Protein AF-A0A351WGB8-F1 (afdb_monomer)

Nearest PDB structures (foldseek):
  8eea-assembly1_F  TM=3.608E-01  e=1.457E-10  Escherichia coli
  8eea-assembly1_E  TM=4.016E-01  e=6.919E-09  Escherichia coli
  8ee4-assembly1_E  TM=3.445E-01  e=1.937E-08  Escherichia coli
  8ee4-assembly1_D  TM=3.544E-01  e=1.301E-07  Escherichia coli
  8ee4-assembly1_F  TM=3.534E-01  e=3.120E-07  Escherichia coli

pLDDT: mean 87.14, std 11.99, range [30.02, 98.31]

Secondary structure (DSSP, 8-state):
-----SS-S-------GGGHHHHHHHHHHS--HHHHHHHHHHH-EEEEEEEEEEEEES-EEEPPHHHHHHH---TTTTT-HHHHEEETTGGGS-EE-TTS-EE--HHHHHHHH-SEEEEESTT-TTSS-EEEEEEEE-SHHHHHHHHHHH----SS-HHHHHHHHHHHHHHHHHHHHHGGGGG--HHHHHHHHH---S-HHHHS----GGG-SEEEEEEEEEETT--S-EEGGGS-HHHHHHHHHHHHHHHSTTS-EEEEESSTTTTS-HHHHHTHHHHHHHHHTSSGGGGGS-EEEEE----HHHHHTS-GGG--EEEE-TTS-EEEE--SS--TT--HHHHHHHTS----SS-HHHHHHHHHHHHHHHTT--HHHHHHHHHHH--S-HHHHHHHHHHHHHHTT-

Foldseek 3Di:
DDPPPPDPPDPDDDDDLQCLLLLQVLCQLLPFPLSCVLCCVPPQFDHWQKKKKKFKWQDKDFDDVVVCVVVVDDPVLVVDPVSGIDILCPVQAWDQDPVRDTDGGLVNLQQQLAPDKDWAQPLDPVSRMIIIMGMDRDDPSSSVSLCVSQFDCPPPDSNVRSLNSSLSSSVSVVSQQVSQQVPCDPVLVVCLVPPPDPCNVVSRDRDDPSSGRMHMDPTWTDGPPDPDTDHPVNDFPQSSLLSRQLSVLLSCLLPQEEAEEEASCPRHDPVCLLCVVVSSCSSNPVDPNSVPHHYHYDYDHPQLSVQQCDFQVNDWAWDQDPVRDIDIDTFPDTSHNDDSQVCCCRRVVDPDPDDPVVVVVLVVLVVCVVVPPQLVVSLVVCVVPDDDDPSNVVSNVVSVCVVVVD

Sequence (406 aa):
MDNFYGRPEGRMIYVDDQFSQAILICHFLFPSEAVTKVFEEKIRLKGIRRFRIIIRRHHRIPIVPEKLQAIAPTKKELEDRSETTVELTSKLSGYYNKDNKLQPELIDKLIKCSTTHYEDFSACADGEGCDLYLDYWVNEATKLAFQYYFGEAAGESEELNKAKSALNLFQAFQILLTLNNYQVNEATKIELYQSNSLYLNETIPTPASHERITLIKECELSKYDVNEGLYVKSLSDGEHQLLHTIGLCLLYRHESAIFLLDEPETHLNPNWRASYISTLRAALEADESTSKVMREVLLTSHSPFIISDCRKENVLVFKKDDSNKVTCERPEFETFGASVNAITMKVFGQTETIGDYAMNTITDLRQRLEAGEDPDLLIKEAGKKLGDSVEKVIFVNQALNKKEGR

Solvent-accessible surface area (backbone atoms only — not comparable to full-atom values): 23263 Å² total; per-residue (Å²): 137,79,81,75,65,97,59,70,94,61,89,77,80,89,80,61,80,84,44,42,64,48,49,51,52,22,45,57,56,30,71,31,71,53,60,49,50,57,39,32,74,74,70,30,43,73,42,58,49,29,35,30,41,38,36,46,36,62,47,63,42,74,57,57,68,71,60,49,62,73,65,62,69,51,79,70,43,70,70,34,67,76,75,43,33,44,47,77,46,56,87,35,42,51,48,66,47,98,84,72,46,76,45,72,29,63,53,43,45,51,57,71,36,33,71,46,73,48,75,38,60,83,80,32,95,81,74,64,29,30,41,35,38,34,35,34,63,56,46,71,69,37,32,50,38,43,46,71,73,41,49,40,87,74,88,80,48,73,58,57,19,26,37,48,16,19,34,50,44,37,54,52,51,47,55,45,52,54,50,39,59,69,80,66,47,68,69,53,49,53,46,63,77,70,54,88,65,91,61,55,77,76,64,58,77,77,64,54,83,92,67,39,33,40,46,80,44,75,42,25,32,36,38,65,101,44,93,64,77,41,45,64,90,72,54,52,66,28,56,48,42,48,51,38,57,48,39,51,42,44,47,46,28,78,45,74,44,76,45,80,37,79,42,72,48,74,62,38,56,73,74,50,36,64,40,40,67,63,50,50,48,50,39,38,61,49,47,80,80,24,76,79,39,62,65,48,79,50,70,49,75,92,48,43,48,56,49,22,76,32,49,27,93,79,41,77,46,78,45,70,47,100,84,71,50,78,46,78,45,60,62,97,52,74,28,51,77,40,52,53,67,58,41,35,33,74,73,70,65,43,84,65,94,63,58,68,73,62,47,50,54,53,50,51,53,48,54,42,46,72,76,65,49,60,41,71,61,52,46,54,49,45,65,72,76,47,74,99,45,74,67,53,51,53,48,44,52,52,33,52,34,58,70,72,74,98

Radius of gyration: 28.64 Å; Cα contacts (8 Å, |Δi|>4): 545; chains: 1; bounding box: 65×55×94 Å

Mean predicted aligned error: 8.57 Å

Structure (mmCIF, N/CA/C/O backbone):
data_AF-A0A351WGB8-F1
#
_entry.id   AF-A0A351WGB8-F1
#
loop_
_atom_site.group_PDB
_atom_site.id
_atom_site.type_symbol
_atom_site.label_atom_id
_atom_site.label_alt_id
_atom_site.label_comp_id
_atom_site.label_asym_id
_atom_site.label_entity_id
_atom_site.label_seq_id
_atom_site.pdbx_PDB_ins_code
_atom_site.Cartn_x
_atom_site.Cartn_y
_atom_site.Cartn_z
_atom_site.occupancy
_atom_site.B_iso_or_equiv
_atom_site.auth_seq_id
_atom_site.auth_comp_id
_atom_site.auth_asym_id
_atom_site.auth_atom_id
_atom_site.pdbx_PDB_model_num
ATOM 1 N N . MET A 1 1 ? 13.614 -23.012 -29.335 1.00 30.02 1 MET A N 1
ATOM 2 C CA . MET A 1 1 ? 12.951 -21.700 -29.483 1.00 30.02 1 MET A CA 1
ATOM 3 C C . MET A 1 1 ? 11.590 -21.824 -28.826 1.00 30.02 1 MET A C 1
ATOM 5 O O . MET A 1 1 ? 10.620 -22.107 -29.513 1.00 30.02 1 MET A O 1
ATOM 9 N N . ASP A 1 2 ? 11.536 -21.694 -27.503 1.00 31.98 2 ASP A N 1
ATOM 10 C CA . ASP A 1 2 ? 10.257 -21.617 -26.800 1.00 31.98 2 ASP A CA 1
ATOM 11 C C . ASP A 1 2 ? 9.843 -20.154 -26.745 1.00 31.98 2 ASP A C 1
ATOM 13 O O . ASP A 1 2 ? 10.587 -19.299 -26.255 1.00 31.98 2 ASP A O 1
ATOM 17 N N . ASN A 1 3 ? 8.676 -19.873 -27.322 1.00 30.97 3 ASN A N 1
ATOM 18 C CA . ASN A 1 3 ? 8.026 -18.577 -27.257 1.00 30.97 3 ASN A CA 1
ATOM 19 C C . ASN A 1 3 ? 7.803 -18.230 -25.786 1.00 30.97 3 ASN A C 1
ATOM 21 O O . ASN A 1 3 ? 6.913 -18.772 -25.136 1.00 30.97 3 ASN A O 1
ATOM 25 N N . PHE A 1 4 ? 8.622 -17.317 -25.268 1.00 36.97 4 PHE A N 1
ATOM 26 C CA . PHE A 1 4 ? 8.350 -16.628 -24.020 1.00 36.97 4 PHE A CA 1
ATOM 27 C C . PHE A 1 4 ? 7.062 -15.835 -24.255 1.00 36.97 4 PHE A C 1
ATOM 29 O O . PHE A 1 4 ? 7.078 -14.787 -24.902 1.00 36.97 4 PHE A O 1
ATOM 36 N N . TYR A 1 5 ? 5.924 -16.382 -23.830 1.00 32.44 5 TYR A N 1
ATOM 37 C CA . TYR A 1 5 ? 4.677 -15.638 -23.819 1.00 32.44 5 TYR A CA 1
ATOM 38 C C . TYR A 1 5 ? 4.935 -14.394 -22.967 1.00 32.44 5 TYR A C 1
ATOM 40 O O . TYR A 1 5 ? 5.243 -14.499 -21.785 1.00 32.44 5 TYR A O 1
ATOM 48 N N . GLY A 1 6 ? 4.873 -13.208 -23.578 1.00 41.75 6 GLY A N 1
ATOM 49 C CA . GLY A 1 6 ? 5.129 -11.913 -22.933 1.00 41.75 6 GLY A CA 1
ATOM 50 C C . GLY A 1 6 ? 4.103 -11.525 -21.861 1.00 41.75 6 GLY A C 1
ATOM 51 O O . GLY A 1 6 ? 3.888 -10.344 -21.614 1.00 41.75 6 GLY A O 1
ATOM 52 N N . ARG A 1 7 ? 3.421 -12.505 -21.262 1.00 37.22 7 ARG A N 1
ATOM 53 C CA . ARG A 1 7 ? 2.533 -12.372 -20.114 1.00 37.22 7 ARG A CA 1
ATOM 54 C C . ARG A 1 7 ? 2.782 -13.573 -19.196 1.00 37.22 7 ARG A C 1
ATOM 56 O O . ARG A 1 7 ? 2.736 -14.696 -19.696 1.00 37.22 7 ARG A O 1
ATOM 63 N N . PRO A 1 8 ? 3.047 -13.366 -17.895 1.00 45.34 8 PRO A N 1
ATOM 64 C CA . PRO A 1 8 ? 3.199 -14.472 -16.957 1.00 45.34 8 PRO A CA 1
ATOM 65 C C . PRO A 1 8 ? 1.935 -15.347 -16.950 1.00 45.34 8 PRO A C 1
ATOM 67 O O . PRO A 1 8 ? 0.818 -14.830 -17.027 1.00 45.34 8 PRO A O 1
ATOM 70 N N . GLU A 1 9 ? 2.106 -16.673 -16.872 1.00 45.25 9 GLU A N 1
ATOM 71 C CA . GLU A 1 9 ? 0.986 -17.632 -16.803 1.00 45.25 9 GLU A CA 1
ATOM 72 C C . GLU A 1 9 ? 0.114 -17.399 -15.555 1.00 45.25 9 GLU A C 1
ATOM 74 O O . GLU A 1 9 ? -1.094 -17.632 -15.582 1.00 45.25 9 GLU A O 1
ATOM 79 N N . GLY A 1 10 ? 0.707 -16.856 -14.485 1.00 54.88 10 GLY A N 1
ATOM 80 C CA . GLY A 1 10 ? 0.000 -16.338 -13.318 1.00 54.88 10 GLY A CA 1
ATOM 81 C C . GLY A 1 10 ? -0.234 -14.829 -13.411 1.00 54.88 10 GLY A C 1
ATOM 82 O O . GLY A 1 10 ? 0.696 -14.061 -13.633 1.00 54.88 10 GLY A O 1
ATOM 83 N N . ARG A 1 11 ? -1.473 -14.387 -13.166 1.00 69.69 11 ARG A N 1
ATOM 84 C CA . ARG A 1 11 ? -1.814 -12.967 -12.930 1.00 69.69 11 ARG A CA 1
ATOM 85 C C . ARG A 1 11 ? -1.743 -12.576 -11.447 1.00 69.69 11 ARG A C 1
ATOM 87 O O . ARG A 1 11 ? -2.219 -11.509 -11.075 1.00 69.69 11 ARG A O 1
ATOM 94 N N . MET A 1 12 ? -1.207 -13.455 -10.599 1.00 81.56 12 MET A N 1
ATOM 95 C CA . MET A 1 12 ? -1.018 -13.180 -9.177 1.00 81.56 12 MET A CA 1
ATOM 96 C C . MET A 1 12 ? 0.181 -12.254 -8.998 1.00 81.56 12 MET A C 1
ATOM 98 O O . MET A 1 12 ? 1.254 -12.503 -9.545 1.00 81.56 12 MET A O 1
ATOM 102 N N . ILE A 1 13 ? -0.015 -11.194 -8.224 1.00 82.38 13 ILE A N 1
ATOM 103 C CA . ILE A 1 13 ? 0.999 -10.181 -7.971 1.00 82.38 13 ILE A CA 1
ATOM 104 C C . ILE A 1 13 ? 1.137 -10.050 -6.462 1.00 82.38 13 ILE A C 1
ATOM 106 O O . ILE A 1 13 ? 0.210 -9.621 -5.782 1.00 82.38 13 ILE A O 1
ATOM 110 N N . TYR A 1 14 ? 2.294 -10.470 -5.956 1.00 85.00 14 TYR A N 1
ATOM 111 C CA . TYR A 1 14 ? 2.699 -10.241 -4.578 1.00 85.00 14 TYR A CA 1
ATOM 112 C C . TYR A 1 14 ? 3.554 -8.978 -4.526 1.00 85.00 14 TYR A C 1
ATOM 114 O O . TYR A 1 14 ? 4.482 -8.822 -5.324 1.00 85.00 14 TYR A O 1
ATOM 122 N N . VAL A 1 15 ? 3.215 -8.074 -3.614 1.00 85.62 15 VAL A N 1
ATOM 123 C CA . VAL A 1 15 ? 3.857 -6.770 -3.473 1.00 85.62 15 VAL A CA 1
ATOM 124 C C . VAL A 1 15 ? 4.184 -6.585 -2.000 1.00 85.62 15 VAL A C 1
ATOM 126 O O . VAL A 1 15 ? 3.281 -6.499 -1.177 1.00 85.62 15 VAL A O 1
ATOM 129 N N . ASP A 1 16 ? 5.474 -6.567 -1.683 1.00 86.25 16 ASP A N 1
ATOM 130 C CA . ASP A 1 16 ? 5.989 -6.263 -0.350 1.00 86.25 16 ASP A CA 1
ATOM 131 C C . ASP A 1 16 ? 6.477 -4.806 -0.252 1.00 86.25 16 ASP A C 1
ATOM 133 O O . ASP A 1 16 ? 6.467 -4.035 -1.219 1.00 86.25 16 ASP A O 1
ATOM 137 N N . ASP A 1 17 ? 6.992 -4.429 0.914 1.00 84.44 17 ASP A N 1
ATOM 138 C CA . ASP A 1 17 ? 7.497 -3.083 1.184 1.00 84.44 17 ASP A CA 1
ATOM 139 C C . ASP A 1 17 ? 8.574 -2.589 0.203 1.00 84.44 17 ASP A C 1
ATOM 141 O O . ASP A 1 17 ? 8.743 -1.370 0.052 1.00 84.44 17 ASP A O 1
ATOM 145 N N . GLN A 1 18 ? 9.294 -3.482 -0.490 1.00 86.06 18 GLN A N 1
ATOM 146 C CA . GLN A 1 18 ? 10.353 -3.107 -1.433 1.00 86.06 18 GLN A CA 1
ATOM 147 C C . GLN A 1 18 ? 9.796 -2.380 -2.662 1.00 86.06 18 GLN A C 1
ATOM 149 O O . GLN A 1 18 ? 10.494 -1.564 -3.268 1.00 86.06 18 GLN A O 1
ATOM 154 N N . PHE A 1 19 ? 8.525 -2.606 -2.995 1.00 92.38 19 PHE A N 1
ATOM 155 C CA . PHE A 1 19 ? 7.860 -1.952 -4.119 1.00 92.38 19 PHE A CA 1
ATOM 156 C C . PHE A 1 19 ? 7.318 -0.560 -3.778 1.00 92.38 19 PHE A C 1
ATOM 158 O O . PHE A 1 19 ? 6.980 0.190 -4.690 1.00 92.38 19 PHE A O 1
ATOM 165 N N . SER A 1 20 ? 7.276 -0.158 -2.503 1.00 92.88 20 SER A N 1
ATOM 166 C CA . SER A 1 20 ? 6.674 1.118 -2.074 1.00 92.88 20 SER A CA 1
ATOM 167 C C . SER A 1 20 ? 7.228 2.336 -2.823 1.00 92.88 20 SER A C 1
ATOM 169 O O . SER A 1 20 ? 6.478 3.206 -3.262 1.00 92.88 20 SER A O 1
ATOM 171 N N . GLN A 1 21 ? 8.549 2.393 -3.019 1.00 95.12 21 GLN A N 1
ATOM 172 C CA . GLN A 1 21 ? 9.181 3.477 -3.779 1.00 95.12 21 GLN A CA 1
ATOM 173 C C . GLN A 1 21 ? 8.834 3.410 -5.271 1.00 95.12 21 GLN A C 1
ATOM 175 O O . GLN A 1 21 ? 8.592 4.448 -5.881 1.00 95.12 21 GLN A O 1
ATOM 180 N N . ALA A 1 22 ? 8.768 2.208 -5.849 1.00 96.06 22 ALA A N 1
ATOM 181 C CA . ALA A 1 22 ? 8.380 2.012 -7.243 1.00 96.06 22 ALA A CA 1
ATOM 182 C C . ALA A 1 22 ? 6.939 2.484 -7.494 1.00 96.06 22 ALA A C 1
ATOM 184 O O . ALA A 1 22 ? 6.705 3.223 -8.449 1.00 96.06 22 ALA A O 1
ATOM 185 N N . ILE A 1 23 ? 6.001 2.133 -6.604 1.00 95.19 23 ILE A N 1
ATOM 186 C CA . ILE A 1 23 ? 4.596 2.572 -6.656 1.00 95.19 23 ILE A CA 1
ATOM 187 C C . ILE A 1 23 ? 4.520 4.102 -6.709 1.00 95.19 23 ILE A C 1
ATOM 189 O O . ILE A 1 23 ? 3.856 4.667 -7.579 1.00 95.19 23 ILE A O 1
ATOM 193 N N . LEU A 1 24 ? 5.248 4.784 -5.820 1.00 94.38 24 LEU A N 1
ATOM 194 C CA . LEU A 1 24 ? 5.286 6.245 -5.794 1.00 94.38 24 LEU A CA 1
ATOM 195 C C . LEU A 1 24 ? 5.848 6.856 -7.067 1.00 94.38 24 LEU A C 1
ATOM 197 O O . LEU A 1 24 ? 5.276 7.805 -7.600 1.00 94.38 24 LEU A O 1
ATOM 201 N N . ILE A 1 25 ? 6.987 6.338 -7.527 1.00 96.38 25 ILE A N 1
ATOM 202 C CA . ILE A 1 25 ? 7.658 6.843 -8.723 1.00 96.38 25 ILE A CA 1
ATOM 203 C C . ILE A 1 25 ? 6.708 6.776 -9.918 1.00 96.38 25 ILE A C 1
ATOM 205 O O . ILE A 1 25 ? 6.577 7.763 -10.637 1.00 96.38 25 ILE A O 1
ATOM 209 N N . CYS A 1 26 ? 5.978 5.672 -10.076 1.00 96.69 26 CYS A N 1
ATOM 210 C CA . CYS A 1 26 ? 5.005 5.516 -11.156 1.00 96.69 26 CYS A CA 1
ATOM 211 C C . CYS A 1 26 ? 3.894 6.569 -11.084 1.00 96.69 26 CYS A C 1
ATOM 213 O O . CYS A 1 26 ? 3.621 7.248 -12.073 1.00 96.69 26 CYS A O 1
ATOM 215 N N . HIS A 1 27 ? 3.312 6.764 -9.901 1.00 94.19 27 HIS A N 1
ATOM 216 C CA . HIS A 1 27 ? 2.248 7.746 -9.679 1.00 94.19 27 HIS A CA 1
ATOM 217 C C . HIS A 1 27 ? 2.675 9.188 -9.946 1.00 94.19 27 HIS A C 1
ATOM 219 O O . HIS A 1 27 ? 1.911 9.957 -10.518 1.00 94.19 27 HIS A O 1
ATOM 225 N N . PHE A 1 28 ? 3.892 9.574 -9.560 1.00 94.19 28 PHE A N 1
ATOM 226 C CA . PHE A 1 28 ? 4.351 10.959 -9.715 1.00 94.19 28 PHE A CA 1
ATOM 227 C C . PHE A 1 28 ? 5.021 11.264 -11.057 1.00 94.19 28 PHE A C 1
ATOM 229 O O . PHE A 1 28 ? 5.111 12.437 -11.432 1.00 94.19 28 PHE A O 1
ATOM 236 N N . LEU A 1 29 ? 5.459 10.243 -11.797 1.00 96.12 29 LEU A N 1
ATOM 237 C CA . LEU A 1 29 ? 5.859 10.397 -13.197 1.00 96.12 29 LEU A CA 1
ATOM 238 C C . LEU A 1 29 ? 4.648 10.475 -14.134 1.00 96.12 29 LEU A C 1
ATOM 240 O O . LEU A 1 29 ? 4.716 11.184 -15.136 1.00 96.12 29 LEU A O 1
ATOM 244 N N . PHE A 1 30 ? 3.533 9.838 -13.765 1.00 94.69 30 PHE A N 1
ATOM 245 C CA . PHE A 1 30 ? 2.263 9.865 -14.496 1.00 94.69 30 PHE A CA 1
ATOM 246 C C . PHE A 1 30 ? 1.111 10.377 -13.608 1.00 94.69 30 PHE A C 1
ATOM 248 O O . PHE A 1 30 ? 0.195 9.619 -13.279 1.00 94.69 30 PHE A O 1
ATOM 255 N N . PRO A 1 31 ? 1.140 11.658 -13.193 1.00 89.00 31 PRO A N 1
ATOM 256 C CA . PRO A 1 31 ? 0.212 12.185 -12.198 1.00 89.00 31 PRO A CA 1
ATOM 257 C C . PRO A 1 31 ? -1.217 12.274 -12.744 1.00 89.00 31 PRO A C 1
ATOM 259 O O . PRO A 1 31 ? -1.536 13.155 -13.544 1.00 89.00 31 PRO A O 1
ATOM 262 N N . SER A 1 32 ? -2.077 11.363 -12.289 1.00 85.00 32 SER A N 1
ATOM 263 C CA . SER A 1 32 ? -3.533 11.427 -12.472 1.00 85.00 32 SER A CA 1
ATOM 264 C C . SER A 1 32 ? -4.192 12.210 -11.334 1.00 85.00 32 SER A C 1
ATOM 266 O O . SER A 1 32 ? -3.747 12.106 -10.188 1.00 85.00 32 SER A O 1
ATOM 268 N N . GLU A 1 33 ? -5.271 12.937 -11.614 1.00 83.06 33 GLU A N 1
ATOM 269 C CA . GLU A 1 33 ? -5.923 13.840 -10.652 1.00 83.06 33 G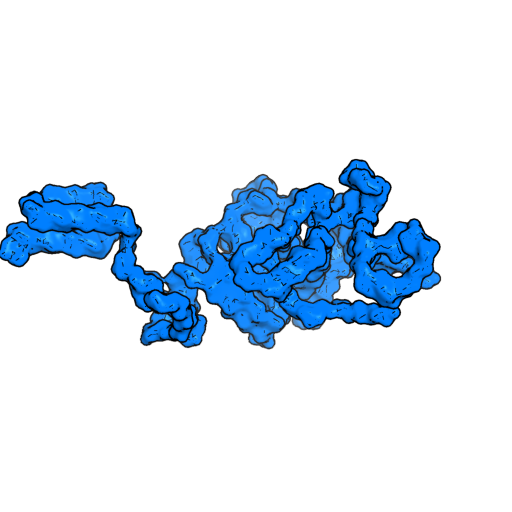LU A CA 1
ATOM 270 C C . GLU A 1 33 ? -6.365 13.101 -9.378 1.00 83.06 33 GLU A C 1
ATOM 272 O O . GLU A 1 33 ? -6.122 13.558 -8.259 1.00 83.06 33 GLU A O 1
ATOM 277 N N . ALA A 1 34 ? -6.924 11.901 -9.539 1.00 74.75 34 ALA A N 1
ATOM 278 C CA . ALA A 1 34 ? -7.363 11.067 -8.425 1.00 74.75 34 ALA A CA 1
ATOM 279 C C . ALA A 1 34 ? -6.223 10.653 -7.479 1.00 74.75 34 ALA A C 1
ATOM 281 O O . ALA A 1 34 ? -6.384 10.661 -6.258 1.00 74.75 34 ALA A O 1
ATOM 282 N N . VAL A 1 35 ? -5.056 10.327 -8.041 1.00 75.81 35 VAL A N 1
ATOM 283 C CA . VAL A 1 35 ? -3.849 9.975 -7.278 1.00 75.81 35 VAL A CA 1
ATOM 284 C C . VAL A 1 35 ? -3.370 11.178 -6.474 1.00 75.81 35 VAL A C 1
ATOM 286 O O . VAL A 1 35 ? -3.111 11.063 -5.274 1.00 75.81 35 VAL A O 1
ATOM 289 N N . THR A 1 36 ? -3.278 12.339 -7.127 1.00 78.06 36 THR A N 1
ATOM 290 C CA . THR A 1 36 ? -2.835 13.574 -6.480 1.00 78.06 36 THR A CA 1
ATOM 291 C C . THR A 1 36 ? -3.770 13.948 -5.341 1.00 78.06 36 THR A C 1
ATOM 293 O O . THR A 1 36 ? -3.289 14.218 -4.247 1.00 78.06 36 THR A O 1
ATOM 296 N N . LYS A 1 37 ? -5.089 13.861 -5.542 1.00 85.81 37 LYS A N 1
ATOM 297 C CA . LYS A 1 37 ? -6.080 14.197 -4.517 1.00 85.81 37 LYS A CA 1
ATOM 298 C C . LYS A 1 37 ? -5.948 13.335 -3.260 1.00 85.81 37 LYS A C 1
ATOM 300 O O . LYS A 1 37 ? -5.860 13.873 -2.160 1.00 85.81 37 LYS A O 1
ATOM 305 N N . VAL A 1 38 ? -5.882 12.010 -3.405 1.00 85.06 38 VAL A N 1
ATOM 306 C CA . VAL A 1 38 ? -5.826 11.099 -2.249 1.00 85.06 38 VAL A CA 1
ATOM 307 C C . VAL A 1 38 ? -4.538 11.291 -1.440 1.00 85.06 38 VAL A C 1
ATOM 309 O O . VAL A 1 38 ? -4.584 11.377 -0.209 1.00 85.06 38 VAL A O 1
ATOM 312 N N . PHE A 1 39 ? -3.386 11.400 -2.107 1.00 88.31 39 PHE A N 1
ATOM 313 C CA . PHE A 1 39 ? -2.112 11.599 -1.415 1.00 88.31 39 PHE A CA 1
ATOM 314 C C . PHE A 1 39 ? -1.944 13.020 -0.862 1.00 88.31 39 PHE A C 1
ATOM 316 O O . PHE A 1 39 ? -1.375 13.198 0.217 1.00 88.31 39 PHE A O 1
ATOM 323 N N . GLU A 1 40 ? -2.474 14.036 -1.535 1.00 89.31 40 GLU A N 1
ATOM 324 C CA . GLU A 1 40 ? -2.484 15.405 -1.024 1.00 89.31 40 GLU A CA 1
ATOM 325 C C . GLU A 1 40 ? -3.351 15.528 0.234 1.00 89.31 40 GLU A C 1
ATOM 327 O O . GLU A 1 40 ? -2.880 16.025 1.257 1.00 89.31 40 GLU A O 1
ATOM 332 N N . GLU A 1 41 ? -4.584 15.017 0.205 1.00 87.88 41 GLU A N 1
ATOM 333 C CA . GLU A 1 41 ? -5.526 15.138 1.322 1.00 87.88 41 GLU A CA 1
ATOM 334 C C . GLU A 1 41 ? -5.050 14.391 2.573 1.00 87.88 41 GLU A C 1
ATOM 336 O O . GLU A 1 41 ? -5.179 14.901 3.689 1.00 87.88 41 GLU A O 1
ATOM 341 N N . LYS A 1 42 ? -4.499 13.181 2.406 1.00 87.31 42 LYS A N 1
ATOM 342 C CA . LYS A 1 42 ? -4.130 12.328 3.544 1.00 87.31 42 LYS A CA 1
ATOM 343 C C . LYS A 1 42 ? -2.736 12.614 4.073 1.00 87.31 42 LYS A C 1
ATOM 345 O O . LYS A 1 42 ? -2.572 12.778 5.278 1.00 87.31 42 LYS A O 1
ATOM 350 N N . ILE A 1 43 ? -1.742 12.672 3.189 1.00 88.50 43 ILE A N 1
ATOM 351 C CA . ILE A 1 43 ? -0.324 12.731 3.574 1.00 88.50 43 ILE A CA 1
ATOM 352 C C . ILE A 1 43 ? 0.358 14.026 3.137 1.00 88.50 43 ILE A C 1
ATOM 354 O O . ILE A 1 43 ? 1.558 14.170 3.355 1.00 88.50 43 ILE A O 1
ATOM 358 N N . ARG A 1 44 ? -0.378 14.986 2.555 1.00 91.12 44 ARG A N 1
ATOM 359 C CA . ARG A 1 44 ? 0.161 16.277 2.090 1.00 91.12 44 ARG A CA 1
ATOM 360 C C . ARG A 1 44 ? 1.315 16.104 1.102 1.00 91.12 44 ARG A C 1
ATOM 362 O O . ARG A 1 44 ? 2.232 16.921 1.077 1.00 91.12 44 ARG A O 1
ATOM 369 N N . LEU A 1 45 ? 1.309 15.037 0.307 1.00 91.25 45 LEU A N 1
ATOM 370 C CA . LEU A 1 45 ? 2.392 14.745 -0.628 1.00 91.25 45 LEU A CA 1
ATOM 371 C C . LEU A 1 45 ? 2.164 15.481 -1.952 1.00 91.25 45 LEU A C 1
ATOM 373 O O . LEU A 1 45 ? 1.119 15.335 -2.573 1.00 91.25 45 LEU A O 1
ATOM 377 N N . LYS A 1 46 ? 3.157 16.263 -2.381 1.00 90.38 46 LYS A N 1
ATOM 378 C CA . LYS A 1 46 ? 3.108 17.075 -3.605 1.00 90.38 46 LYS A CA 1
ATOM 379 C C . LYS A 1 46 ? 3.754 16.372 -4.799 1.00 90.38 46 LYS A C 1
ATOM 381 O O . LYS A 1 46 ? 3.319 16.545 -5.933 1.00 90.38 46 LYS A O 1
ATOM 386 N N . GLY A 1 47 ? 4.820 15.610 -4.563 1.00 91.69 47 GLY A N 1
ATOM 387 C CA . GLY A 1 47 ? 5.545 14.933 -5.635 1.00 91.69 47 GLY A CA 1
ATOM 388 C C . GLY A 1 47 ? 6.904 14.396 -5.228 1.00 91.69 47 GLY A C 1
ATOM 389 O O . GLY A 1 47 ? 7.302 14.500 -4.069 1.00 91.69 47 GLY A O 1
ATOM 390 N N . ILE A 1 48 ? 7.635 13.873 -6.209 1.00 94.31 48 ILE A N 1
ATOM 391 C CA . ILE A 1 48 ? 9.013 13.389 -6.066 1.00 94.31 48 ILE A CA 1
ATOM 392 C C . ILE A 1 48 ? 9.957 14.415 -6.691 1.00 94.31 48 ILE A C 1
ATOM 394 O O . ILE A 1 48 ? 9.686 14.918 -7.777 1.00 94.31 48 ILE A O 1
ATOM 398 N N . ARG A 1 49 ? 11.059 14.727 -6.002 1.00 95.31 49 ARG A N 1
ATOM 399 C CA . ARG A 1 49 ? 12.118 15.636 -6.470 1.00 95.31 49 ARG A CA 1
ATOM 400 C C . ARG A 1 49 ? 13.215 14.890 -7.216 1.00 95.31 49 ARG A C 1
ATOM 402 O O . ARG A 1 49 ? 13.648 15.324 -8.279 1.00 95.31 49 ARG A O 1
ATOM 409 N N . ARG A 1 50 ? 13.660 13.764 -6.661 1.00 96.62 50 ARG A N 1
ATOM 410 C CA . ARG A 1 50 ? 14.671 12.901 -7.271 1.00 96.62 50 ARG A CA 1
ATOM 411 C C . ARG A 1 50 ? 14.558 11.471 -6.784 1.00 96.62 50 ARG A C 1
ATOM 413 O O . ARG A 1 50 ? 13.962 11.212 -5.741 1.00 96.62 50 ARG A O 1
ATOM 420 N N . PHE A 1 51 ? 15.143 10.564 -7.544 1.00 97.81 51 PHE A N 1
ATOM 421 C CA . PHE A 1 51 ? 15.369 9.184 -7.146 1.00 97.81 51 PHE A CA 1
ATOM 422 C C . PHE A 1 51 ? 16.539 8.612 -7.944 1.00 97.81 51 PHE A C 1
ATOM 424 O O . PHE A 1 51 ? 16.899 9.127 -9.004 1.00 97.81 51 PHE A O 1
ATOM 431 N N . ARG A 1 52 ? 17.116 7.533 -7.425 1.00 97.81 52 ARG A N 1
ATOM 432 C CA . ARG A 1 52 ? 18.207 6.790 -8.043 1.00 97.81 52 ARG A CA 1
ATOM 433 C C . ARG A 1 52 ? 17.792 5.341 -8.220 1.00 97.81 52 ARG A C 1
ATOM 435 O O . ARG A 1 52 ? 17.305 4.724 -7.273 1.00 97.81 52 ARG A O 1
ATOM 442 N N . ILE A 1 53 ? 18.022 4.795 -9.406 1.00 97.69 53 ILE A N 1
ATOM 443 C CA . ILE A 1 53 ? 17.929 3.356 -9.657 1.00 97.69 53 ILE A CA 1
ATOM 444 C C . ILE A 1 53 ? 19.351 2.837 -9.839 1.00 97.69 53 ILE A C 1
ATOM 446 O O . ILE A 1 53 ? 20.126 3.418 -10.591 1.00 97.69 53 ILE A O 1
ATOM 450 N N . ILE A 1 54 ? 19.699 1.765 -9.138 1.00 96.06 54 ILE A N 1
ATOM 451 C CA . ILE A 1 54 ? 20.970 1.060 -9.316 1.00 96.06 54 ILE A CA 1
ATOM 452 C C . ILE A 1 54 ? 20.634 -0.321 -9.860 1.00 96.06 54 ILE A C 1
ATOM 454 O O . ILE A 1 54 ? 19.850 -1.038 -9.236 1.00 96.06 54 ILE A O 1
ATOM 458 N N . ILE A 1 55 ? 21.198 -0.670 -11.015 1.00 94.94 55 ILE A N 1
ATOM 459 C CA . ILE A 1 55 ? 20.992 -1.960 -11.675 1.00 94.94 55 ILE A CA 1
ATOM 460 C C . ILE A 1 55 ? 22.345 -2.640 -11.832 1.00 94.94 55 ILE A C 1
ATOM 462 O O . ILE A 1 55 ? 23.214 -2.129 -12.534 1.00 94.94 55 ILE A O 1
ATOM 466 N N . ARG A 1 56 ? 22.513 -3.815 -11.233 1.00 91.19 56 ARG A N 1
ATOM 467 C CA . ARG A 1 56 ? 23.681 -4.650 -11.489 1.00 91.19 56 ARG A CA 1
ATOM 468 C C . ARG A 1 56 ? 23.536 -5.345 -12.834 1.00 91.19 56 ARG A C 1
ATOM 470 O O . ARG A 1 56 ? 22.637 -6.165 -13.020 1.00 91.19 56 ARG A O 1
ATOM 477 N N . ARG A 1 57 ? 24.438 -5.036 -13.758 1.00 87.62 57 ARG A N 1
ATOM 478 C CA . ARG A 1 57 ? 24.513 -5.641 -15.089 1.00 87.62 57 ARG A CA 1
ATOM 479 C C . ARG A 1 57 ? 25.575 -6.724 -15.121 1.00 87.62 57 ARG A C 1
ATOM 481 O O . ARG A 1 57 ? 26.441 -6.781 -14.249 1.00 87.62 57 ARG A O 1
ATOM 488 N N . HIS A 1 58 ? 25.488 -7.595 -16.124 1.00 84.19 58 HIS A N 1
ATOM 489 C CA . HIS A 1 58 ? 26.478 -8.643 -16.388 1.00 84.19 58 HIS A CA 1
ATOM 490 C C . HIS A 1 58 ? 26.629 -9.688 -15.274 1.00 84.19 58 HIS A C 1
ATOM 492 O O . HIS A 1 58 ? 27.471 -10.575 -15.374 1.00 84.19 58 HIS A O 1
ATOM 498 N N . HIS A 1 59 ? 25.759 -9.667 -14.260 1.00 83.00 59 HIS A N 1
ATOM 499 C CA . HIS A 1 59 ? 25.712 -10.709 -13.246 1.00 83.00 59 HIS A CA 1
ATOM 500 C C . HIS A 1 59 ? 25.173 -12.009 -13.851 1.00 83.00 59 HIS A C 1
ATOM 502 O O . HIS A 1 59 ? 24.028 -12.067 -14.322 1.00 83.00 59 HIS A O 1
ATOM 508 N N . ARG A 1 60 ? 26.013 -13.048 -13.850 1.00 82.38 60 ARG A N 1
ATOM 509 C CA . ARG A 1 60 ? 25.705 -14.355 -14.437 1.00 82.38 60 ARG A CA 1
ATOM 510 C C . ARG A 1 60 ? 25.452 -15.390 -13.352 1.00 82.38 60 ARG A C 1
ATOM 512 O O . ARG A 1 60 ? 26.254 -15.542 -12.435 1.00 82.38 60 ARG A O 1
ATOM 519 N N . ILE A 1 61 ? 24.374 -16.151 -13.510 1.00 80.69 61 ILE A N 1
ATOM 520 C CA . ILE A 1 61 ? 24.046 -17.289 -12.647 1.00 80.69 61 ILE A CA 1
ATOM 521 C C . ILE A 1 61 ? 24.215 -18.610 -13.408 1.00 80.69 61 ILE A C 1
ATOM 523 O O . ILE A 1 61 ? 23.968 -18.643 -14.618 1.00 80.69 61 ILE A O 1
ATOM 527 N N . PRO A 1 62 ? 24.616 -19.709 -12.743 1.00 77.69 62 PRO A N 1
ATOM 528 C CA . PRO A 1 62 ? 24.654 -21.028 -13.367 1.00 77.69 62 PRO A CA 1
ATOM 529 C C . PRO A 1 62 ? 23.276 -21.440 -13.898 1.00 77.69 62 PRO A C 1
ATOM 531 O O . PRO A 1 62 ? 22.253 -21.202 -13.253 1.00 77.69 62 PRO A O 1
ATOM 534 N N . ILE A 1 63 ? 23.239 -22.076 -15.069 1.00 74.00 63 ILE A N 1
ATOM 535 C CA . ILE A 1 63 ? 22.000 -22.639 -15.609 1.00 74.00 63 ILE A CA 1
ATOM 536 C C . ILE A 1 63 ? 21.572 -23.824 -14.737 1.00 74.00 63 ILE A C 1
ATOM 538 O O . ILE A 1 63 ? 22.380 -24.682 -14.384 1.00 74.00 63 ILE A O 1
ATOM 542 N N . VAL A 1 64 ? 20.279 -23.884 -14.409 1.00 70.56 64 VAL A N 1
ATOM 543 C CA . VAL A 1 64 ? 19.694 -24.990 -13.637 1.00 70.56 64 VAL A CA 1
ATOM 544 C C . VAL A 1 64 ? 19.949 -26.324 -14.366 1.00 70.56 64 VAL A C 1
ATOM 546 O O . VAL A 1 64 ? 19.720 -26.389 -15.581 1.00 70.56 64 VAL A O 1
ATOM 549 N N . PRO A 1 65 ? 20.381 -27.396 -13.669 1.00 67.62 65 PRO A N 1
ATOM 550 C CA . PRO A 1 65 ? 20.768 -28.667 -14.290 1.00 67.62 65 PRO A CA 1
ATOM 551 C C . PRO A 1 65 ? 19.736 -29.252 -15.261 1.00 67.62 65 PRO A C 1
ATOM 553 O O . PRO A 1 65 ? 20.109 -29.810 -16.286 1.00 67.62 65 PRO A O 1
ATOM 556 N N . GLU A 1 66 ? 18.445 -29.079 -14.987 1.00 66.44 66 GLU A N 1
ATOM 557 C CA . GLU A 1 66 ? 17.334 -29.546 -15.830 1.00 66.44 66 GLU A CA 1
ATOM 558 C C . GLU A 1 66 ? 17.348 -28.908 -17.228 1.00 66.44 66 GLU A C 1
ATOM 560 O O . GLU A 1 66 ? 17.146 -29.587 -18.236 1.00 66.44 66 GLU A O 1
ATOM 565 N N . LYS A 1 67 ? 17.658 -27.607 -17.313 1.00 63.84 67 LYS A N 1
ATOM 566 C CA . LYS A 1 67 ? 17.805 -26.907 -18.597 1.00 63.84 67 LYS A CA 1
ATOM 567 C C . LYS A 1 67 ? 19.073 -27.335 -19.326 1.00 63.84 67 LYS A C 1
ATOM 569 O O . LYS A 1 67 ? 19.033 -27.503 -20.539 1.00 63.84 67 LYS A O 1
ATOM 574 N N . LEU A 1 68 ? 20.172 -27.560 -18.604 1.00 65.12 68 LEU A N 1
ATOM 575 C CA . LEU A 1 68 ? 21.404 -28.091 -19.199 1.00 65.12 68 LEU A CA 1
ATOM 576 C C . LEU A 1 68 ? 21.192 -29.502 -19.766 1.00 65.12 68 LEU A C 1
ATOM 578 O O . LEU A 1 68 ? 21.657 -29.794 -20.863 1.00 65.12 68 LEU A O 1
ATOM 582 N N . GLN A 1 69 ? 20.436 -30.358 -19.075 1.00 64.44 69 GLN A N 1
ATOM 583 C CA . GLN A 1 69 ? 20.088 -31.697 -19.561 1.00 64.44 69 GLN A CA 1
ATOM 584 C C . GLN A 1 69 ? 19.245 -31.651 -20.841 1.00 64.44 69 GLN A C 1
ATOM 586 O O . GLN A 1 69 ? 19.479 -32.449 -21.746 1.00 64.44 69 GLN A O 1
ATOM 591 N N . ALA A 1 70 ? 18.314 -30.698 -20.951 1.00 64.19 70 ALA A N 1
ATOM 592 C CA . ALA A 1 70 ? 17.512 -30.503 -22.158 1.00 64.19 70 ALA A CA 1
ATOM 593 C C . ALA A 1 70 ? 18.334 -30.003 -23.363 1.00 64.19 70 ALA A C 1
ATOM 595 O O . ALA A 1 70 ? 18.004 -30.320 -24.504 1.00 64.19 70 ALA A O 1
ATOM 596 N N . ILE A 1 71 ? 19.395 -29.228 -23.117 1.00 66.12 71 ILE A N 1
ATOM 597 C CA . ILE A 1 71 ? 20.282 -28.681 -24.159 1.00 66.12 71 ILE A CA 1
ATOM 598 C C . ILE A 1 71 ? 21.330 -29.720 -24.608 1.00 66.12 71 ILE A C 1
ATOM 600 O O . ILE A 1 71 ? 21.828 -29.631 -25.727 1.00 66.12 71 ILE A O 1
ATOM 604 N N . ALA A 1 72 ? 21.619 -30.732 -23.776 1.00 67.88 72 ALA A N 1
ATOM 605 C CA . ALA A 1 72 ? 22.604 -31.794 -24.020 1.00 67.88 72 ALA A CA 1
ATOM 606 C C . ALA A 1 72 ? 23.972 -31.277 -24.535 1.00 67.88 72 ALA A C 1
ATOM 608 O O . ALA A 1 72 ? 24.446 -31.736 -25.579 1.00 67.88 72 ALA A O 1
ATOM 609 N N . PRO A 1 73 ? 24.620 -30.333 -23.819 1.00 67.12 73 PRO A N 1
ATOM 610 C CA . PRO A 1 73 ? 25.853 -29.702 -24.276 1.00 67.12 73 PRO A CA 1
ATOM 611 C C . PRO A 1 73 ? 27.015 -30.701 -24.360 1.00 67.12 73 PRO A C 1
ATOM 613 O O . PRO A 1 73 ? 27.156 -31.630 -23.558 1.00 67.12 73 PRO A O 1
ATOM 616 N N . THR A 1 74 ? 27.887 -30.497 -25.340 1.00 72.00 74 THR A N 1
ATOM 617 C CA . THR A 1 74 ? 29.149 -31.222 -25.495 1.00 72.00 74 THR A CA 1
ATOM 618 C C . THR A 1 74 ? 30.128 -30.891 -24.364 1.00 72.00 74 THR A C 1
ATOM 620 O O . THR A 1 74 ? 30.050 -29.851 -23.715 1.00 72.00 74 THR A O 1
ATOM 623 N N . LYS A 1 75 ? 31.128 -31.759 -24.140 1.00 66.56 75 LYS A N 1
ATOM 624 C CA . LYS A 1 75 ? 32.172 -31.536 -23.116 1.00 66.56 75 LYS A CA 1
ATOM 625 C C . LYS A 1 75 ? 32.896 -30.191 -23.254 1.00 66.56 75 LYS A C 1
ATOM 627 O O . LYS A 1 75 ? 33.303 -29.634 -22.249 1.00 66.56 75 LYS A O 1
ATOM 632 N N . LYS A 1 76 ? 33.029 -29.682 -24.481 1.00 62.47 76 LYS A N 1
ATOM 633 C CA . LYS A 1 76 ? 33.667 -28.394 -24.769 1.00 62.47 76 LYS A CA 1
ATOM 634 C C . LYS A 1 76 ? 32.762 -27.202 -24.427 1.00 62.47 76 LYS A C 1
ATOM 636 O O . LYS A 1 76 ? 33.262 -26.171 -24.007 1.00 62.47 76 LYS A O 1
ATOM 641 N N . GLU A 1 77 ? 31.446 -27.354 -24.569 1.00 60.91 77 GLU A N 1
ATOM 642 C CA . GLU A 1 77 ? 30.452 -26.339 -24.180 1.00 60.91 77 GLU A CA 1
ATOM 643 C C . GLU A 1 77 ? 30.279 -26.282 -22.656 1.00 60.91 77 GLU A C 1
ATOM 645 O O . GLU A 1 77 ? 30.079 -25.215 -22.095 1.00 60.91 77 GLU A O 1
ATOM 650 N N . LEU A 1 78 ? 30.454 -27.408 -21.957 1.00 61.94 78 LEU A N 1
ATOM 651 C CA . LEU A 1 78 ? 30.489 -27.445 -20.488 1.00 61.94 78 LEU A CA 1
ATOM 652 C C . LEU A 1 78 ? 31.705 -26.714 -19.885 1.00 61.94 78 LEU A C 1
ATOM 654 O O . LEU A 1 78 ? 31.655 -26.315 -18.723 1.00 61.94 78 LEU A O 1
ATOM 658 N N . GLU A 1 79 ? 32.787 -26.547 -20.651 1.00 61.69 79 GLU A N 1
ATOM 659 C CA . GLU A 1 79 ? 33.973 -25.771 -20.256 1.00 61.69 79 GLU A CA 1
ATOM 660 C C . GLU A 1 79 ? 33.811 -24.265 -20.540 1.00 61.69 79 GLU A C 1
ATOM 662 O O . GLU A 1 79 ? 34.541 -23.453 -19.969 1.00 61.69 79 GLU A O 1
ATOM 667 N N . ASP A 1 80 ? 32.846 -23.872 -21.382 1.00 67.06 80 ASP A N 1
ATOM 668 C CA . ASP A 1 80 ? 32.557 -22.473 -21.689 1.00 67.06 80 ASP A CA 1
ATOM 669 C C . ASP A 1 80 ? 31.566 -21.886 -20.670 1.00 67.06 80 ASP A C 1
ATOM 671 O O . ASP A 1 80 ? 30.403 -22.287 -20.546 1.00 67.06 80 ASP A O 1
ATOM 675 N N . ARG A 1 81 ? 32.026 -20.882 -19.916 1.00 62.47 81 ARG A N 1
ATOM 676 C CA . ARG A 1 81 ? 31.207 -20.191 -18.912 1.00 62.47 81 ARG A CA 1
ATOM 677 C C . ARG A 1 81 ? 30.007 -19.484 -19.550 1.00 62.47 81 ARG A C 1
ATOM 679 O O . ARG A 1 81 ? 28.973 -19.350 -18.902 1.00 62.47 81 ARG A O 1
ATOM 686 N N . SER A 1 82 ? 30.110 -19.042 -20.804 1.00 63.94 82 SER A N 1
ATOM 687 C CA . SER A 1 82 ? 29.020 -18.361 -21.511 1.00 63.94 82 SER A CA 1
ATOM 688 C C . SER A 1 82 ? 27.869 -19.301 -21.891 1.00 63.94 82 SER A C 1
ATOM 690 O O . SER A 1 82 ? 26.720 -18.861 -21.884 1.00 63.94 82 SER A O 1
ATOM 692 N N . GLU A 1 83 ? 28.166 -20.586 -22.103 1.00 67.94 83 GLU A N 1
ATOM 693 C CA . GLU A 1 83 ? 27.205 -21.650 -22.439 1.00 67.94 83 GLU A CA 1
ATOM 694 C C . GLU A 1 83 ? 26.583 -22.307 -21.192 1.00 67.94 83 GLU A C 1
ATOM 696 O O . GLU A 1 83 ? 25.524 -22.931 -21.256 1.00 67.94 83 GLU A O 1
ATOM 701 N N . THR A 1 84 ? 27.212 -22.146 -20.023 1.00 71.00 84 THR A N 1
ATOM 702 C CA . THR A 1 84 ? 26.770 -22.743 -18.747 1.00 71.00 84 THR A CA 1
ATOM 703 C C . THR A 1 84 ? 26.137 -21.745 -17.777 1.00 71.00 84 THR A C 1
ATOM 705 O O . THR A 1 84 ? 25.641 -22.137 -16.715 1.00 71.00 84 THR A O 1
ATOM 708 N N . THR A 1 85 ? 26.108 -20.456 -18.128 1.00 78.00 85 THR A N 1
ATOM 709 C CA . THR A 1 85 ? 25.567 -19.383 -17.282 1.00 78.00 85 THR A CA 1
ATOM 710 C C . THR A 1 85 ? 24.636 -18.445 -18.047 1.00 78.00 85 THR A C 1
ATOM 712 O O . THR A 1 85 ? 24.800 -18.201 -19.240 1.00 78.00 85 THR A O 1
ATOM 715 N N . VAL A 1 86 ? 23.670 -17.858 -17.340 1.00 81.44 86 VAL A N 1
ATOM 716 C CA . VAL A 1 86 ? 22.740 -16.856 -17.879 1.00 81.44 86 VAL A CA 1
ATOM 717 C C . VAL A 1 86 ? 22.967 -15.524 -17.182 1.00 81.44 86 VAL A C 1
ATOM 719 O O . VAL A 1 86 ? 22.950 -15.451 -15.956 1.00 81.44 86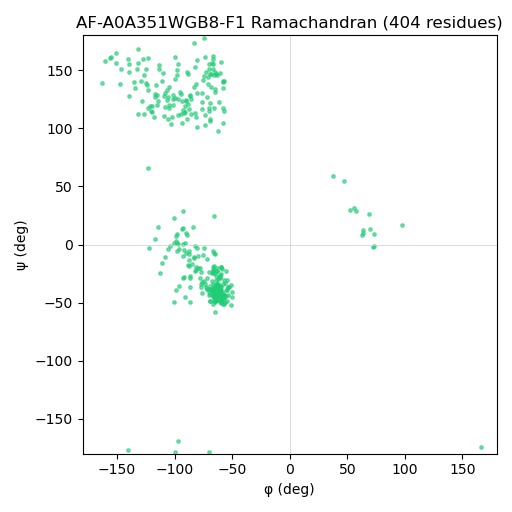 VAL A O 1
ATOM 722 N N . GLU A 1 87 ? 23.135 -14.458 -17.965 1.00 84.00 87 GLU A N 1
ATOM 723 C CA . GLU A 1 87 ? 23.117 -13.088 -17.449 1.00 84.00 87 GLU A CA 1
ATOM 724 C C . GLU A 1 87 ? 21.673 -12.650 -17.165 1.00 84.00 87 GLU A C 1
ATOM 726 O O . GLU A 1 87 ? 20.842 -12.609 -18.080 1.00 84.00 87 GLU A O 1
ATOM 731 N N . LEU A 1 88 ? 21.393 -12.261 -15.919 1.00 84.19 88 LEU A N 1
ATOM 732 C CA . LEU A 1 88 ? 20.041 -11.929 -15.448 1.00 84.19 88 LEU A CA 1
ATOM 733 C C . LEU A 1 88 ? 19.405 -10.735 -16.176 1.00 84.19 88 LEU A C 1
ATOM 735 O O . LEU A 1 88 ? 18.201 -10.728 -16.420 1.00 84.19 88 LEU A O 1
ATOM 739 N N . THR A 1 89 ? 20.207 -9.739 -16.553 1.00 86.44 89 THR A N 1
ATOM 740 C CA . THR A 1 89 ? 19.751 -8.487 -17.182 1.00 86.44 89 THR A CA 1
ATOM 741 C C . THR A 1 89 ? 19.826 -8.484 -18.706 1.00 86.44 89 THR A C 1
ATOM 743 O O . THR A 1 89 ? 19.386 -7.521 -19.336 1.00 86.44 89 THR A O 1
ATOM 746 N N . SER A 1 90 ? 20.362 -9.545 -19.318 1.00 84.62 90 SER A N 1
ATOM 747 C CA . SER A 1 90 ? 20.618 -9.601 -20.767 1.00 84.62 90 SER A CA 1
ATOM 748 C C . SER A 1 90 ? 19.357 -9.366 -21.598 1.00 84.62 90 SER A C 1
ATOM 750 O O . SER A 1 90 ? 19.357 -8.547 -22.509 1.00 84.62 90 SER A O 1
ATOM 752 N N . LYS A 1 91 ? 18.247 -10.019 -21.232 1.00 84.44 91 LYS A N 1
ATOM 753 C CA . LYS A 1 91 ? 16.948 -9.891 -21.917 1.00 84.44 91 LYS A CA 1
ATOM 754 C C . LYS A 1 91 ? 16.245 -8.552 -21.693 1.00 84.44 91 LYS A C 1
ATOM 756 O O . LYS A 1 91 ? 15.248 -8.282 -22.348 1.00 84.44 91 LYS A O 1
ATOM 761 N N . LEU A 1 92 ? 16.722 -7.757 -20.739 1.00 87.94 92 LEU A N 1
ATOM 762 C CA . LEU A 1 92 ? 16.197 -6.424 -20.444 1.00 87.94 92 LEU A CA 1
ATOM 763 C C . LEU A 1 92 ? 17.038 -5.324 -21.102 1.00 87.94 92 LEU A C 1
ATOM 765 O O . LEU A 1 92 ? 16.674 -4.153 -21.010 1.00 87.94 92 LEU A O 1
ATOM 769 N N . SER A 1 93 ? 18.154 -5.701 -21.733 1.00 86.19 93 SER A N 1
ATOM 770 C CA . SER A 1 93 ? 19.021 -4.818 -22.507 1.00 86.19 93 SER A CA 1
ATOM 771 C C . SER A 1 93 ? 18.698 -4.932 -23.996 1.00 86.19 93 SER A C 1
ATOM 773 O O . SER A 1 93 ? 18.330 -5.993 -24.498 1.00 86.19 93 SER A O 1
ATOM 775 N N . GLY A 1 94 ? 18.836 -3.817 -24.695 1.00 80.94 94 GLY A N 1
ATOM 776 C CA . GLY A 1 94 ? 18.472 -3.651 -26.085 1.00 80.94 94 GLY A CA 1
ATOM 777 C C . GLY A 1 94 ? 19.362 -4.460 -27.004 1.00 80.94 94 GLY A C 1
ATOM 778 O O . GLY A 1 94 ? 20.507 -4.788 -26.690 1.00 80.94 94 GLY A O 1
ATOM 779 N N . TYR A 1 95 ? 18.831 -4.761 -28.181 1.00 82.06 95 TYR A N 1
ATOM 780 C CA . TYR A 1 95 ? 19.539 -5.521 -29.200 1.00 82.06 95 TYR A CA 1
ATOM 781 C C . TYR A 1 95 ? 19.568 -4.753 -30.515 1.00 82.06 95 TYR A C 1
ATOM 783 O O . TYR A 1 95 ? 18.679 -3.964 -30.830 1.00 82.06 95 TYR A O 1
ATOM 791 N N . TYR A 1 96 ? 20.604 -4.988 -31.313 1.00 82.00 96 TYR A N 1
ATOM 792 C CA . TYR A 1 96 ? 20.683 -4.438 -32.659 1.00 82.00 96 TYR A CA 1
ATOM 793 C C . TYR A 1 96 ? 19.967 -5.374 -33.627 1.00 82.00 96 TYR A C 1
ATOM 795 O O . TYR A 1 96 ? 20.220 -6.579 -33.656 1.00 82.00 96 TYR A O 1
ATOM 803 N N . ASN A 1 97 ? 19.046 -4.823 -34.417 1.00 84.25 97 ASN A N 1
ATOM 804 C CA . ASN A 1 97 ? 18.393 -5.584 -35.475 1.00 84.25 97 ASN A CA 1
ATOM 805 C C . ASN A 1 97 ? 19.342 -5.793 -36.678 1.00 84.25 97 ASN A C 1
ATOM 807 O O . ASN A 1 97 ? 20.463 -5.284 -36.708 1.00 84.25 97 ASN A O 1
ATOM 811 N N . LYS A 1 98 ? 18.879 -6.519 -37.704 1.00 84.25 98 LYS A N 1
ATOM 812 C CA . LYS A 1 98 ? 19.667 -6.811 -38.920 1.00 84.25 98 LYS A CA 1
ATOM 813 C C . LYS A 1 98 ? 20.138 -5.559 -39.677 1.00 84.25 98 LYS A C 1
ATOM 815 O O . LYS A 1 98 ? 21.120 -5.638 -40.405 1.00 84.25 98 LYS A O 1
ATOM 820 N N . ASP A 1 99 ? 19.477 -4.422 -39.468 1.00 86.19 99 ASP A N 1
ATOM 821 C CA . ASP A 1 99 ? 19.815 -3.129 -40.072 1.00 86.19 99 ASP A CA 1
ATOM 822 C C . ASP A 1 99 ? 20.736 -2.277 -39.177 1.00 86.19 99 ASP A C 1
ATOM 824 O O . ASP A 1 99 ? 20.880 -1.074 -39.395 1.00 86.19 99 ASP A O 1
ATOM 828 N N . ASN A 1 100 ? 21.327 -2.877 -38.136 1.00 82.12 100 ASN A N 1
ATOM 829 C CA . ASN A 1 100 ? 22.170 -2.217 -37.141 1.00 82.12 100 ASN A CA 1
ATOM 830 C C . ASN A 1 100 ? 21.470 -1.059 -36.398 1.00 82.12 100 ASN A C 1
ATOM 832 O O . ASN A 1 100 ? 22.114 -0.110 -35.948 1.00 82.12 100 ASN A O 1
ATOM 836 N N . LYS A 1 101 ? 20.140 -1.128 -36.253 1.00 83.81 101 LYS A N 1
ATOM 837 C CA . LYS A 1 101 ? 19.354 -0.190 -35.440 1.00 83.81 101 LYS A CA 1
ATOM 838 C C . LYS A 1 101 ? 19.091 -0.789 -34.064 1.00 83.81 101 LYS A C 1
ATOM 840 O O . LYS A 1 101 ? 18.522 -1.879 -33.967 1.00 83.81 101 LYS A O 1
ATOM 845 N N . LEU A 1 102 ? 19.457 -0.048 -33.019 1.00 82.94 102 LEU A N 1
ATOM 846 C CA . LEU A 1 102 ? 19.170 -0.407 -31.632 1.00 82.94 102 LEU A CA 1
ATOM 847 C C . LEU A 1 102 ? 17.653 -0.471 -31.410 1.00 82.94 102 LEU A C 1
ATOM 849 O O . LEU A 1 102 ? 16.949 0.513 -31.636 1.00 82.94 102 LEU A O 1
ATOM 853 N N . GLN A 1 103 ? 17.170 -1.625 -30.963 1.00 85.81 103 GLN A N 1
ATOM 854 C CA . GLN A 1 103 ? 15.842 -1.813 -30.395 1.00 85.81 103 GLN A CA 1
ATOM 855 C C . GLN A 1 103 ? 15.980 -1.673 -28.873 1.00 85.81 103 GLN A C 1
ATOM 857 O O . GLN A 1 103 ? 16.555 -2.566 -28.249 1.00 85.81 103 GLN A O 1
ATOM 862 N N . PRO A 1 104 ? 15.560 -0.538 -28.279 1.00 86.75 104 PRO A N 1
ATOM 863 C CA . PRO A 1 104 ? 15.730 -0.311 -26.851 1.00 86.75 104 PRO A CA 1
ATOM 864 C C . PRO A 1 104 ? 14.768 -1.192 -26.051 1.00 86.75 104 PRO A C 1
ATOM 866 O O . PRO A 1 104 ? 13.551 -1.133 -26.251 1.00 86.75 104 PRO A O 1
ATOM 869 N N . GLU A 1 105 ? 15.317 -1.951 -25.109 1.00 92.00 105 GLU A N 1
ATOM 870 C CA . GLU A 1 105 ? 14.541 -2.712 -24.131 1.00 92.00 105 GLU A CA 1
ATOM 871 C C . GLU A 1 105 ? 14.435 -1.922 -22.817 1.00 92.00 105 GLU A C 1
ATOM 873 O O . GLU A 1 105 ? 14.724 -0.723 -22.766 1.00 92.00 105 GLU A O 1
ATOM 878 N N . LEU A 1 106 ? 13.953 -2.558 -21.750 1.00 93.50 106 LEU A N 1
ATOM 879 C CA . LEU A 1 106 ? 13.664 -1.904 -20.474 1.00 93.50 106 LEU A CA 1
ATOM 880 C C . LEU A 1 106 ? 14.827 -1.051 -19.933 1.00 93.50 106 LEU A C 1
ATOM 882 O O . LEU A 1 106 ? 14.628 0.122 -19.609 1.00 93.50 106 LEU A O 1
ATOM 886 N N . ILE A 1 107 ? 16.034 -1.610 -19.838 1.00 94.38 107 ILE A N 1
ATOM 887 C CA . ILE A 1 107 ? 17.182 -0.903 -19.253 1.00 94.38 107 ILE A CA 1
ATOM 888 C C . ILE A 1 107 ? 17.570 0.296 -20.125 1.00 94.38 107 ILE A C 1
ATOM 890 O O . ILE A 1 107 ? 17.804 1.380 -19.591 1.00 94.38 107 ILE A O 1
ATOM 894 N N . ASP A 1 108 ? 17.560 0.165 -21.455 1.00 94.38 108 ASP A N 1
ATOM 895 C CA . ASP A 1 108 ? 17.859 1.286 -22.355 1.00 94.38 108 ASP A CA 1
ATOM 896 C C . ASP A 1 108 ? 16.819 2.390 -22.236 1.00 94.38 108 ASP A C 1
ATOM 898 O O . ASP A 1 108 ? 17.179 3.564 -22.189 1.00 94.38 108 ASP A O 1
ATOM 902 N N . LYS A 1 109 ? 15.533 2.034 -22.148 1.00 95.94 109 LYS A N 1
ATOM 903 C CA . LYS A 1 109 ? 14.453 3.003 -21.927 1.00 95.94 109 LYS A CA 1
ATOM 904 C C . LYS A 1 109 ? 14.681 3.781 -20.630 1.00 95.94 109 LYS A C 1
ATOM 906 O O . LYS A 1 109 ? 14.576 5.006 -20.635 1.00 95.94 109 LYS A O 1
ATOM 911 N N . LEU A 1 110 ? 15.064 3.102 -19.545 1.00 97.38 110 LEU A N 1
ATOM 912 C CA . LEU A 1 110 ? 15.392 3.748 -18.269 1.00 97.38 110 LEU A CA 1
ATOM 913 C C . LEU A 1 110 ? 16.627 4.653 -18.371 1.00 97.38 110 LEU A C 1
ATOM 915 O O . LEU A 1 110 ? 16.570 5.785 -17.885 1.00 97.38 110 LEU A O 1
ATOM 919 N N . ILE A 1 111 ? 17.697 4.213 -19.045 1.00 96.62 111 ILE A N 1
ATOM 920 C CA . ILE A 1 111 ? 18.887 5.038 -19.320 1.00 96.62 111 ILE A CA 1
ATOM 921 C C . ILE A 1 111 ? 18.490 6.296 -20.097 1.00 96.62 111 ILE A C 1
ATOM 923 O O . ILE A 1 111 ? 18.894 7.400 -19.737 1.00 96.62 111 ILE A O 1
ATOM 927 N N . LYS A 1 112 ? 17.662 6.163 -21.139 1.00 96.12 112 LYS A N 1
ATOM 928 C CA . LYS A 1 112 ? 17.206 7.292 -21.964 1.00 96.12 112 LYS A CA 1
ATOM 929 C C . LYS A 1 112 ? 16.302 8.272 -21.213 1.00 96.12 112 LYS A C 1
ATOM 931 O O . LYS A 1 112 ? 16.205 9.420 -21.635 1.00 96.12 112 LYS A O 1
ATOM 936 N N . CYS A 1 113 ? 15.669 7.840 -20.123 1.00 97.25 113 CYS A N 1
ATOM 937 C CA . CYS A 1 113 ? 14.906 8.711 -19.228 1.00 97.25 113 CYS A CA 1
ATOM 938 C C . CYS A 1 113 ? 15.762 9.349 -18.119 1.00 97.25 113 CYS A C 1
ATOM 940 O O . CYS A 1 113 ? 15.279 10.250 -17.434 1.00 97.25 113 CYS A O 1
ATOM 942 N N . SER A 1 114 ? 16.990 8.866 -17.891 1.00 97.62 114 SER A N 1
ATOM 943 C CA . SER A 1 114 ? 17.847 9.346 -16.800 1.00 97.62 114 SER A CA 1
ATOM 944 C C . SER A 1 114 ? 18.365 10.760 -17.059 1.00 97.62 114 SER A C 1
ATOM 946 O O . SER A 1 114 ? 18.659 11.136 -18.194 1.00 97.62 114 SER A O 1
ATOM 948 N N . THR A 1 115 ? 18.492 11.554 -15.995 1.00 97.38 115 THR A N 1
ATOM 949 C CA . THR A 1 115 ? 19.148 12.866 -16.063 1.00 97.38 115 THR A CA 1
ATOM 950 C C . THR A 1 115 ? 20.649 12.695 -16.272 1.00 97.38 115 THR A C 1
ATOM 952 O O . THR A 1 115 ? 21.261 13.426 -17.045 1.00 97.38 115 THR A O 1
ATOM 955 N N . THR A 1 116 ? 21.237 11.718 -15.585 1.00 97.44 116 THR A N 1
ATOM 956 C CA . THR A 1 116 ? 22.615 11.274 -15.783 1.00 97.44 116 THR A CA 1
ATOM 957 C C . THR A 1 116 ? 22.726 9.799 -15.411 1.00 97.44 116 THR A C 1
ATOM 959 O O . THR A 1 116 ? 21.922 9.287 -14.628 1.00 97.44 116 THR A O 1
ATOM 962 N N . HIS A 1 117 ? 23.721 9.116 -15.967 1.00 96.69 117 HIS A N 1
ATOM 963 C CA . HIS A 1 117 ? 24.033 7.737 -15.617 1.00 96.69 117 HIS A CA 1
ATOM 964 C C . HIS A 1 117 ? 25.541 7.512 -15.536 1.00 96.69 117 HIS A C 1
ATOM 966 O O . HIS A 1 117 ? 26.324 8.236 -16.153 1.00 96.69 117 HIS A O 1
ATOM 972 N N . TYR A 1 118 ? 25.935 6.509 -14.760 1.00 94.75 118 TYR A N 1
ATOM 973 C CA . TYR A 1 118 ? 27.325 6.123 -14.543 1.00 94.75 118 TYR A CA 1
ATOM 974 C C . TYR A 1 118 ? 27.413 4.609 -14.327 1.00 94.75 118 TYR A C 1
ATOM 976 O O . TYR A 1 118 ? 26.578 4.048 -13.624 1.00 94.75 118 TYR A O 1
ATOM 984 N N . GLU A 1 119 ? 28.407 3.950 -14.920 1.00 93.12 119 GLU A N 1
ATOM 985 C CA . GLU A 1 119 ? 28.675 2.524 -14.704 1.00 93.12 119 GLU A CA 1
ATOM 986 C C . GLU A 1 119 ? 29.906 2.359 -13.810 1.00 93.12 119 GLU A C 1
ATOM 988 O O . GLU A 1 119 ? 31.001 2.809 -14.151 1.00 93.12 119 GLU A O 1
ATOM 993 N N . ASP A 1 120 ? 29.716 1.709 -12.663 1.00 89.50 120 ASP A N 1
ATOM 994 C CA . ASP A 1 120 ? 30.773 1.412 -11.705 1.00 89.50 120 ASP A CA 1
ATOM 995 C C . ASP A 1 120 ? 31.216 -0.050 -11.812 1.00 89.50 120 ASP A C 1
ATOM 997 O O . ASP A 1 120 ? 30.499 -0.974 -11.421 1.00 89.50 120 ASP A O 1
ATOM 1001 N N . PHE A 1 121 ? 32.430 -0.257 -12.314 1.00 85.50 121 PHE A N 1
ATOM 1002 C CA . PHE A 1 121 ? 33.055 -1.577 -12.418 1.00 85.50 121 PHE A CA 1
ATOM 1003 C C . PHE A 1 121 ? 33.826 -1.972 -11.147 1.00 85.50 121 PHE A C 1
ATOM 1005 O O . PHE A 1 121 ? 34.282 -3.105 -11.033 1.00 85.50 121 PHE A O 1
ATOM 1012 N N . SER A 1 122 ? 33.992 -1.060 -10.181 1.00 78.75 122 SER A N 1
ATOM 1013 C CA . SER A 1 122 ? 34.773 -1.320 -8.962 1.00 78.75 122 SER A CA 1
ATOM 1014 C C . SER A 1 122 ? 33.997 -2.086 -7.884 1.00 78.75 122 SER A C 1
ATOM 1016 O O . SER A 1 122 ? 34.602 -2.694 -7.003 1.00 78.75 122 SER A O 1
ATOM 1018 N N . ALA A 1 123 ? 32.664 -2.088 -7.963 1.00 64.25 123 ALA A N 1
ATOM 1019 C CA . ALA A 1 123 ? 31.778 -2.656 -6.949 1.00 64.25 123 ALA A CA 1
ATOM 1020 C C . ALA A 1 123 ? 31.628 -4.192 -7.012 1.00 64.25 123 ALA A C 1
ATOM 1022 O O . ALA A 1 123 ? 31.056 -4.791 -6.099 1.00 64.25 123 ALA A O 1
ATOM 1023 N N . CYS A 1 124 ? 32.123 -4.844 -8.069 1.00 63.06 124 CYS A N 1
ATOM 1024 C CA . CYS A 1 124 ? 31.874 -6.261 -8.332 1.00 63.06 124 CYS A CA 1
ATOM 1025 C C . CYS A 1 124 ? 33.109 -7.124 -8.027 1.00 63.06 124 CYS A C 1
ATOM 1027 O O . CYS A 1 124 ? 34.099 -7.118 -8.757 1.00 63.06 124 CYS A O 1
ATOM 1029 N N . ALA A 1 125 ? 33.044 -7.894 -6.935 1.00 58.00 125 ALA A N 1
ATOM 1030 C CA . ALA A 1 125 ? 34.126 -8.779 -6.491 1.00 58.00 125 ALA A CA 1
ATOM 1031 C C . ALA A 1 125 ? 34.414 -9.946 -7.460 1.00 58.00 125 ALA A C 1
ATOM 1033 O O . ALA A 1 125 ? 35.483 -10.550 -7.396 1.00 58.00 125 ALA A O 1
ATOM 1034 N N . ASP A 1 126 ? 33.469 -10.264 -8.347 1.00 60.09 126 ASP A N 1
ATOM 1035 C CA . ASP A 1 126 ? 33.556 -11.317 -9.363 1.00 60.09 126 ASP A CA 1
ATOM 1036 C C . ASP A 1 126 ? 34.197 -10.848 -10.687 1.00 60.09 126 ASP A C 1
ATOM 1038 O O . ASP A 1 126 ? 34.452 -11.679 -11.558 1.00 60.09 126 ASP A O 1
ATOM 1042 N N . GLY A 1 127 ? 34.496 -9.549 -10.831 1.00 60.03 127 GLY A N 1
ATOM 1043 C CA . GLY A 1 127 ? 35.256 -8.972 -11.949 1.00 60.03 127 GLY A CA 1
ATOM 1044 C C . GLY A 1 127 ? 34.528 -8.894 -13.298 1.00 60.03 127 GLY A C 1
ATOM 1045 O O . GLY A 1 127 ? 35.101 -8.374 -14.253 1.00 60.03 127 GLY A O 1
ATOM 1046 N N . GLU A 1 128 ? 33.289 -9.388 -13.392 1.00 66.50 128 GLU A N 1
ATOM 1047 C CA . GLU A 1 128 ? 32.478 -9.375 -14.623 1.00 66.50 128 GLU A CA 1
ATOM 1048 C C . GLU A 1 128 ? 31.250 -8.454 -14.524 1.00 66.50 128 GLU A C 1
ATOM 1050 O O . GLU A 1 128 ? 30.767 -7.972 -15.549 1.00 66.50 128 GLU A O 1
ATOM 1055 N N . GLY A 1 129 ? 30.748 -8.186 -13.313 1.00 76.31 129 GLY A N 1
ATOM 1056 C CA . GLY A 1 129 ? 29.603 -7.302 -13.093 1.00 76.31 129 GLY A CA 1
ATOM 1057 C C . GLY A 1 129 ? 29.952 -5.810 -13.113 1.00 76.31 129 GLY A C 1
ATOM 1058 O O . GLY A 1 129 ? 31.087 -5.408 -12.852 1.00 76.31 129 GLY A O 1
ATOM 1059 N N . CYS A 1 130 ? 28.945 -4.971 -13.356 1.00 87.88 130 CYS A N 1
ATOM 1060 C CA . CYS A 1 130 ? 29.020 -3.539 -13.064 1.00 87.88 130 CYS A CA 1
ATOM 1061 C C . CYS A 1 130 ? 27.701 -3.023 -12.481 1.00 87.88 130 CYS A C 1
ATOM 1063 O O . CYS A 1 130 ? 26.624 -3.524 -12.814 1.00 87.88 130 CYS A O 1
ATOM 1065 N N . ASP A 1 131 ? 27.779 -2.014 -11.617 1.00 92.62 131 ASP A N 1
ATOM 1066 C CA . ASP A 1 131 ? 26.601 -1.335 -11.083 1.00 92.62 131 ASP A CA 1
ATOM 1067 C C . ASP A 1 131 ? 26.307 -0.099 -11.952 1.00 92.62 131 ASP A C 1
ATOM 1069 O O . ASP A 1 131 ? 27.075 0.864 -11.984 1.00 92.62 131 ASP A O 1
ATOM 1073 N N . LEU A 1 132 ? 25.186 -0.122 -12.675 1.00 95.31 132 LEU A N 1
ATOM 1074 C CA . LEU A 1 132 ? 24.673 1.006 -13.450 1.00 95.31 132 LEU A CA 1
ATOM 1075 C C . LEU A 1 132 ? 23.830 1.906 -12.542 1.00 95.31 132 LEU A C 1
ATOM 1077 O O . LEU A 1 132 ? 22.738 1.529 -12.114 1.00 95.31 132 LEU A O 1
ATOM 1081 N N . TYR A 1 133 ? 24.324 3.111 -12.288 1.00 97.19 133 TYR A N 1
ATOM 1082 C CA . TYR A 1 133 ? 23.639 4.170 -11.558 1.00 97.19 133 TYR A CA 1
ATOM 1083 C C . TYR A 1 133 ? 22.838 5.028 -12.531 1.00 97.19 133 TYR A C 1
ATOM 1085 O O . TYR A 1 133 ? 23.400 5.593 -13.466 1.00 97.19 133 TYR A O 1
ATOM 1093 N N . LEU A 1 134 ? 21.537 5.148 -12.289 1.00 98.25 134 LEU A N 1
ATOM 1094 C CA . LEU A 1 134 ? 20.611 5.991 -13.037 1.00 98.25 134 LEU A CA 1
ATOM 1095 C C . LEU A 1 134 ? 20.036 7.044 -12.097 1.00 98.25 134 LEU A C 1
ATOM 1097 O O . LEU A 1 134 ? 19.245 6.724 -11.206 1.00 98.25 134 LEU A O 1
ATOM 1101 N N . ASP A 1 135 ? 20.432 8.295 -12.304 1.00 98.25 135 ASP A N 1
ATOM 1102 C CA . ASP A 1 135 ? 19.992 9.425 -11.497 1.00 98.25 135 ASP A CA 1
ATOM 1103 C C . ASP A 1 135 ? 18.908 10.216 -12.212 1.00 98.25 135 ASP A C 1
ATOM 1105 O O . ASP A 1 135 ? 19.064 10.640 -13.361 1.00 98.25 135 ASP A O 1
ATOM 1109 N N . TYR A 1 136 ? 17.811 10.454 -11.499 1.00 98.31 136 TYR A N 1
ATOM 1110 C CA . TYR A 1 136 ? 16.657 11.173 -12.012 1.00 98.31 136 TYR A CA 1
ATOM 1111 C C . TYR A 1 136 ? 16.413 12.413 -11.169 1.00 98.31 136 TYR A C 1
ATOM 1113 O O . TYR A 1 136 ? 16.028 12.322 -10.004 1.00 98.31 136 TYR A O 1
ATOM 1121 N N . TRP A 1 137 ? 16.587 13.581 -11.781 1.00 97.25 137 TRP A N 1
ATOM 1122 C CA . TRP A 1 137 ? 16.029 14.831 -11.290 1.00 97.25 137 TRP A CA 1
ATOM 1123 C C . TRP A 1 137 ? 14.652 15.024 -11.929 1.00 97.25 137 TRP A C 1
ATOM 1125 O O . TRP A 1 137 ? 14.526 15.153 -13.150 1.00 97.25 137 TRP A O 1
ATOM 1135 N N . VAL A 1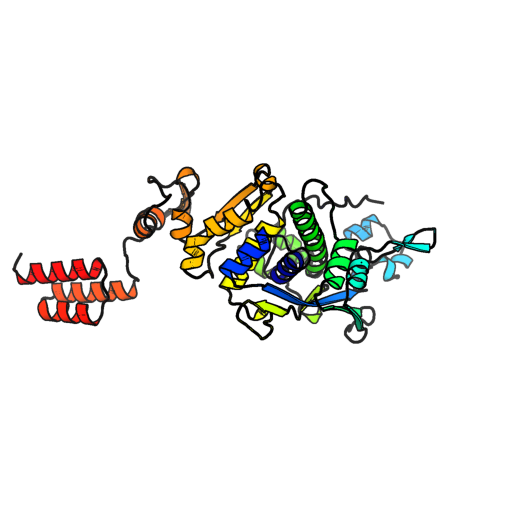 138 ? 13.594 14.989 -11.123 1.00 96.44 138 VAL A N 1
ATOM 1136 C CA . VAL A 1 138 ? 12.220 14.950 -11.634 1.00 96.44 138 VAL A CA 1
ATOM 1137 C C . VAL A 1 138 ? 11.767 16.360 -12.007 1.00 96.44 138 VAL A C 1
ATOM 1139 O O . VAL A 1 138 ? 11.538 17.218 -11.158 1.00 96.44 138 VAL A O 1
ATOM 1142 N N . ASN A 1 139 ? 11.627 16.593 -13.309 1.00 95.56 139 ASN A N 1
ATOM 1143 C CA . ASN A 1 139 ? 11.062 17.803 -13.899 1.00 95.56 139 ASN A CA 1
ATOM 1144 C C . ASN A 1 139 ? 10.184 17.432 -15.111 1.00 95.56 139 ASN A C 1
ATOM 1146 O O . ASN A 1 139 ? 10.006 16.253 -15.422 1.00 95.56 139 ASN A O 1
ATOM 1150 N N . GLU A 1 140 ? 9.649 18.431 -15.811 1.00 95.81 140 GLU A N 1
ATOM 1151 C CA . GLU A 1 140 ? 8.781 18.200 -16.973 1.00 95.81 140 GLU A CA 1
ATOM 1152 C C . GLU A 1 140 ? 9.485 17.455 -18.118 1.00 95.81 140 GLU A C 1
ATOM 1154 O O . GLU A 1 140 ? 8.876 16.594 -18.745 1.00 95.81 140 GLU A O 1
ATOM 1159 N N . ALA A 1 141 ? 10.778 17.699 -18.357 1.00 96.69 141 ALA A N 1
ATOM 1160 C CA . ALA A 1 141 ? 11.529 16.971 -19.383 1.00 96.69 141 ALA A CA 1
ATOM 1161 C C . ALA A 1 141 ? 11.684 15.484 -19.024 1.00 96.69 141 ALA A C 1
ATOM 1163 O O . ALA A 1 141 ? 11.501 14.622 -19.883 1.00 96.69 141 ALA A O 1
ATOM 1164 N N . THR A 1 142 ? 11.950 15.175 -17.750 1.00 96.69 142 THR A N 1
ATOM 1165 C CA . THR A 1 142 ? 12.004 13.795 -17.249 1.00 96.69 142 THR A CA 1
ATOM 1166 C C . THR A 1 142 ? 10.647 13.109 -17.420 1.00 96.69 142 THR A C 1
ATOM 1168 O O . THR A 1 142 ? 10.588 12.009 -17.964 1.00 96.69 142 THR A O 1
ATOM 1171 N N . LYS A 1 143 ? 9.537 13.763 -17.045 1.00 96.25 143 LYS A N 1
ATOM 1172 C CA . LYS A 1 143 ? 8.182 13.216 -17.247 1.00 96.25 143 LYS A CA 1
ATOM 1173 C C . LYS A 1 143 ? 7.874 12.958 -18.723 1.00 96.25 143 LYS A C 1
ATOM 1175 O O . LYS A 1 143 ? 7.361 11.895 -19.050 1.00 96.25 143 LYS A O 1
ATOM 1180 N N . LEU A 1 144 ? 8.236 13.879 -19.621 1.00 96.50 144 LEU A N 1
ATOM 1181 C CA . LEU A 1 144 ? 8.072 13.695 -21.068 1.00 96.50 144 LEU A CA 1
ATOM 1182 C C . LEU A 1 144 ? 8.895 12.516 -21.604 1.00 96.50 144 LEU A C 1
ATOM 1184 O O . LEU A 1 144 ? 8.406 11.775 -22.455 1.00 96.50 144 LEU A O 1
ATOM 1188 N N . ALA A 1 145 ? 10.112 12.305 -21.096 1.00 97.38 145 ALA A N 1
ATOM 1189 C CA . ALA A 1 145 ? 10.923 11.148 -21.468 1.00 97.38 145 ALA A CA 1
ATOM 1190 C C . ALA A 1 145 ? 10.253 9.834 -21.034 1.00 97.38 145 ALA A C 1
ATOM 1192 O O . ALA A 1 145 ? 10.105 8.923 -21.850 1.00 97.38 145 ALA A O 1
ATOM 1193 N N . PHE A 1 146 ? 9.763 9.757 -19.791 1.00 97.75 146 PHE A N 1
ATOM 1194 C CA . PHE A 1 146 ? 9.004 8.594 -19.324 1.00 97.75 146 PHE A CA 1
ATOM 1195 C C . PHE A 1 146 ? 7.712 8.392 -20.122 1.00 97.75 146 PHE A C 1
ATOM 1197 O O . PHE A 1 14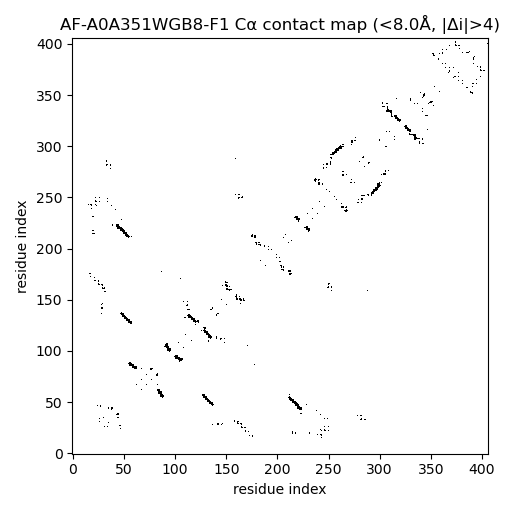6 ? 7.422 7.268 -20.522 1.00 97.75 146 PHE A O 1
ATOM 1204 N N . GLN A 1 147 ? 6.983 9.463 -20.440 1.00 96.31 147 GLN A N 1
ATOM 1205 C CA . GLN A 1 147 ? 5.797 9.403 -21.295 1.00 96.31 147 GLN A CA 1
ATOM 1206 C C . GLN A 1 147 ? 6.108 8.882 -22.699 1.00 96.31 147 GLN A C 1
ATOM 1208 O O . GLN A 1 147 ? 5.303 8.151 -23.264 1.00 96.31 147 GLN A O 1
ATOM 1213 N N . TYR A 1 148 ? 7.264 9.214 -23.266 1.00 95.69 148 TYR A N 1
ATOM 1214 C CA . TYR A 1 148 ? 7.655 8.716 -24.582 1.00 95.69 148 TYR A CA 1
ATOM 1215 C C . TYR A 1 148 ? 7.960 7.209 -24.576 1.00 95.69 148 TYR A C 1
ATOM 1217 O O . TYR A 1 148 ? 7.560 6.501 -25.496 1.00 95.69 148 TYR A O 1
ATOM 1225 N N . TYR A 1 149 ? 8.667 6.708 -23.556 1.00 95.25 149 TYR A N 1
ATOM 1226 C CA . TYR A 1 149 ? 9.131 5.312 -23.530 1.00 95.25 149 TYR A CA 1
ATOM 1227 C C . TYR A 1 149 ? 8.183 4.323 -22.840 1.00 95.25 149 TYR A C 1
ATOM 1229 O O . TYR A 1 149 ? 8.214 3.135 -23.173 1.00 95.25 149 TYR A O 1
ATOM 1237 N N . PHE A 1 150 ? 7.383 4.795 -21.884 1.00 96.00 150 PHE A N 1
ATOM 1238 C CA . PHE A 1 150 ? 6.482 3.982 -21.056 1.00 96.00 150 PHE A CA 1
ATOM 1239 C C . PHE A 1 150 ? 5.013 4.413 -21.164 1.00 96.00 150 PHE A C 1
ATOM 1241 O O . PHE A 1 150 ? 4.145 3.781 -20.561 1.00 96.00 150 PHE A O 1
ATOM 1248 N N . GLY A 1 151 ? 4.726 5.476 -21.919 1.00 94.56 151 GLY A N 1
ATOM 1249 C CA . GLY A 1 151 ? 3.369 5.947 -22.141 1.00 94.56 151 GLY A CA 1
ATOM 1250 C C . GLY A 1 151 ? 2.523 4.944 -22.917 1.00 94.56 151 GLY A C 1
ATOM 1251 O O . GLY A 1 151 ? 2.916 4.483 -23.984 1.00 94.56 151 GLY A O 1
ATOM 1252 N N . GLU A 1 152 ? 1.331 4.667 -22.406 1.00 91.62 152 GLU A N 1
ATOM 1253 C CA . GLU A 1 152 ? 0.316 3.832 -23.041 1.00 91.62 152 GLU A CA 1
ATOM 1254 C C . GLU A 1 152 ? -0.855 4.706 -23.506 1.00 91.62 152 GLU A C 1
ATOM 1256 O O . GLU A 1 152 ? -1.425 5.479 -22.731 1.00 91.62 152 GLU A O 1
ATOM 1261 N N . ALA A 1 153 ? -1.232 4.585 -24.781 1.00 84.81 153 ALA A N 1
ATOM 1262 C CA . ALA A 1 153 ? -2.366 5.299 -25.362 1.00 84.81 153 ALA A CA 1
ATOM 1263 C C . ALA A 1 153 ? -3.560 4.346 -25.516 1.00 84.81 153 ALA A C 1
ATOM 1265 O O . ALA A 1 153 ? -3.602 3.530 -26.433 1.00 84.81 153 ALA A O 1
ATOM 1266 N N . ALA A 1 154 ? -4.550 4.465 -24.631 1.00 71.88 154 ALA A N 1
ATOM 1267 C CA . ALA A 1 154 ? -5.803 3.713 -24.694 1.00 71.88 154 ALA A CA 1
ATOM 1268 C C . ALA A 1 154 ? -6.926 4.444 -25.447 1.00 71.88 154 ALA A C 1
ATOM 1270 O O . ALA A 1 154 ? -7.950 3.837 -25.725 1.00 71.88 154 ALA A O 1
ATOM 1271 N N . GLY A 1 155 ? -6.748 5.725 -25.789 1.00 64.88 155 GLY A N 1
ATOM 1272 C CA . GLY A 1 155 ? -7.661 6.480 -26.661 1.00 64.88 155 GLY A CA 1
ATOM 1273 C C . GLY A 1 155 ? -9.010 6.883 -26.046 1.00 64.88 155 GLY A C 1
ATOM 1274 O O . GLY A 1 155 ? -9.783 7.560 -26.717 1.00 64.88 155 GLY A O 1
ATOM 1275 N N . GLU A 1 156 ? -9.289 6.509 -24.794 1.00 72.25 156 GLU A N 1
ATOM 1276 C CA . GLU A 1 156 ? -10.591 6.735 -24.141 1.00 72.25 156 GLU A CA 1
ATOM 1277 C C . GLU A 1 156 ? -10.603 7.967 -23.216 1.00 72.25 156 GLU A C 1
ATOM 1279 O O . GLU A 1 156 ? -11.580 8.712 -23.209 1.00 72.25 156 GLU A O 1
ATOM 1284 N N . SER A 1 157 ? -9.527 8.231 -22.464 1.00 85.38 157 SER A N 1
ATOM 1285 C CA . SER A 1 157 ? -9.365 9.454 -21.660 1.00 85.38 157 SER A CA 1
ATOM 1286 C C . SER A 1 157 ? -7.895 9.704 -21.298 1.00 85.38 157 SER A C 1
ATOM 1288 O O . SER A 1 157 ? -7.079 8.779 -21.290 1.00 85.38 157 SER A O 1
ATOM 1290 N N . GLU A 1 158 ? -7.539 10.955 -20.988 1.00 87.44 158 GLU A N 1
ATOM 1291 C CA . GLU A 1 158 ? -6.185 11.302 -20.528 1.00 87.44 158 GLU A CA 1
ATOM 1292 C C . GLU A 1 158 ? -5.843 10.606 -19.199 1.00 87.44 158 GLU A C 1
ATOM 1294 O O . GLU A 1 158 ? -4.741 10.084 -19.036 1.00 87.44 158 GLU A O 1
ATOM 1299 N N . GLU A 1 159 ? -6.808 10.528 -18.283 1.00 86.81 159 GLU A N 1
ATOM 1300 C CA . GLU A 1 159 ? -6.635 9.878 -16.981 1.00 86.81 159 GLU A CA 1
ATOM 1301 C C . GLU A 1 159 ? -6.390 8.370 -17.113 1.00 86.81 159 GLU A C 1
ATOM 1303 O O . GLU A 1 159 ? -5.485 7.841 -16.464 1.00 86.81 159 GLU A O 1
ATOM 1308 N N . LEU A 1 160 ? -7.111 7.688 -18.011 1.00 89.19 160 LEU A N 1
ATOM 1309 C CA . LEU A 1 160 ? -6.877 6.271 -18.290 1.00 89.19 160 LEU A CA 1
ATOM 1310 C C . LEU A 1 160 ? -5.489 6.045 -18.898 1.00 89.19 160 LEU A C 1
ATOM 1312 O O . LEU A 1 160 ? -4.798 5.098 -18.521 1.00 89.19 160 LEU A O 1
ATOM 1316 N N . ASN A 1 161 ? -5.065 6.913 -19.821 1.00 91.50 161 ASN A N 1
ATOM 1317 C CA . ASN A 1 161 ? -3.737 6.825 -20.429 1.00 91.50 161 ASN A CA 1
ATOM 1318 C C . ASN A 1 161 ? -2.642 6.962 -19.363 1.00 91.5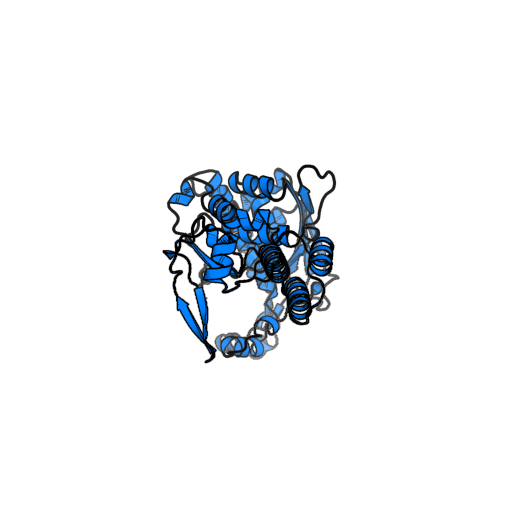0 161 ASN A C 1
ATOM 1320 O O . ASN A 1 161 ? -1.724 6.143 -19.319 1.00 91.50 161 ASN A O 1
ATOM 1324 N N . LYS A 1 162 ? -2.756 7.944 -18.458 1.00 92.25 162 LYS A N 1
ATOM 1325 C CA . LYS A 1 162 ? -1.813 8.118 -17.339 1.00 92.25 162 LYS A CA 1
ATOM 1326 C C . LYS A 1 162 ? -1.791 6.898 -16.426 1.00 92.25 162 LYS A C 1
ATOM 1328 O O . LYS A 1 162 ? -0.713 6.410 -16.103 1.00 92.25 162 LYS A O 1
ATOM 1333 N N . ALA A 1 163 ? -2.957 6.364 -16.063 1.00 91.25 163 ALA A N 1
ATOM 1334 C CA . ALA A 1 163 ? -3.051 5.193 -15.198 1.00 91.25 163 ALA A CA 1
ATOM 1335 C C . ALA A 1 163 ? -2.411 3.946 -15.825 1.00 91.25 163 ALA A C 1
ATOM 1337 O O . ALA A 1 163 ? -1.621 3.265 -15.174 1.00 91.25 163 ALA A O 1
ATOM 1338 N N . LYS A 1 164 ? -2.685 3.679 -17.110 1.00 92.56 164 LYS A N 1
ATOM 1339 C CA . LYS A 1 164 ? -2.056 2.566 -17.837 1.00 92.56 164 LYS A CA 1
ATOM 1340 C C . LYS A 1 164 ? -0.556 2.761 -18.014 1.00 92.56 164 LYS A C 1
ATOM 1342 O O . LYS A 1 164 ? 0.190 1.798 -17.886 1.00 92.56 164 LYS A O 1
ATOM 1347 N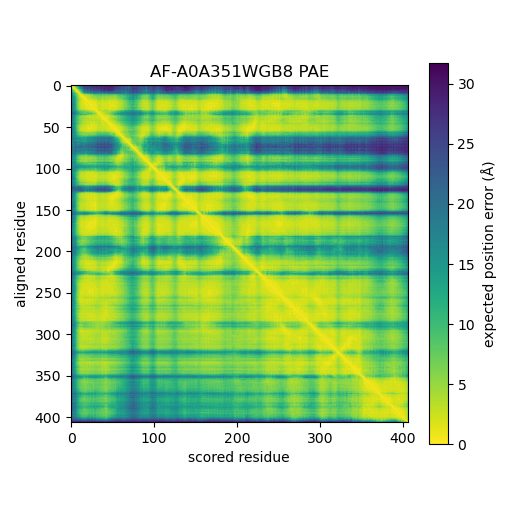 N . SER A 1 165 ? -0.106 3.993 -18.245 1.00 95.44 165 SER A N 1
ATOM 1348 C CA . SER A 1 165 ? 1.324 4.319 -18.325 1.00 95.44 165 SER A CA 1
ATOM 1349 C C . SER A 1 165 ? 2.028 4.089 -16.981 1.00 95.44 165 SER A C 1
ATOM 1351 O O . SER A 1 165 ? 3.099 3.483 -16.935 1.00 95.44 165 SER A O 1
ATOM 1353 N N . ALA A 1 166 ? 1.399 4.498 -15.873 1.00 95.62 166 ALA A N 1
ATOM 1354 C CA . ALA A 1 166 ? 1.889 4.238 -14.521 1.00 95.62 166 ALA A CA 1
ATOM 1355 C C . ALA A 1 166 ? 1.980 2.734 -14.237 1.00 95.62 166 ALA A C 1
ATOM 1357 O O . ALA A 1 166 ? 2.993 2.265 -13.721 1.00 95.62 166 ALA A O 1
ATOM 1358 N N . LEU A 1 167 ? 0.949 1.970 -14.609 1.00 94.44 167 LEU A N 1
ATOM 1359 C CA . LEU A 1 167 ? 0.931 0.520 -14.446 1.00 94.44 167 LEU A CA 1
ATOM 1360 C C . LEU A 1 167 ? 1.994 -0.175 -15.312 1.00 94.44 167 LEU A C 1
ATOM 1362 O O . LEU A 1 167 ? 2.675 -1.073 -14.823 1.00 94.44 167 LEU A O 1
ATOM 1366 N N . ASN A 1 168 ? 2.185 0.266 -16.558 1.00 95.00 168 ASN A N 1
ATOM 1367 C CA . ASN A 1 168 ? 3.225 -0.241 -17.456 1.00 95.00 168 ASN A CA 1
ATOM 1368 C C . ASN A 1 168 ? 4.626 -0.036 -16.859 1.00 95.00 168 ASN A C 1
ATOM 1370 O O . ASN A 1 168 ? 5.424 -0.972 -16.774 1.00 95.00 168 ASN A O 1
ATOM 1374 N N . LEU A 1 169 ? 4.912 1.171 -16.354 1.00 97.12 169 LEU A N 1
ATOM 1375 C CA . LEU A 1 169 ? 6.171 1.444 -15.660 1.00 97.12 169 LEU A CA 1
ATOM 1376 C C . LEU A 1 169 ? 6.307 0.613 -14.374 1.00 97.12 169 LEU A C 1
ATOM 1378 O O . LEU A 1 169 ? 7.388 0.094 -14.092 1.00 97.12 169 LEU A O 1
ATOM 1382 N N . PHE A 1 170 ? 5.223 0.434 -13.614 1.00 96.25 170 PHE A N 1
ATOM 1383 C CA . PHE A 1 170 ? 5.243 -0.379 -12.400 1.00 96.25 170 PHE A CA 1
ATOM 1384 C C . PHE A 1 170 ? 5.570 -1.843 -12.696 1.00 96.25 170 PHE A C 1
ATOM 1386 O O . PHE A 1 170 ? 6.418 -2.417 -12.020 1.00 96.25 170 PHE A O 1
ATOM 1393 N N . GLN A 1 171 ? 4.966 -2.436 -13.728 1.00 93.12 171 GLN A N 1
ATOM 1394 C CA . GLN A 1 171 ? 5.276 -3.800 -14.173 1.00 93.12 171 GLN A CA 1
ATOM 1395 C C . GLN A 1 171 ? 6.744 -3.933 -14.589 1.00 93.12 171 GLN A C 1
ATOM 1397 O O . GLN A 1 171 ? 7.397 -4.936 -14.300 1.00 93.12 171 GLN A O 1
ATOM 1402 N N . ALA A 1 172 ? 7.298 -2.892 -15.205 1.00 93.62 172 ALA A N 1
ATOM 1403 C CA . ALA A 1 172 ? 8.703 -2.850 -15.562 1.00 93.62 172 ALA A CA 1
ATOM 1404 C C . ALA A 1 172 ? 9.623 -2.826 -14.323 1.00 93.62 172 ALA A C 1
ATOM 1406 O O . ALA A 1 172 ? 10.573 -3.608 -14.233 1.00 93.62 172 ALA A O 1
ATOM 1407 N N . PHE A 1 173 ? 9.311 -1.995 -13.322 1.00 95.44 173 PHE A N 1
ATOM 1408 C CA . PHE A 1 173 ? 10.000 -2.035 -12.028 1.00 95.44 173 PHE A CA 1
ATOM 1409 C C . PHE A 1 173 ? 9.796 -3.360 -11.301 1.00 95.44 173 PHE A C 1
ATOM 1411 O O . PHE A 1 173 ? 10.722 -3.837 -10.648 1.00 95.44 173 PHE A O 1
ATOM 1418 N N . GLN A 1 174 ? 8.625 -3.979 -11.445 1.00 92.50 174 GLN A N 1
ATOM 1419 C CA . GLN A 1 174 ? 8.333 -5.262 -10.832 1.00 92.50 174 GLN A CA 1
ATOM 1420 C C . GLN A 1 174 ? 9.273 -6.348 -11.351 1.00 92.50 174 GLN A C 1
ATOM 1422 O O . GLN A 1 174 ? 9.853 -7.080 -10.549 1.00 92.50 174 GLN A O 1
ATOM 1427 N N . ILE A 1 175 ? 9.480 -6.409 -12.670 1.00 90.50 175 ILE A N 1
ATOM 1428 C CA . ILE A 1 175 ? 10.435 -7.333 -13.295 1.00 90.50 175 ILE A CA 1
ATOM 1429 C C . ILE A 1 175 ? 11.832 -7.132 -12.699 1.00 90.50 175 ILE A C 1
ATOM 1431 O O . ILE A 1 175 ? 12.444 -8.099 -12.254 1.00 90.50 175 ILE A O 1
ATOM 1435 N N . LEU A 1 176 ? 12.312 -5.886 -12.632 1.00 92.38 176 LEU A N 1
ATOM 1436 C CA . LEU A 1 176 ? 13.648 -5.570 -12.119 1.00 92.38 176 LEU A CA 1
ATOM 1437 C C . LEU A 1 176 ? 13.818 -5.927 -10.638 1.00 92.38 176 LEU A C 1
ATOM 1439 O O . LEU A 1 176 ? 14.790 -6.580 -10.269 1.00 92.38 176 LEU A O 1
ATOM 1443 N N . LEU A 1 177 ? 12.868 -5.543 -9.784 1.00 91.88 177 LEU A N 1
ATOM 1444 C CA . LEU A 1 177 ? 12.921 -5.845 -8.352 1.00 91.88 177 LEU A CA 1
ATOM 1445 C C . LEU A 1 177 ? 12.794 -7.351 -8.081 1.00 91.88 177 LEU A C 1
ATOM 1447 O O . LEU A 1 177 ? 13.464 -7.862 -7.187 1.00 91.88 177 LEU A O 1
ATOM 1451 N N . THR A 1 178 ? 12.020 -8.084 -8.890 1.00 88.56 178 THR A N 1
ATOM 1452 C CA . THR A 1 178 ? 11.898 -9.550 -8.779 1.00 88.56 178 THR A CA 1
ATOM 1453 C C . THR A 1 178 ? 13.219 -10.264 -9.068 1.00 88.56 178 THR A C 1
ATOM 1455 O O . THR A 1 178 ? 13.466 -11.331 -8.504 1.00 88.56 178 THR A O 1
ATOM 1458 N N . LEU A 1 179 ? 14.112 -9.675 -9.879 1.00 89.06 179 LEU A N 1
ATOM 1459 C CA . LEU A 1 179 ? 15.444 -10.245 -10.113 1.00 89.06 179 LEU A CA 1
ATOM 1460 C C . LEU A 1 179 ? 16.266 -10.370 -8.828 1.00 89.06 179 LEU A C 1
ATOM 1462 O O . LEU A 1 179 ? 17.184 -11.179 -8.803 1.00 89.06 179 LEU A O 1
ATOM 1466 N N . ASN A 1 180 ? 15.933 -9.645 -7.752 1.00 90.06 180 ASN A N 1
ATOM 1467 C CA . ASN A 1 180 ? 16.595 -9.802 -6.455 1.00 90.06 180 ASN A CA 1
ATOM 1468 C C . ASN A 1 180 ? 16.391 -11.197 -5.842 1.00 90.06 180 ASN A C 1
ATOM 1470 O O . ASN A 1 180 ? 17.208 -11.620 -5.035 1.00 90.06 180 ASN A O 1
ATOM 1474 N N . ASN A 1 181 ? 15.374 -11.951 -6.263 1.00 85.81 181 ASN A N 1
ATOM 1475 C CA . ASN A 1 181 ? 15.092 -13.296 -5.751 1.00 85.81 181 ASN A CA 1
ATOM 1476 C C . ASN A 1 181 ? 15.914 -14.404 -6.447 1.00 85.81 181 ASN A C 1
ATOM 1478 O O . ASN A 1 181 ? 15.598 -15.586 -6.324 1.00 85.81 181 ASN A O 1
ATOM 1482 N N . TYR A 1 182 ? 16.973 -14.055 -7.188 1.00 83.44 182 TYR A N 1
ATOM 1483 C CA . TYR A 1 182 ? 17.799 -15.019 -7.928 1.00 83.44 182 TYR A CA 1
ATOM 1484 C C . TYR A 1 182 ? 18.564 -16.017 -7.040 1.00 83.44 182 TYR A C 1
ATOM 1486 O O . TYR A 1 182 ? 18.907 -17.099 -7.512 1.00 83.44 182 TYR A O 1
ATOM 1494 N N . GLN A 1 183 ? 18.839 -15.673 -5.775 1.00 78.00 183 GLN A N 1
ATOM 1495 C CA . GLN A 1 183 ? 19.624 -16.507 -4.850 1.00 78.00 183 GLN A CA 1
ATOM 1496 C C . GLN A 1 183 ? 18.824 -17.645 -4.190 1.00 78.00 183 GLN A C 1
ATOM 1498 O O . GLN A 1 183 ? 19.395 -18.435 -3.437 1.00 78.00 183 GLN A O 1
ATOM 1503 N N . VAL A 1 184 ? 17.516 -17.759 -4.445 1.00 80.38 184 VAL A N 1
ATOM 1504 C CA . VAL A 1 184 ? 16.695 -18.825 -3.850 1.00 80.38 184 VAL A CA 1
ATOM 1505 C C . VAL A 1 184 ? 17.088 -20.175 -4.459 1.00 80.38 184 VAL A C 1
ATOM 1507 O O . VAL A 1 184 ? 16.797 -20.459 -5.623 1.00 80.38 184 VAL A O 1
ATOM 1510 N N . ASN A 1 185 ? 17.769 -21.006 -3.667 1.00 76.88 185 ASN A N 1
ATOM 1511 C CA . ASN A 1 185 ? 18.264 -22.312 -4.101 1.00 76.88 185 ASN A CA 1
ATOM 1512 C C . ASN A 1 185 ? 17.127 -23.351 -4.240 1.00 76.88 185 ASN A C 1
ATOM 1514 O O . ASN A 1 185 ? 16.045 -23.187 -3.679 1.00 76.88 185 ASN A O 1
ATOM 1518 N N . GLU A 1 186 ? 17.374 -24.438 -4.979 1.00 78.06 186 GLU A N 1
ATOM 1519 C CA . GLU A 1 186 ? 16.362 -25.483 -5.225 1.00 78.06 186 GLU A CA 1
ATOM 1520 C C . GLU A 1 186 ? 15.903 -26.202 -3.951 1.00 78.06 186 GLU A C 1
ATOM 1522 O O . GLU A 1 186 ? 14.731 -26.547 -3.839 1.00 78.06 186 GLU A O 1
ATOM 1527 N N . ALA A 1 187 ? 16.784 -26.382 -2.962 1.00 81.62 187 ALA A N 1
ATOM 1528 C CA . ALA A 1 187 ? 16.411 -26.988 -1.682 1.00 81.62 187 ALA A CA 1
ATOM 1529 C C . ALA A 1 187 ? 15.349 -26.142 -0.962 1.00 81.62 187 ALA A C 1
ATOM 1531 O O . ALA A 1 187 ? 14.315 -26.667 -0.557 1.00 81.62 187 ALA A O 1
ATOM 1532 N N . THR A 1 188 ? 15.562 -24.827 -0.898 1.00 82.00 188 THR A N 1
ATOM 1533 C CA . THR A 1 188 ? 14.604 -23.855 -0.369 1.00 82.00 188 THR A CA 1
ATOM 1534 C C . THR A 1 188 ? 13.306 -23.857 -1.175 1.00 82.00 188 THR A C 1
ATOM 1536 O O . THR A 1 188 ? 12.236 -23.823 -0.583 1.00 82.00 188 THR A O 1
ATOM 1539 N N . LYS A 1 189 ? 13.350 -23.945 -2.512 1.00 80.19 189 LYS A N 1
ATOM 1540 C CA . LYS A 1 189 ? 12.121 -24.031 -3.328 1.00 80.19 189 LYS A CA 1
ATOM 1541 C C . LYS A 1 189 ? 11.319 -25.298 -3.040 1.00 80.19 189 LYS A C 1
ATOM 1543 O O . LYS A 1 189 ? 10.106 -25.219 -2.873 1.00 80.19 189 LYS A O 1
ATOM 1548 N N . ILE A 1 190 ? 11.983 -26.454 -2.975 1.00 80.69 190 ILE A N 1
ATOM 1549 C CA . ILE A 1 190 ? 11.344 -27.739 -2.665 1.00 80.69 190 ILE A CA 1
ATOM 1550 C C . ILE A 1 190 ? 10.707 -27.681 -1.277 1.00 80.69 190 ILE A C 1
ATOM 1552 O O . ILE A 1 190 ? 9.549 -28.068 -1.128 1.00 80.69 190 ILE A O 1
ATOM 1556 N N . GLU A 1 191 ? 11.432 -27.152 -0.289 1.00 82.00 191 GLU A N 1
ATOM 1557 C CA . GLU A 1 191 ? 10.901 -26.925 1.052 1.00 82.00 191 GLU A CA 1
ATOM 1558 C C . GLU A 1 191 ? 9.664 -26.023 0.999 1.00 82.00 191 GLU A C 1
ATOM 1560 O O . GLU A 1 191 ? 8.611 -26.422 1.483 1.00 82.00 191 GLU A O 1
ATOM 1565 N N . LEU A 1 192 ? 9.739 -24.866 0.338 1.00 81.38 192 LEU A N 1
ATOM 1566 C CA . LEU A 1 192 ? 8.623 -23.922 0.232 1.00 81.38 192 LEU A CA 1
ATOM 1567 C C . LEU A 1 192 ? 7.379 -24.525 -0.433 1.00 81.38 192 LEU A C 1
ATOM 1569 O O . LEU A 1 192 ? 6.264 -24.248 -0.001 1.00 81.38 192 LEU A O 1
ATOM 1573 N N . TYR A 1 193 ? 7.544 -25.347 -1.472 1.00 81.19 193 TYR A N 1
ATOM 1574 C CA . TYR A 1 193 ? 6.416 -25.935 -2.203 1.00 81.19 193 TYR A CA 1
ATOM 1575 C C . TYR A 1 193 ? 5.779 -27.140 -1.508 1.00 81.19 193 TYR A C 1
ATOM 1577 O O . TYR A 1 193 ? 4.644 -27.491 -1.828 1.00 81.19 193 TYR A O 1
ATOM 1585 N N . GLN A 1 194 ? 6.493 -27.793 -0.591 1.00 82.31 194 GLN A N 1
ATOM 1586 C CA . GLN A 1 194 ? 6.025 -29.013 0.078 1.00 82.31 194 GLN A CA 1
ATOM 1587 C C . GLN A 1 194 ? 5.716 -28.811 1.564 1.00 82.31 194 GLN A C 1
ATOM 1589 O O . GLN A 1 194 ? 5.075 -29.663 2.181 1.00 82.31 194 GLN A O 1
ATOM 1594 N N . SER A 1 195 ? 6.192 -27.721 2.158 1.00 76.19 195 SER A N 1
ATOM 1595 C CA . SER A 1 195 ? 6.103 -27.488 3.592 1.00 76.19 195 SER A CA 1
ATOM 1596 C C . SER A 1 195 ? 4.749 -26.908 3.995 1.00 76.19 195 SER A C 1
ATOM 1598 O O . SER A 1 195 ? 4.241 -25.965 3.398 1.00 76.19 195 SER A O 1
ATOM 1600 N N . ASN A 1 196 ? 4.198 -27.453 5.081 1.00 76.12 196 ASN A N 1
ATOM 1601 C CA . ASN A 1 196 ? 3.051 -26.890 5.801 1.00 76.12 196 ASN A CA 1
ATOM 1602 C C . ASN A 1 196 ? 3.500 -25.969 6.955 1.00 76.12 196 ASN A C 1
ATOM 1604 O O . ASN A 1 196 ? 2.724 -25.709 7.875 1.00 76.12 196 ASN A O 1
ATOM 1608 N N . SER A 1 197 ? 4.776 -25.562 6.978 1.00 76.69 197 SER A N 1
ATOM 1609 C CA . SER A 1 197 ? 5.327 -24.699 8.024 1.00 76.69 197 SER A CA 1
ATOM 1610 C C . SER A 1 197 ? 4.660 -23.326 8.006 1.00 76.69 197 SER A C 1
ATOM 1612 O O . SER A 1 197 ? 4.320 -22.795 6.955 1.00 76.69 197 SER A O 1
ATOM 1614 N N . LEU A 1 198 ? 4.518 -22.726 9.185 1.00 69.94 198 LEU A N 1
ATOM 1615 C CA . LEU A 1 198 ? 4.062 -21.343 9.328 1.00 69.94 198 LEU A CA 1
ATOM 1616 C C . LEU A 1 198 ? 5.206 -20.325 9.156 1.00 69.94 198 LEU A C 1
ATOM 1618 O O . LEU A 1 198 ? 4.939 -19.138 9.028 1.00 69.94 198 LEU A O 1
ATOM 1622 N N . TYR A 1 199 ? 6.463 -20.782 9.121 1.00 73.75 199 TYR A N 1
ATOM 1623 C CA . TYR A 1 199 ? 7.672 -19.942 9.074 1.00 73.75 199 TYR A CA 1
ATOM 1624 C C . TYR A 1 199 ? 8.281 -19.825 7.665 1.00 73.75 199 TYR A C 1
ATOM 1626 O O . TYR A 1 199 ? 9.472 -19.567 7.514 1.00 73.75 199 TYR A O 1
ATOM 1634 N N . LEU A 1 200 ? 7.487 -20.054 6.612 1.00 70.88 200 LEU A N 1
ATOM 1635 C CA . LEU A 1 200 ? 7.968 -20.061 5.217 1.00 70.88 200 LEU A CA 1
ATOM 1636 C C . LEU A 1 200 ? 8.565 -18.718 4.779 1.00 70.88 200 LEU A C 1
ATOM 1638 O O . LEU A 1 200 ? 9.447 -18.667 3.924 1.00 70.88 200 LEU A O 1
ATOM 1642 N N . ASN A 1 201 ? 8.085 -17.623 5.366 1.00 67.25 201 ASN A N 1
ATOM 1643 C CA . ASN A 1 201 ? 8.587 -16.277 5.106 1.00 67.25 201 ASN A CA 1
ATOM 1644 C C . ASN A 1 201 ? 10.053 -16.092 5.539 1.00 67.25 201 ASN A C 1
ATOM 1646 O O . ASN A 1 201 ? 10.772 -15.329 4.902 1.00 67.25 201 ASN A O 1
ATOM 1650 N N . GLU A 1 202 ? 10.514 -16.805 6.568 1.00 75.50 202 GLU A N 1
ATOM 1651 C CA . GLU A 1 202 ? 11.908 -16.775 7.030 1.00 75.50 202 GLU A CA 1
ATOM 1652 C C . GLU A 1 202 ? 12.835 -17.610 6.136 1.00 75.50 202 GLU A C 1
ATOM 1654 O O . GLU A 1 202 ? 14.050 -17.412 6.130 1.00 75.50 202 GLU A O 1
ATOM 1659 N N . THR A 1 203 ? 12.274 -18.541 5.360 1.00 70.00 203 THR A N 1
ATOM 1660 C CA . THR A 1 203 ? 13.041 -19.452 4.503 1.00 70.00 203 THR A CA 1
ATOM 1661 C C . THR A 1 203 ? 13.542 -18.766 3.228 1.00 70.00 203 THR A C 1
ATOM 1663 O O . THR A 1 203 ? 14.524 -19.216 2.638 1.00 70.00 203 THR A O 1
ATOM 1666 N N . ILE A 1 204 ? 12.898 -17.677 2.784 1.00 77.75 204 ILE A N 1
ATOM 1667 C CA . ILE A 1 204 ? 13.309 -16.942 1.581 1.00 77.75 204 ILE A CA 1
ATOM 1668 C C . ILE A 1 204 ? 14.460 -15.987 1.942 1.00 77.75 204 ILE A C 1
ATOM 1670 O O . ILE A 1 204 ? 14.243 -15.009 2.663 1.00 77.75 204 ILE A O 1
ATOM 1674 N N . PRO A 1 205 ? 15.689 -16.210 1.433 1.00 78.75 205 PRO A N 1
ATOM 1675 C CA . PRO A 1 205 ? 16.802 -15.318 1.716 1.00 78.75 205 PRO A CA 1
ATOM 1676 C C . PRO A 1 205 ? 16.539 -13.935 1.122 1.00 78.75 205 PRO A C 1
ATOM 1678 O O . PRO A 1 205 ? 16.175 -13.798 -0.045 1.00 78.75 205 PRO A O 1
ATOM 1681 N N . THR A 1 206 ? 16.786 -12.896 1.916 1.00 79.88 206 THR A N 1
ATOM 1682 C CA . THR A 1 206 ? 16.840 -11.519 1.422 1.00 79.88 206 THR A CA 1
ATOM 1683 C C . THR A 1 206 ? 18.303 -11.149 1.182 1.00 79.88 206 THR A C 1
ATOM 1685 O O . THR A 1 206 ? 19.036 -10.997 2.162 1.00 79.88 206 THR A O 1
ATOM 1688 N N . PRO A 1 207 ? 18.750 -10.960 -0.075 1.00 83.88 207 PRO A N 1
ATOM 1689 C CA . PRO A 1 207 ? 20.142 -10.623 -0.346 1.00 83.88 207 PRO A CA 1
ATOM 1690 C C . PRO A 1 207 ? 20.537 -9.304 0.314 1.00 83.88 207 PRO A C 1
ATOM 1692 O O . PRO A 1 207 ? 19.727 -8.359 0.417 1.00 83.88 207 PRO A O 1
ATOM 1695 N N . ALA A 1 208 ? 21.806 -9.215 0.717 1.00 85.56 208 ALA A N 1
ATOM 1696 C CA . ALA A 1 208 ? 22.360 -7.979 1.244 1.00 85.56 208 ALA A CA 1
ATOM 1697 C C . ALA A 1 208 ? 22.257 -6.862 0.196 1.00 85.56 208 ALA A C 1
ATOM 1699 O O . ALA A 1 208 ? 22.187 -7.114 -1.005 1.00 85.56 208 ALA A O 1
ATOM 1700 N N . SER A 1 209 ? 22.269 -5.593 0.625 1.00 84.50 209 SER A N 1
ATOM 1701 C CA . SER A 1 209 ? 22.075 -4.465 -0.306 1.00 84.50 209 SER A CA 1
ATOM 1702 C C . SER A 1 209 ? 23.036 -4.506 -1.501 1.00 84.50 209 SER A C 1
ATOM 1704 O O . SER A 1 209 ? 22.621 -4.184 -2.603 1.00 84.50 209 SER A O 1
ATOM 1706 N N . HIS A 1 210 ? 24.282 -4.939 -1.291 1.00 82.31 210 HIS A N 1
ATOM 1707 C CA . HIS A 1 210 ? 25.316 -5.033 -2.324 1.00 82.31 210 HIS A CA 1
ATOM 1708 C C . HIS A 1 210 ? 25.236 -6.307 -3.182 1.00 82.31 210 HIS A C 1
ATOM 1710 O O . HIS A 1 210 ? 26.064 -6.480 -4.065 1.00 82.31 210 HIS A O 1
ATOM 1716 N N . GLU A 1 211 ? 24.294 -7.212 -2.930 1.00 84.75 211 GLU A N 1
ATOM 1717 C CA . GLU A 1 211 ? 24.075 -8.439 -3.714 1.00 84.75 211 GLU A CA 1
ATOM 1718 C C . GLU A 1 211 ? 22.798 -8.366 -4.557 1.00 84.75 211 GLU A C 1
ATOM 1720 O O . GLU A 1 211 ? 22.560 -9.229 -5.405 1.00 84.75 211 GLU A O 1
ATOM 1725 N N . ARG A 1 212 ? 21.968 -7.344 -4.320 1.00 89.44 212 ARG A N 1
ATOM 1726 C CA . ARG A 1 212 ? 20.717 -7.111 -5.041 1.00 89.44 212 ARG A CA 1
ATOM 1727 C C . ARG A 1 212 ? 20.999 -6.661 -6.471 1.00 89.44 212 ARG A C 1
ATOM 1729 O O . ARG A 1 212 ? 21.859 -5.820 -6.712 1.00 89.44 212 ARG A O 1
ATOM 1736 N N . ILE A 1 213 ? 20.218 -7.196 -7.403 1.00 91.56 213 ILE A N 1
ATOM 1737 C CA . ILE A 1 213 ? 20.276 -6.860 -8.826 1.00 91.56 213 ILE A CA 1
ATOM 1738 C C . ILE A 1 213 ? 19.692 -5.478 -9.092 1.00 91.56 213 ILE A C 1
ATOM 1740 O O . ILE A 1 213 ? 20.185 -4.762 -9.954 1.00 91.56 213 ILE A O 1
ATOM 1744 N N . THR A 1 214 ? 18.637 -5.084 -8.379 1.00 94.00 214 THR A N 1
ATOM 1745 C CA . THR A 1 214 ? 18.045 -3.751 -8.513 1.00 94.00 214 THR A CA 1
ATOM 1746 C C . THR A 1 214 ? 17.758 -3.131 -7.156 1.00 94.00 214 THR A C 1
ATOM 1748 O O . THR A 1 214 ? 17.188 -3.760 -6.261 1.00 94.00 214 THR A O 1
ATOM 1751 N N . LEU A 1 215 ? 18.125 -1.859 -7.024 1.00 94.38 215 LEU A N 1
ATOM 1752 C CA . LEU A 1 215 ? 17.854 -1.020 -5.865 1.00 94.38 215 LEU A CA 1
ATOM 1753 C C . LEU A 1 215 ? 17.228 0.294 -6.321 1.00 94.38 215 LEU A C 1
ATOM 1755 O O . LEU A 1 215 ? 17.687 0.905 -7.283 1.00 94.38 215 LEU A O 1
ATOM 1759 N N . ILE A 1 216 ? 16.254 0.777 -5.556 1.00 95.69 216 ILE A N 1
ATOM 1760 C CA . ILE A 1 216 ? 15.804 2.165 -5.624 1.00 95.69 216 ILE A CA 1
ATOM 1761 C C . ILE A 1 216 ? 16.332 2.865 -4.369 1.00 95.69 216 ILE A C 1
ATOM 1763 O O . ILE A 1 216 ? 16.140 2.397 -3.246 1.00 95.69 216 ILE A O 1
ATOM 1767 N N . LYS A 1 217 ? 17.077 3.954 -4.552 1.00 94.38 217 LYS A N 1
ATOM 1768 C CA . LYS A 1 217 ? 17.690 4.744 -3.475 1.00 94.38 217 LYS A CA 1
ATOM 1769 C C . LYS A 1 217 ? 17.418 6.227 -3.685 1.00 94.38 217 LYS A C 1
ATOM 1771 O O . LYS A 1 217 ? 16.914 6.639 -4.725 1.00 94.38 217 LYS A O 1
ATOM 1776 N N . GLU A 1 218 ? 17.716 7.020 -2.656 1.00 93.94 218 GLU A N 1
ATOM 1777 C CA . GLU A 1 218 ? 17.675 8.491 -2.710 1.00 93.94 218 GLU A CA 1
ATOM 1778 C C . GLU A 1 218 ? 16.342 9.066 -3.223 1.00 93.94 218 GLU A C 1
ATOM 1780 O O . GLU A 1 218 ? 16.305 10.137 -3.820 1.00 93.94 218 GLU A O 1
ATOM 1785 N N . CYS A 1 219 ? 15.233 8.353 -2.992 1.00 95.69 219 CYS A N 1
ATOM 1786 C CA . CYS A 1 219 ? 13.907 8.823 -3.372 1.00 95.69 219 CYS A CA 1
ATOM 1787 C C . CYS A 1 219 ? 13.483 9.946 -2.419 1.00 95.69 219 CYS A C 1
ATOM 1789 O O . CYS A 1 219 ? 13.132 9.689 -1.263 1.00 95.69 219 CYS A O 1
ATOM 1791 N N . GLU A 1 220 ? 13.582 11.183 -2.900 1.00 95.81 220 GLU A N 1
ATOM 1792 C CA . GLU A 1 220 ? 13.276 12.411 -2.173 1.00 95.81 220 GLU A CA 1
ATOM 1793 C C . GLU A 1 220 ? 11.902 12.935 -2.591 1.00 95.81 220 GLU A C 1
ATOM 1795 O O . GLU A 1 220 ? 11.623 13.171 -3.767 1.00 95.81 220 GLU A O 1
ATOM 1800 N N . LEU A 1 221 ? 11.052 13.142 -1.598 1.00 93.69 221 LEU A N 1
ATOM 1801 C CA . LEU A 1 221 ? 9.692 13.632 -1.686 1.00 93.69 221 LEU A CA 1
ATOM 1802 C C . LEU A 1 221 ? 9.628 15.137 -1.423 1.00 93.69 221 LEU A C 1
ATOM 1804 O O . LEU A 1 221 ? 10.447 15.718 -0.710 1.00 93.69 221 LEU A O 1
ATOM 1808 N N . SER A 1 222 ? 8.579 15.753 -1.955 1.00 92.06 222 SER A N 1
ATOM 1809 C CA . SER A 1 222 ? 8.136 17.104 -1.622 1.00 92.06 222 SER A CA 1
ATOM 1810 C C . SER A 1 222 ? 6.742 17.037 -1.006 1.00 92.06 222 SER A C 1
ATOM 1812 O O . SER A 1 222 ? 5.852 16.403 -1.574 1.00 92.06 222 SER A O 1
ATOM 1814 N N . LYS A 1 223 ? 6.550 17.679 0.148 1.00 90.69 223 LYS A N 1
ATOM 1815 C CA . LYS A 1 223 ? 5.252 17.785 0.831 1.00 90.69 223 LYS A CA 1
ATOM 1816 C C . LYS A 1 223 ? 4.781 19.238 0.841 1.00 90.69 223 LYS A C 1
ATOM 1818 O O . LYS A 1 223 ? 5.596 20.156 0.758 1.00 90.69 223 LYS A O 1
ATOM 1823 N N . TYR A 1 224 ? 3.473 19.448 0.929 1.00 85.12 224 TYR A N 1
ATOM 1824 C CA . TYR A 1 224 ? 2.923 20.760 1.256 1.00 85.12 224 TYR A CA 1
ATOM 1825 C C . TYR A 1 224 ? 3.373 21.165 2.664 1.00 85.12 224 TYR A C 1
ATOM 1827 O O . TYR A 1 224 ? 3.552 20.310 3.529 1.00 85.12 224 TYR A O 1
ATOM 1835 N N . ASP A 1 225 ? 3.602 22.463 2.862 1.00 83.94 225 ASP A N 1
ATOM 1836 C CA . ASP A 1 225 ? 4.009 23.064 4.142 1.00 83.94 225 ASP A CA 1
ATOM 1837 C C . ASP A 1 225 ? 5.382 22.611 4.687 1.00 83.94 225 ASP A C 1
ATOM 1839 O O . ASP A 1 225 ? 5.758 22.960 5.806 1.00 83.94 225 ASP A O 1
ATOM 1843 N N . VAL A 1 226 ? 6.175 21.892 3.880 1.00 85.06 226 VAL A N 1
ATOM 1844 C CA . VAL A 1 226 ? 7.555 21.497 4.196 1.00 85.06 226 VAL A CA 1
ATOM 1845 C C . VAL A 1 226 ? 8.495 22.013 3.107 1.00 85.06 226 VAL A C 1
ATOM 1847 O O . VAL A 1 226 ? 8.400 21.627 1.942 1.00 85.06 226 VAL A O 1
ATOM 1850 N N . ASN A 1 227 ? 9.424 22.895 3.482 1.00 76.94 227 ASN A N 1
ATOM 1851 C CA . ASN A 1 227 ? 10.374 23.486 2.531 1.00 76.94 227 ASN A CA 1
ATOM 1852 C C . ASN A 1 227 ? 11.511 22.516 2.160 1.00 76.94 227 ASN A C 1
ATOM 1854 O O . ASN A 1 227 ? 11.981 22.495 1.015 1.00 76.94 227 ASN A O 1
ATOM 1858 N N . GLU A 1 228 ? 11.930 21.683 3.110 1.00 83.44 228 GLU A N 1
ATOM 1859 C CA . GLU A 1 228 ? 13.001 20.705 2.929 1.00 83.44 228 GLU A CA 1
ATOM 1860 C C . GLU A 1 228 ? 12.503 19.422 2.254 1.00 83.44 228 GLU A C 1
ATOM 1862 O O . GLU A 1 228 ? 11.327 19.065 2.313 1.00 83.44 228 GLU A O 1
ATOM 1867 N N . GLY A 1 229 ? 13.408 18.748 1.548 1.00 81.06 229 GLY A N 1
ATOM 1868 C CA . GLY A 1 229 ? 13.114 17.453 0.948 1.00 81.06 229 GLY A CA 1
ATOM 1869 C C . GLY A 1 229 ? 13.090 16.360 2.002 1.00 81.06 229 GLY A C 1
ATOM 1870 O O . GLY A 1 229 ? 13.917 16.359 2.910 1.00 81.06 229 GLY A O 1
ATOM 1871 N N . LEU A 1 230 ? 12.163 15.416 1.868 1.00 91.31 230 LEU A N 1
ATOM 1872 C CA . LEU A 1 230 ? 12.038 14.283 2.783 1.00 91.31 230 LEU A CA 1
ATOM 1873 C C . LEU A 1 230 ? 12.294 12.994 2.025 1.00 91.31 230 LEU A C 1
ATOM 1875 O O . LEU A 1 230 ? 11.649 12.739 1.015 1.00 91.31 230 LEU A O 1
ATOM 1879 N N . TYR A 1 231 ? 13.201 12.149 2.497 1.00 92.56 231 TYR A N 1
ATOM 1880 C CA . TYR A 1 231 ? 13.347 10.835 1.882 1.00 92.56 231 TYR A CA 1
ATOM 1881 C C . TYR A 1 231 ? 12.122 9.974 2.174 1.00 92.56 231 TYR A C 1
ATOM 1883 O O . TYR A 1 231 ? 11.556 10.048 3.261 1.00 92.56 231 TYR A O 1
ATOM 1891 N N . VAL A 1 232 ? 11.751 9.103 1.230 1.00 90.62 232 VAL A N 1
ATOM 1892 C CA . VAL A 1 232 ? 10.656 8.138 1.426 1.00 90.62 232 VAL A CA 1
ATOM 1893 C C . VAL A 1 232 ? 10.838 7.372 2.735 1.00 90.62 232 VAL A C 1
ATOM 1895 O O . VAL A 1 232 ? 9.884 7.233 3.475 1.00 90.62 232 VAL A O 1
ATOM 1898 N N . LYS A 1 233 ? 12.071 6.969 3.069 1.00 88.00 233 LYS A N 1
ATOM 1899 C CA . LYS A 1 233 ? 12.421 6.255 4.312 1.00 88.00 233 LYS A CA 1
ATOM 1900 C C . LYS A 1 233 ? 12.214 7.053 5.609 1.00 88.00 233 LYS A C 1
ATOM 1902 O O . LYS A 1 233 ? 12.403 6.493 6.680 1.00 88.00 233 LYS A O 1
ATOM 1907 N N . SER A 1 234 ? 11.899 8.342 5.522 1.00 90.81 234 SER A N 1
ATOM 1908 C CA . SER A 1 234 ? 11.613 9.210 6.668 1.00 90.81 234 SER A CA 1
ATOM 1909 C C . SER A 1 234 ? 10.113 9.367 6.936 1.00 90.81 234 SER A C 1
ATOM 1911 O O . SER A 1 234 ? 9.747 10.109 7.845 1.00 90.81 234 SER A O 1
ATOM 1913 N N . LEU A 1 235 ? 9.245 8.728 6.143 1.00 90.69 235 LEU A N 1
ATOM 1914 C CA . LEU A 1 235 ? 7.812 8.692 6.418 1.00 90.69 235 LEU A CA 1
ATOM 1915 C C . LEU A 1 235 ? 7.530 7.827 7.652 1.00 90.69 235 LEU A C 1
ATOM 1917 O O . LEU A 1 235 ? 8.260 6.885 7.950 1.00 90.69 235 LEU A O 1
ATOM 1921 N N . SER A 1 236 ? 6.453 8.149 8.365 1.00 92.50 236 SER A N 1
ATOM 1922 C CA . SER A 1 236 ? 5.951 7.279 9.433 1.00 92.50 236 SER A CA 1
ATOM 1923 C C . SER A 1 236 ? 5.416 5.959 8.866 1.00 92.50 236 SER A C 1
ATOM 1925 O O . SER A 1 236 ? 4.966 5.913 7.720 1.00 92.50 236 SER A O 1
ATOM 1927 N N . ASP A 1 237 ? 5.391 4.896 9.674 1.00 92.75 237 ASP A N 1
ATOM 1928 C CA . ASP A 1 237 ? 4.886 3.579 9.247 1.00 92.75 237 ASP A CA 1
ATOM 1929 C C . ASP A 1 237 ? 3.449 3.655 8.708 1.00 92.75 237 ASP A C 1
ATOM 1931 O O . ASP A 1 237 ? 3.127 3.057 7.685 1.00 92.75 237 ASP A O 1
ATOM 1935 N N . GLY A 1 238 ? 2.594 4.469 9.338 1.00 93.50 238 GLY A N 1
ATOM 1936 C CA . GLY A 1 238 ? 1.228 4.694 8.865 1.00 93.50 238 GLY A CA 1
ATOM 1937 C C . GLY A 1 238 ? 1.164 5.409 7.511 1.00 93.50 238 GLY A C 1
ATOM 1938 O O . GLY A 1 238 ? 0.332 5.068 6.673 1.00 93.50 238 GLY A O 1
ATOM 1939 N N . GLU A 1 239 ? 2.043 6.386 7.258 1.00 93.12 239 GLU A N 1
ATOM 1940 C CA . GLU A 1 239 ? 2.143 7.029 5.939 1.00 93.12 239 GLU A CA 1
ATOM 1941 C C . GLU A 1 239 ? 2.632 6.042 4.884 1.00 93.12 239 GLU A C 1
ATOM 1943 O O . GLU A 1 239 ? 2.071 5.994 3.790 1.00 93.12 239 GLU A O 1
ATOM 1948 N N . HIS A 1 240 ? 3.644 5.241 5.222 1.00 92.75 240 HIS A N 1
ATOM 1949 C CA . HIS A 1 240 ? 4.161 4.183 4.366 1.00 92.75 240 HIS A CA 1
ATOM 1950 C C . HIS A 1 240 ? 3.083 3.164 3.995 1.00 92.75 240 HIS A C 1
ATOM 1952 O O . HIS A 1 240 ? 2.882 2.914 2.808 1.00 92.75 240 HIS A O 1
ATOM 1958 N N . GLN A 1 241 ? 2.356 2.628 4.977 1.00 93.44 241 GLN A N 1
ATOM 1959 C CA . GLN A 1 241 ? 1.321 1.619 4.754 1.00 93.44 241 GLN A CA 1
ATOM 1960 C C . GLN A 1 241 ? 0.155 2.165 3.922 1.00 93.44 241 GLN A C 1
ATOM 1962 O O . GLN A 1 241 ? -0.309 1.500 2.992 1.00 93.44 241 GLN A O 1
ATOM 1967 N N . LEU A 1 242 ? -0.298 3.393 4.204 1.00 93.50 242 LEU A N 1
ATOM 1968 C CA . LEU A 1 242 ? -1.355 4.035 3.423 1.00 93.50 242 LEU A CA 1
ATOM 1969 C C . LEU A 1 242 ? -0.923 4.200 1.963 1.00 93.50 242 LEU A C 1
ATOM 1971 O O . LEU A 1 242 ? -1.646 3.833 1.043 1.00 93.50 242 LEU A O 1
ATOM 1975 N N . LEU A 1 243 ? 0.272 4.737 1.752 1.00 92.81 243 LEU A N 1
ATOM 1976 C CA . LEU A 1 243 ? 0.845 4.979 0.437 1.00 92.81 243 LEU A CA 1
ATOM 1977 C C . LEU A 1 243 ? 1.051 3.684 -0.348 1.00 92.81 243 LEU A C 1
ATOM 1979 O O . LEU A 1 243 ? 0.777 3.648 -1.546 1.00 92.81 243 LEU A O 1
ATOM 1983 N N . HIS A 1 244 ? 1.489 2.628 0.331 1.00 93.50 244 HIS A N 1
ATOM 1984 C CA . HIS A 1 244 ? 1.683 1.315 -0.256 1.00 93.50 244 HIS A CA 1
ATOM 1985 C C . HIS A 1 244 ? 0.351 0.713 -0.721 1.00 93.50 244 HIS A C 1
ATOM 1987 O O . HIS A 1 244 ? 0.165 0.442 -1.906 1.00 93.50 244 HIS A O 1
ATOM 1993 N N . THR A 1 245 ? -0.604 0.568 0.199 1.00 94.06 245 THR A N 1
ATOM 1994 C CA . THR A 1 245 ? -1.884 -0.113 -0.055 1.00 94.06 245 THR A CA 1
ATOM 1995 C C . THR A 1 245 ? -2.779 0.677 -1.009 1.00 94.06 245 THR A C 1
ATOM 1997 O O . THR A 1 245 ? -3.259 0.140 -2.010 1.00 94.06 245 THR A O 1
ATOM 2000 N N . ILE A 1 246 ? -2.961 1.977 -0.763 1.00 94.31 246 ILE A N 1
ATOM 2001 C CA . ILE A 1 246 ? -3.782 2.847 -1.610 1.00 94.31 246 ILE A CA 1
ATOM 2002 C C . ILE A 1 246 ? -3.092 3.116 -2.948 1.00 94.31 246 ILE A C 1
ATOM 2004 O O . ILE A 1 246 ? -3.750 3.117 -3.987 1.00 94.31 246 ILE A O 1
ATOM 2008 N N . GLY A 1 247 ? -1.766 3.282 -2.955 1.00 93.88 247 GLY A N 1
ATOM 2009 C CA . GLY A 1 247 ? -0.998 3.424 -4.188 1.00 93.88 247 GLY A CA 1
ATOM 2010 C C . GLY A 1 247 ? -1.089 2.190 -5.077 1.00 93.88 247 GLY A C 1
ATOM 2011 O O . GLY A 1 247 ? -1.275 2.332 -6.285 1.00 93.88 247 GLY A O 1
ATOM 2012 N N . LEU A 1 248 ? -1.045 0.989 -4.501 1.00 93.69 248 LEU A N 1
ATOM 2013 C CA . LEU A 1 248 ? -1.267 -0.245 -5.249 1.00 93.69 248 LEU A CA 1
ATOM 2014 C C . LEU A 1 248 ? -2.680 -0.291 -5.850 1.00 93.69 248 LEU A C 1
ATOM 2016 O O . LEU A 1 248 ? -2.832 -0.548 -7.043 1.00 93.69 248 LEU A O 1
ATOM 2020 N N . CYS A 1 249 ? -3.710 0.036 -5.066 1.00 93.81 249 CYS A N 1
ATOM 2021 C CA . CYS A 1 249 ? -5.090 0.086 -5.559 1.00 93.81 249 CYS A CA 1
ATOM 2022 C C . CYS A 1 249 ? -5.260 1.100 -6.702 1.00 93.81 249 CYS A C 1
ATOM 2024 O O . CYS A 1 249 ? -5.922 0.807 -7.695 1.00 93.81 249 CYS A O 1
ATOM 2026 N N . LEU A 1 250 ? -4.609 2.265 -6.608 1.00 92.94 250 LEU A N 1
ATOM 2027 C CA . LEU A 1 250 ? -4.615 3.288 -7.656 1.00 92.94 250 LEU A CA 1
ATOM 2028 C C . LEU A 1 250 ? -3.927 2.827 -8.948 1.00 92.94 250 LEU A C 1
ATOM 2030 O O . LEU A 1 250 ? -4.380 3.223 -10.022 1.00 92.94 250 LEU A O 1
ATOM 2034 N N . LEU A 1 251 ? -2.858 2.021 -8.871 1.00 93.38 251 LEU A N 1
ATOM 2035 C CA . LEU A 1 251 ? -2.181 1.461 -10.054 1.00 93.38 251 LEU A CA 1
ATOM 2036 C C . LEU A 1 251 ? -3.083 0.482 -10.809 1.00 93.38 251 LEU A C 1
ATOM 2038 O O . LEU A 1 251 ? -3.123 0.496 -12.035 1.00 93.38 251 LEU A O 1
ATOM 2042 N N . TYR A 1 252 ? -3.830 -0.340 -10.072 1.00 93.00 252 TYR A N 1
ATOM 2043 C CA . TYR A 1 252 ? -4.679 -1.394 -10.633 1.00 93.00 252 TYR A CA 1
ATOM 2044 C C . TYR A 1 252 ? -6.151 -0.989 -10.774 1.00 93.00 252 TYR A C 1
ATOM 2046 O O . TYR A 1 252 ? -6.991 -1.825 -11.095 1.00 93.00 252 TYR A O 1
ATOM 2054 N N . ARG A 1 253 ? -6.502 0.288 -10.576 1.00 92.19 253 ARG A N 1
ATOM 2055 C CA . ARG A 1 253 ? -7.907 0.733 -10.547 1.00 92.19 253 ARG A CA 1
ATOM 2056 C C . ARG A 1 253 ? -8.682 0.470 -11.844 1.00 92.19 253 ARG A C 1
ATOM 2058 O O . ARG A 1 253 ? -9.900 0.329 -11.778 1.00 92.19 253 ARG A O 1
ATOM 2065 N N . HIS A 1 254 ? -8.008 0.387 -12.994 1.00 91.88 254 HIS A N 1
ATOM 2066 C CA . HIS A 1 254 ? -8.633 0.077 -14.289 1.00 91.88 254 HIS A CA 1
ATOM 2067 C C . HIS A 1 254 ? -8.519 -1.397 -14.696 1.00 91.88 254 HIS A C 1
ATOM 2069 O O . HIS A 1 254 ? -9.006 -1.778 -15.759 1.00 91.88 254 HIS A O 1
ATOM 2075 N N . GLU A 1 255 ? -7.909 -2.231 -13.857 1.00 91.19 255 GLU A N 1
ATOM 2076 C CA . GLU A 1 255 ? -7.743 -3.655 -14.114 1.00 91.19 255 GLU A CA 1
ATOM 2077 C C . GLU A 1 255 ? -8.804 -4.460 -13.367 1.00 91.19 255 GLU A C 1
ATOM 2079 O O . GLU A 1 255 ? -9.167 -4.156 -12.229 1.00 91.19 255 GLU A O 1
ATOM 2084 N N . SER A 1 256 ? -9.306 -5.518 -14.007 1.00 92.19 256 SER A N 1
ATOM 2085 C CA . SER A 1 256 ? -10.166 -6.474 -13.306 1.00 92.19 256 SER A CA 1
ATOM 2086 C C . SER A 1 256 ? -9.308 -7.323 -12.374 1.00 92.19 256 SER A C 1
ATOM 2088 O O . SER A 1 256 ? -8.482 -8.109 -12.843 1.00 92.19 256 SER A O 1
ATOM 2090 N N . ALA A 1 257 ? -9.485 -7.140 -11.067 1.00 91.75 257 ALA A N 1
ATOM 2091 C CA . ALA A 1 257 ? -8.601 -7.698 -10.052 1.00 91.75 257 ALA A CA 1
ATOM 2092 C C . ALA A 1 257 ? -9.354 -8.077 -8.772 1.00 91.75 257 ALA A C 1
ATOM 2094 O O . ALA A 1 257 ? -10.358 -7.459 -8.410 1.00 91.75 257 ALA A O 1
ATOM 2095 N N . ILE A 1 258 ? -8.816 -9.078 -8.076 1.00 94.56 258 ILE A N 1
ATOM 2096 C CA . ILE A 1 258 ? -9.163 -9.390 -6.691 1.00 94.56 258 ILE A CA 1
ATOM 2097 C C . ILE A 1 258 ? -7.999 -8.897 -5.834 1.00 94.56 258 ILE A C 1
ATOM 2099 O O . ILE A 1 258 ? -6.873 -9.368 -5.992 1.00 94.56 258 ILE A O 1
ATOM 2103 N N . PHE A 1 259 ? -8.264 -7.939 -4.953 1.00 95.31 259 PHE A N 1
ATOM 2104 C CA . PHE A 1 259 ? -7.300 -7.429 -3.985 1.00 95.31 259 PHE A CA 1
ATOM 2105 C C . PHE A 1 259 ? -7.405 -8.255 -2.704 1.00 95.31 259 PHE A C 1
ATOM 2107 O O . PHE A 1 259 ? -8.486 -8.350 -2.126 1.00 95.31 259 PHE A O 1
ATOM 2114 N N . LEU A 1 260 ? -6.287 -8.838 -2.270 1.00 95.75 260 LEU A N 1
ATOM 2115 C CA . LEU A 1 260 ? -6.164 -9.546 -0.996 1.00 95.75 260 LEU A CA 1
ATOM 2116 C C . LEU A 1 260 ? -5.288 -8.697 -0.076 1.00 95.75 260 LEU A C 1
ATOM 2118 O O . LEU A 1 260 ? -4.103 -8.525 -0.359 1.00 95.75 260 LEU A O 1
ATOM 2122 N N . LEU A 1 261 ? -5.877 -8.122 0.969 1.00 95.00 261 LEU A N 1
ATOM 2123 C CA . LEU A 1 261 ? -5.201 -7.184 1.865 1.00 95.00 261 LEU A CA 1
ATOM 2124 C C . LEU A 1 261 ? -5.222 -7.728 3.292 1.00 95.00 261 LEU A C 1
ATOM 2126 O O . LEU A 1 261 ? -6.290 -7.855 3.886 1.00 95.00 261 LEU A O 1
ATOM 2130 N N . ASP A 1 262 ? -4.052 -8.037 3.842 1.00 93.81 262 ASP A N 1
ATOM 2131 C CA . ASP A 1 262 ? -3.945 -8.490 5.228 1.00 93.81 262 ASP A CA 1
ATOM 2132 C C . ASP A 1 262 ? -3.710 -7.285 6.147 1.00 93.81 262 ASP A C 1
ATOM 2134 O O . ASP A 1 262 ? -2.698 -6.599 6.013 1.00 93.81 262 ASP A O 1
ATOM 2138 N N . GLU A 1 263 ? -4.692 -6.976 6.995 1.00 95.19 263 GLU A N 1
ATOM 2139 C CA . GLU A 1 263 ? -4.713 -5.844 7.932 1.00 95.19 263 GLU A CA 1
ATOM 2140 C C . GLU A 1 263 ? -4.086 -4.536 7.400 1.00 95.19 263 GLU A C 1
ATOM 2142 O O . GLU A 1 263 ? -3.135 -3.978 7.976 1.00 95.19 263 GLU A O 1
ATOM 2147 N N . PRO A 1 264 ? -4.600 -3.994 6.283 1.00 95.19 264 PRO A N 1
ATOM 2148 C CA . PRO A 1 264 ? -3.993 -2.838 5.636 1.00 95.19 264 PRO A CA 1
ATOM 2149 C C . PRO A 1 264 ? -4.067 -1.545 6.472 1.00 95.19 264 PRO A C 1
ATOM 2151 O O . PRO A 1 264 ? -3.508 -0.522 6.070 1.00 95.19 264 PRO A O 1
ATOM 2154 N N . GLU A 1 265 ? -4.752 -1.565 7.620 1.00 95.12 265 GLU A N 1
ATOM 2155 C CA . GLU A 1 265 ? -4.919 -0.443 8.535 1.00 95.12 265 GLU A CA 1
ATOM 2156 C C . GLU A 1 265 ? -4.068 -0.494 9.824 1.00 95.12 265 GLU A C 1
ATOM 2158 O O . GLU A 1 265 ? -4.145 0.437 10.640 1.00 95.12 265 GLU A O 1
ATOM 2163 N N . THR A 1 266 ? -3.262 -1.542 10.036 1.00 93.75 266 THR A N 1
ATOM 2164 C CA . THR A 1 266 ? -2.592 -1.823 11.326 1.00 93.75 266 THR A CA 1
ATOM 2165 C C . THR A 1 266 ? -1.729 -0.677 11.865 1.00 93.75 266 THR A C 1
ATOM 2167 O O . THR A 1 266 ? -1.875 -0.303 13.033 1.00 93.75 266 THR A O 1
ATOM 2170 N N . HIS A 1 267 ? -0.914 -0.016 11.042 1.00 93.69 267 HIS A N 1
ATOM 2171 C CA . HIS A 1 267 ? -0.079 1.124 11.454 1.00 93.69 267 HIS A CA 1
ATOM 2172 C C . HIS A 1 267 ? -0.764 2.488 11.288 1.00 93.69 267 HIS A C 1
ATOM 2174 O O . HIS A 1 267 ? -0.174 3.527 11.596 1.00 93.69 267 HIS A O 1
ATOM 2180 N N . LEU A 1 268 ? -2.015 2.525 10.821 1.00 95.12 268 LEU A N 1
ATOM 2181 C CA . LEU A 1 268 ? -2.733 3.782 10.629 1.00 95.12 268 LEU A CA 1
ATOM 2182 C C . LEU A 1 268 ? -3.179 4.378 11.969 1.00 95.12 268 LEU A C 1
ATOM 2184 O O . LEU A 1 268 ? -3.585 3.674 12.895 1.00 95.12 268 LEU A O 1
ATOM 2188 N N . ASN A 1 269 ? -3.165 5.710 12.055 1.00 93.12 269 ASN A N 1
ATOM 2189 C CA . ASN A 1 269 ? -3.757 6.417 13.190 1.00 93.12 269 ASN A CA 1
ATOM 2190 C C . ASN A 1 269 ? -5.298 6.245 13.209 1.00 93.12 269 ASN A C 1
ATOM 2192 O O . ASN A 1 269 ? -5.891 5.921 12.174 1.00 93.12 269 ASN A O 1
ATOM 2196 N N . PRO A 1 270 ? -5.983 6.498 14.343 1.00 91.06 270 PRO A N 1
ATOM 2197 C CA . PRO A 1 270 ? -7.427 6.271 14.462 1.00 91.06 270 PRO A CA 1
ATOM 2198 C C . PRO A 1 270 ? -8.279 6.974 13.395 1.00 91.06 270 PRO A C 1
ATOM 2200 O O . PRO A 1 270 ? -9.212 6.376 12.866 1.00 91.06 270 PRO A O 1
ATOM 2203 N N . ASN A 1 271 ? -7.931 8.211 13.023 1.00 92.44 271 ASN A N 1
ATOM 2204 C CA . ASN A 1 271 ? -8.666 8.968 12.003 1.00 92.44 271 ASN A CA 1
ATOM 2205 C C . ASN A 1 271 ? -8.547 8.320 10.616 1.00 92.44 271 ASN A C 1
ATOM 2207 O O . ASN A 1 271 ? -9.491 8.327 9.823 1.00 92.44 271 ASN A O 1
ATOM 2211 N N . TRP A 1 272 ? -7.380 7.764 10.298 1.00 94.12 272 TRP A N 1
ATOM 2212 C CA . TRP A 1 272 ? -7.146 7.074 9.034 1.00 94.12 272 TRP A CA 1
ATOM 2213 C C . TRP A 1 272 ? -7.767 5.682 9.017 1.00 94.12 272 TRP A C 1
ATOM 2215 O O . TRP A 1 272 ? -8.360 5.333 8.004 1.00 94.12 272 TRP A O 1
ATOM 2225 N N . ARG A 1 273 ? -7.759 4.945 10.137 1.00 94.94 273 ARG A N 1
ATOM 2226 C CA . ARG A 1 273 ? -8.526 3.690 10.267 1.00 94.94 273 ARG A CA 1
ATOM 2227 C C . ARG A 1 273 ? -10.020 3.921 10.031 1.00 94.94 273 ARG A C 1
ATOM 2229 O O . ARG A 1 273 ? -10.631 3.200 9.253 1.00 94.94 273 ARG A O 1
ATOM 2236 N N . ALA A 1 274 ? -10.580 4.970 10.637 1.00 93.44 274 ALA A N 1
ATOM 2237 C CA . ALA A 1 274 ? -11.987 5.351 10.485 1.00 93.44 274 ALA A CA 1
ATOM 2238 C C . ALA A 1 274 ? -12.367 5.835 9.079 1.00 93.44 274 ALA A C 1
ATOM 2240 O O . ALA A 1 274 ? -13.541 5.865 8.740 1.00 93.44 274 ALA A O 1
ATOM 2241 N N . SER A 1 275 ? -11.395 6.242 8.261 1.00 94.56 275 SER A N 1
ATOM 2242 C CA . SER A 1 275 ? -11.634 6.685 6.883 1.00 94.56 275 SER A CA 1
ATOM 2243 C C . SER A 1 275 ? -10.998 5.763 5.846 1.00 94.56 275 SER A C 1
ATOM 2245 O O . SER A 1 275 ? -10.864 6.148 4.684 1.00 94.56 275 SER A O 1
ATOM 2247 N N . TYR A 1 276 ? -10.583 4.555 6.234 1.00 95.69 276 TYR A N 1
ATOM 2248 C CA . TYR A 1 276 ? -9.840 3.667 5.348 1.00 95.69 276 TYR A CA 1
ATOM 2249 C C . TYR A 1 276 ? -10.709 3.185 4.184 1.00 95.69 276 TYR A C 1
ATOM 2251 O O . TYR A 1 276 ? -10.330 3.374 3.030 1.00 95.69 276 TYR A O 1
ATOM 2259 N N . ILE A 1 277 ? -11.910 2.662 4.463 1.00 95.50 277 ILE A N 1
ATOM 2260 C CA . ILE A 1 277 ? -12.818 2.161 3.421 1.00 95.50 277 ILE A CA 1
ATOM 2261 C C . ILE A 1 277 ? -13.240 3.281 2.471 1.00 95.50 277 ILE A C 1
ATOM 2263 O O . ILE A 1 277 ? -13.232 3.087 1.257 1.00 95.50 277 ILE A O 1
ATOM 2267 N N . SER A 1 278 ? -13.538 4.479 2.980 1.00 93.94 278 SER A N 1
ATOM 2268 C CA . SER A 1 278 ? -13.847 5.624 2.114 1.00 93.94 278 SER A CA 1
ATOM 2269 C C . SER A 1 278 ? -12.658 6.038 1.239 1.00 93.94 278 SER A C 1
ATOM 2271 O O . SER A 1 278 ? -12.849 6.334 0.061 1.00 93.94 278 SER A O 1
ATOM 2273 N N . THR A 1 279 ? -11.431 5.989 1.765 1.00 93.94 279 THR A N 1
ATOM 2274 C CA . THR A 1 279 ? -10.203 6.279 1.001 1.00 93.94 279 THR A CA 1
ATOM 2275 C C . THR A 1 279 ? -9.946 5.224 -0.076 1.00 93.94 279 THR A C 1
ATOM 2277 O O . THR A 1 279 ? -9.652 5.568 -1.218 1.00 93.94 279 THR A O 1
ATOM 2280 N N . LEU A 1 280 ? -10.108 3.943 0.260 1.00 94.56 280 LEU A N 1
ATOM 2281 C CA . LEU A 1 280 ? -9.981 2.829 -0.676 1.00 94.56 280 LEU A CA 1
ATOM 2282 C C . LEU A 1 280 ? -11.017 2.921 -1.804 1.00 94.56 280 LEU A C 1
ATOM 2284 O O . LEU A 1 280 ? -10.673 2.778 -2.976 1.00 94.56 280 LEU A O 1
ATOM 2288 N N . ARG A 1 281 ? -12.278 3.216 -1.464 1.00 91.94 281 ARG A N 1
ATOM 2289 C CA . ARG A 1 281 ? -13.337 3.446 -2.453 1.00 91.94 281 ARG A CA 1
ATOM 2290 C C . ARG A 1 281 ? -13.009 4.632 -3.348 1.00 91.94 281 ARG A C 1
ATOM 2292 O O . ARG A 1 281 ? -13.110 4.489 -4.554 1.00 91.94 281 ARG A O 1
ATOM 2299 N N . ALA A 1 282 ? -12.554 5.755 -2.793 1.00 90.12 282 ALA A N 1
ATOM 2300 C CA . ALA A 1 282 ? -12.149 6.918 -3.584 1.00 90.12 282 ALA A CA 1
ATOM 2301 C C . ALA A 1 282 ? -10.981 6.612 -4.539 1.00 90.12 282 ALA A C 1
ATOM 2303 O O . ALA A 1 282 ? -10.935 7.142 -5.644 1.00 90.12 282 ALA A O 1
ATOM 2304 N N . ALA A 1 283 ? -10.054 5.740 -4.135 1.00 91.00 283 ALA A N 1
ATOM 2305 C CA . ALA A 1 283 ? -8.944 5.302 -4.973 1.00 91.00 283 ALA A CA 1
ATOM 2306 C C . ALA A 1 283 ? -9.390 4.396 -6.133 1.00 91.00 283 ALA A C 1
ATOM 2308 O O . ALA A 1 283 ? -8.929 4.554 -7.264 1.00 91.00 283 ALA A O 1
ATOM 2309 N N . LEU A 1 284 ? -10.287 3.446 -5.866 1.00 92.19 284 LEU A N 1
ATOM 2310 C CA . LEU A 1 284 ? -10.796 2.538 -6.892 1.00 92.19 284 LEU A CA 1
ATOM 2311 C C . LEU A 1 284 ? -11.831 3.239 -7.788 1.00 92.19 284 LEU A C 1
ATOM 2313 O O . LEU A 1 284 ? -11.790 3.099 -9.001 1.00 92.19 284 LEU A O 1
ATOM 2317 N N . GLU A 1 285 ? -12.729 4.043 -7.239 1.00 90.06 285 GLU A N 1
ATOM 2318 C CA . GLU A 1 285 ? -13.813 4.744 -7.953 1.00 90.06 285 GLU A CA 1
ATOM 2319 C C . GLU A 1 285 ? -13.398 6.160 -8.396 1.00 90.06 285 GLU A C 1
ATOM 2321 O O . GLU A 1 285 ? -14.218 7.069 -8.499 1.00 90.06 285 GLU A O 1
ATOM 2326 N N . ALA A 1 286 ? -12.100 6.338 -8.637 1.00 84.31 286 ALA A N 1
ATOM 2327 C CA . ALA A 1 286 ? -11.425 7.598 -8.926 1.00 84.31 286 ALA A CA 1
ATOM 2328 C C . ALA A 1 286 ? -11.988 8.389 -10.122 1.00 84.31 286 ALA A C 1
ATOM 2330 O O . ALA A 1 286 ? -11.947 9.619 -10.117 1.00 84.31 286 ALA A O 1
ATOM 2331 N N . ASP A 1 287 ? -12.487 7.698 -11.148 1.00 85.50 287 ASP A N 1
ATOM 2332 C CA . ASP A 1 287 ? -13.032 8.300 -12.364 1.00 85.50 287 ASP A CA 1
ATOM 2333 C C . ASP A 1 287 ? -14.119 7.417 -13.002 1.00 85.50 287 ASP A C 1
ATOM 2335 O O . ASP A 1 287 ? -14.253 6.231 -12.686 1.00 85.50 287 ASP A O 1
ATOM 2339 N N . GLU A 1 288 ? -14.906 7.985 -13.921 1.00 82.50 288 GLU A N 1
ATOM 2340 C CA . GLU A 1 288 ? -16.072 7.324 -14.528 1.00 82.50 288 GLU A CA 1
ATOM 2341 C C . GLU A 1 288 ? -15.722 6.001 -15.227 1.00 82.50 288 GLU A C 1
ATOM 2343 O O . GLU A 1 288 ? -16.508 5.048 -15.185 1.00 82.50 288 GLU A O 1
ATOM 2348 N N . SER A 1 289 ? -14.531 5.896 -15.827 1.00 84.62 289 SER A N 1
ATOM 2349 C CA . SER A 1 289 ? -14.129 4.693 -16.564 1.00 84.62 289 SER A CA 1
ATOM 2350 C C . SER A 1 289 ? -13.935 3.485 -15.641 1.00 84.62 289 SER A C 1
ATOM 2352 O O . SER A 1 289 ? -14.131 2.345 -16.063 1.00 84.62 289 SER A O 1
ATOM 2354 N N . THR A 1 290 ? -13.653 3.720 -14.356 1.00 87.25 290 THR A N 1
ATOM 2355 C CA . THR A 1 290 ? -13.506 2.657 -13.353 1.00 87.25 290 THR A CA 1
ATOM 2356 C C . THR A 1 290 ? -14.828 1.962 -13.012 1.00 87.25 290 THR A C 1
ATOM 2358 O O . THR A 1 290 ? -14.821 0.801 -12.608 1.00 87.25 290 THR A O 1
ATOM 2361 N N . SER A 1 291 ? -15.978 2.616 -13.218 1.00 84.62 291 SER A N 1
ATOM 2362 C CA . SER A 1 291 ? -17.304 2.080 -12.853 1.00 84.62 291 SER A CA 1
ATOM 2363 C C . SER A 1 291 ? -17.656 0.759 -13.552 1.00 84.62 291 SER A C 1
ATOM 2365 O O . SER A 1 291 ? -18.432 -0.038 -13.028 1.00 84.62 291 SER A O 1
ATOM 2367 N N . LYS A 1 292 ? -17.064 0.509 -14.726 1.00 85.44 292 LYS A N 1
ATOM 2368 C CA . LYS A 1 292 ? -17.278 -0.701 -15.535 1.00 85.44 292 LYS A CA 1
ATOM 2369 C C . LYS A 1 292 ? -16.278 -1.817 -15.226 1.00 85.44 292 LYS A C 1
ATOM 2371 O O . LYS A 1 292 ? -16.386 -2.903 -15.791 1.00 85.44 292 LYS A O 1
ATOM 2376 N N . VAL A 1 293 ? -15.300 -1.558 -14.360 1.00 90.56 293 VAL A N 1
ATOM 2377 C CA . VAL A 1 293 ? -14.217 -2.491 -14.046 1.00 90.56 293 VAL A CA 1
ATOM 2378 C C . VAL A 1 293 ? -14.608 -3.330 -12.834 1.00 90.56 293 VAL A C 1
ATOM 2380 O O . VAL A 1 293 ? -14.768 -2.813 -11.724 1.00 90.56 293 VAL A O 1
ATOM 2383 N N . MET A 1 294 ? -14.747 -4.640 -13.048 1.00 92.25 294 MET A N 1
ATOM 2384 C CA . MET A 1 294 ? -15.059 -5.596 -11.987 1.00 92.25 294 MET A CA 1
ATOM 2385 C C . MET A 1 294 ? -13.856 -5.758 -11.060 1.00 92.25 294 MET A C 1
ATOM 2387 O O . MET A 1 294 ? -12.814 -6.265 -11.473 1.00 92.25 294 MET A O 1
ATOM 2391 N N . ARG A 1 295 ? -14.012 -5.338 -9.804 1.00 93.38 295 ARG A N 1
ATOM 2392 C CA . ARG A 1 295 ? -12.984 -5.436 -8.767 1.00 93.38 295 ARG A CA 1
ATOM 2393 C C . ARG A 1 295 ? -13.607 -5.949 -7.484 1.00 93.38 295 ARG A C 1
ATOM 2395 O O . ARG A 1 295 ? -14.704 -5.526 -7.123 1.00 93.38 295 ARG A O 1
ATOM 2402 N N . GLU A 1 296 ? -12.890 -6.826 -6.804 1.00 94.50 296 GLU A N 1
ATOM 2403 C CA . GLU A 1 296 ? -13.279 -7.359 -5.503 1.00 94.50 296 GLU A CA 1
ATOM 2404 C C . GLU A 1 296 ? -12.153 -7.105 -4.507 1.00 94.50 296 GLU A C 1
ATOM 2406 O O . GLU A 1 296 ? -10.980 -7.233 -4.851 1.00 94.50 296 GLU A O 1
ATOM 2411 N N . VAL A 1 297 ? -12.501 -6.707 -3.284 1.00 96.12 297 VAL A N 1
ATOM 2412 C CA . VAL A 1 297 ? -11.532 -6.507 -2.205 1.00 96.12 297 VAL A CA 1
ATOM 2413 C C . VAL A 1 297 ? -11.895 -7.442 -1.067 1.00 96.12 297 VAL A C 1
ATOM 2415 O O . VAL A 1 297 ? -12.977 -7.335 -0.493 1.00 96.12 297 VAL A O 1
ATOM 2418 N N . LEU A 1 298 ? -10.967 -8.332 -0.736 1.00 97.00 298 LEU A N 1
ATOM 2419 C CA . LEU A 1 298 ? -11.005 -9.165 0.452 1.00 97.00 298 LEU A CA 1
ATOM 2420 C C . LEU A 1 298 ? -9.934 -8.640 1.400 1.00 97.00 298 LEU A C 1
ATOM 2422 O O . LEU A 1 298 ? -8.752 -8.618 1.057 1.00 97.00 298 LEU A O 1
ATOM 2426 N N . LEU A 1 299 ? -10.361 -8.195 2.577 1.00 96.44 299 LEU A N 1
ATOM 2427 C CA . LEU A 1 299 ? -9.459 -7.708 3.610 1.00 96.44 299 LEU A CA 1
ATOM 2428 C C . LEU A 1 299 ? -9.708 -8.423 4.933 1.00 96.44 299 LEU A C 1
ATOM 2430 O O . LEU A 1 299 ? -10.848 -8.765 5.256 1.00 96.44 299 LEU A O 1
ATOM 2434 N N . THR A 1 300 ? -8.643 -8.628 5.695 1.00 96.56 300 THR A N 1
ATOM 2435 C CA . THR A 1 300 ? -8.698 -9.027 7.106 1.00 96.56 300 THR A CA 1
ATOM 2436 C C . THR A 1 300 ? -8.539 -7.780 7.973 1.00 96.56 300 THR A C 1
ATOM 2438 O O . THR A 1 300 ? -7.945 -6.788 7.551 1.00 96.56 300 THR A O 1
ATOM 2441 N N . SER A 1 301 ? -9.134 -7.784 9.165 1.00 95.62 301 SER A N 1
ATOM 2442 C CA . SER A 1 301 ? -9.076 -6.628 10.056 1.00 95.62 301 SER A CA 1
ATOM 2443 C C . SER A 1 301 ? -9.460 -7.000 11.485 1.00 95.62 301 SER A C 1
ATOM 2445 O O . SER A 1 301 ? -10.448 -7.700 11.719 1.00 95.62 301 SER A O 1
ATOM 2447 N N . HIS A 1 302 ? -8.723 -6.445 12.447 1.00 93.38 302 HIS A N 1
ATOM 2448 C CA . HIS A 1 302 ? -9.115 -6.379 13.859 1.00 93.38 302 HIS A CA 1
ATOM 2449 C C . HIS A 1 302 ? -9.707 -5.011 14.243 1.00 93.38 302 HIS A C 1
ATOM 2451 O O . HIS A 1 302 ? -9.957 -4.733 15.417 1.00 93.38 302 HIS A O 1
ATOM 2457 N N . SER A 1 303 ? -9.936 -4.126 13.270 1.00 95.06 303 SER A N 1
ATOM 2458 C CA . SER A 1 303 ? -10.427 -2.772 13.498 1.00 95.06 303 SER A CA 1
ATOM 2459 C C . SER A 1 303 ? -11.960 -2.714 13.458 1.00 95.06 303 SER A C 1
ATOM 2461 O O . SER A 1 303 ? -12.568 -2.928 12.404 1.00 95.06 303 SER A O 1
ATOM 2463 N N . PRO A 1 304 ? -12.628 -2.315 14.557 1.00 94.81 304 PRO A N 1
ATOM 2464 C CA . PRO A 1 304 ? -14.079 -2.134 14.553 1.00 94.81 304 PRO A CA 1
ATOM 2465 C C . PRO A 1 304 ? -14.530 -1.021 13.597 1.00 94.81 304 PRO A C 1
ATOM 2467 O O . PRO A 1 304 ? -15.665 -1.045 13.131 1.00 94.81 304 PRO A O 1
ATOM 2470 N N . PHE A 1 305 ? -13.651 -0.069 13.263 1.00 95.81 305 PHE A N 1
ATOM 2471 C CA . PHE A 1 305 ? -13.950 0.970 12.276 1.00 95.81 305 PHE A CA 1
ATOM 2472 C C . PHE A 1 305 ? -14.139 0.403 10.869 1.00 95.81 305 PHE A C 1
ATOM 2474 O O . PHE A 1 305 ? -15.048 0.824 10.165 1.00 95.81 305 PHE A O 1
ATOM 2481 N N . ILE A 1 306 ? -13.318 -0.576 10.482 1.00 96.00 306 ILE A N 1
ATOM 2482 C CA . ILE A 1 306 ? -13.428 -1.228 9.175 1.00 96.00 306 ILE A CA 1
ATOM 2483 C C . ILE A 1 306 ? -14.752 -1.985 9.083 1.00 96.00 306 ILE A C 1
ATOM 2485 O O . ILE A 1 306 ? -15.506 -1.813 8.131 1.00 96.00 306 ILE A O 1
ATOM 2489 N N . ILE A 1 307 ? -15.077 -2.756 10.124 1.00 96.25 307 ILE A N 1
ATOM 2490 C CA . ILE A 1 307 ? -16.331 -3.514 10.203 1.00 96.25 307 ILE A CA 1
ATOM 2491 C C . ILE A 1 307 ? -17.547 -2.575 10.185 1.00 96.25 307 ILE A C 1
ATOM 2493 O O . ILE A 1 307 ? -18.550 -2.893 9.549 1.00 96.25 307 ILE A O 1
ATOM 2497 N N . SER A 1 308 ? -17.454 -1.406 10.831 1.00 96.81 308 SER A N 1
ATOM 2498 C CA . SER A 1 308 ? -18.514 -0.388 10.844 1.00 96.81 308 SER A CA 1
ATOM 2499 C C . SER A 1 308 ? -18.821 0.195 9.460 1.00 96.81 308 SER A C 1
ATOM 2501 O O . SER A 1 308 ? -19.921 0.706 9.254 1.00 96.81 308 SER A O 1
ATOM 2503 N N . ASP A 1 309 ? -17.887 0.130 8.513 1.00 96.56 309 ASP A N 1
ATOM 2504 C CA . ASP A 1 309 ? -18.079 0.588 7.131 1.00 96.56 309 ASP A CA 1
ATOM 2505 C C . ASP A 1 309 ? -18.552 -0.541 6.193 1.00 96.56 309 ASP A C 1
ATOM 2507 O O . ASP A 1 309 ? -18.794 -0.318 5.003 1.00 96.56 309 ASP A O 1
ATOM 2511 N N . CYS A 1 310 ? -18.741 -1.756 6.715 1.00 96.12 310 CYS A N 1
ATOM 2512 C CA . CYS A 1 310 ? -19.191 -2.918 5.959 1.00 96.12 310 CYS A CA 1
ATOM 2513 C C . CYS A 1 310 ? -20.603 -3.339 6.369 1.00 96.12 310 CYS A C 1
ATOM 2515 O O . CYS A 1 310 ? -20.949 -3.352 7.548 1.00 96.12 310 CYS A O 1
ATOM 2517 N N . ARG A 1 311 ? -21.420 -3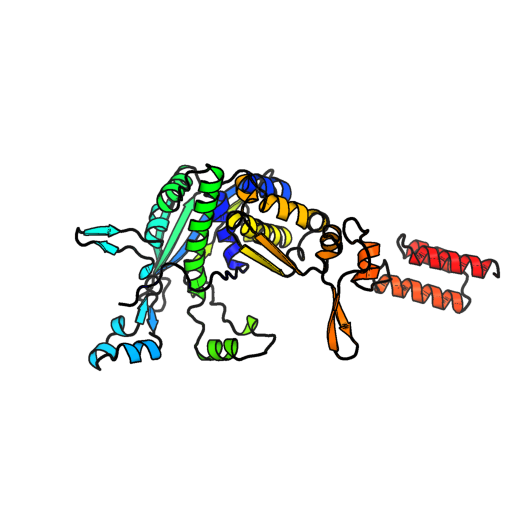.749 5.393 1.00 97.44 311 ARG A N 1
ATOM 2518 C CA . ARG A 1 311 ? -22.703 -4.409 5.672 1.00 97.44 311 ARG A CA 1
ATOM 2519 C C . ARG A 1 311 ? -22.485 -5.827 6.175 1.00 97.44 311 ARG A C 1
ATOM 2521 O O . ARG A 1 311 ? -21.551 -6.491 5.720 1.00 97.44 311 ARG A O 1
ATOM 2528 N N . LYS A 1 312 ? -23.378 -6.319 7.033 1.00 97.00 312 LYS A N 1
ATOM 2529 C CA . LYS A 1 312 ? -23.225 -7.640 7.670 1.00 97.00 312 LYS A CA 1
ATOM 2530 C C . LYS A 1 312 ? -23.087 -8.803 6.681 1.00 97.00 312 LYS A C 1
ATOM 2532 O O . LYS A 1 312 ? -22.425 -9.789 6.983 1.00 97.00 312 LYS A O 1
ATOM 2537 N N . GLU A 1 313 ? -23.687 -8.711 5.492 1.00 97.38 313 GLU A N 1
ATOM 2538 C CA . GLU A 1 313 ? -23.569 -9.729 4.442 1.00 97.38 313 GLU A CA 1
ATOM 2539 C C . GLU A 1 313 ? -22.147 -9.867 3.876 1.00 97.38 313 GLU A C 1
ATOM 2541 O O . GLU A 1 313 ? -21.806 -10.934 3.360 1.00 97.38 313 GLU A O 1
ATOM 2546 N N . ASN A 1 314 ? -21.328 -8.822 4.023 1.00 96.31 314 ASN A N 1
ATOM 2547 C CA . ASN A 1 314 ? -19.943 -8.752 3.560 1.00 96.31 314 ASN A CA 1
ATOM 2548 C C . ASN A 1 314 ? -18.929 -9.002 4.689 1.00 96.31 314 ASN A C 1
ATOM 2550 O O . ASN A 1 314 ? -17.729 -8.934 4.449 1.00 96.31 314 ASN A O 1
ATOM 2554 N N . VAL A 1 315 ? -19.389 -9.273 5.915 1.00 97.25 315 VAL A N 1
ATOM 2555 C CA . VAL A 1 315 ? -18.524 -9.527 7.073 1.00 97.25 315 VAL A CA 1
ATOM 2556 C C . VAL A 1 315 ? -18.530 -11.016 7.396 1.00 97.25 315 VAL A C 1
ATOM 2558 O O . VAL A 1 315 ? -19.586 -11.618 7.593 1.00 97.25 315 VAL A O 1
ATOM 2561 N N . LEU A 1 316 ? -17.337 -11.600 7.478 1.00 97.00 316 LEU A N 1
ATOM 2562 C CA . LEU A 1 316 ? -17.112 -12.981 7.891 1.00 97.00 316 LEU A CA 1
ATOM 2563 C C . LEU A 1 316 ? -16.322 -12.981 9.199 1.00 97.00 316 LEU A C 1
ATOM 2565 O O . LEU A 1 316 ? -15.215 -12.452 9.260 1.00 97.00 316 LEU A O 1
ATOM 2569 N N . VAL A 1 317 ? -16.900 -13.560 10.247 1.00 95.69 317 VAL A N 1
ATOM 2570 C CA . VAL A 1 317 ? -16.296 -13.642 11.577 1.00 95.69 317 VAL A CA 1
ATOM 2571 C C . VAL A 1 317 ? -15.734 -15.040 11.767 1.00 95.69 317 VAL A C 1
ATOM 2573 O O . VAL A 1 317 ? -16.470 -16.027 11.728 1.00 95.69 317 VAL A O 1
ATOM 2576 N N . PHE A 1 318 ? -14.426 -15.114 11.992 1.00 93.88 318 PHE A N 1
ATOM 2577 C CA . PHE A 1 318 ? -13.734 -16.360 12.285 1.00 93.88 318 PHE A CA 1
ATOM 2578 C C . PHE A 1 318 ? -13.644 -16.548 13.798 1.00 93.88 318 PHE A C 1
ATOM 2580 O O . PHE A 1 318 ? -13.117 -15.690 14.506 1.00 93.88 318 PHE A O 1
ATOM 2587 N N . LYS A 1 319 ? -14.153 -17.677 14.295 1.00 90.50 319 LYS A N 1
ATOM 2588 C CA . LYS A 1 319 ? -14.107 -18.046 15.716 1.00 90.50 319 LYS A CA 1
ATOM 2589 C C . LYS A 1 319 ? -13.448 -19.401 15.879 1.00 90.50 319 LYS A C 1
ATOM 2591 O O . LYS A 1 319 ? -13.745 -20.333 15.133 1.00 90.50 319 LYS A O 1
ATOM 2596 N N . LYS A 1 320 ? -12.577 -19.515 16.875 1.00 90.06 320 LYS A N 1
ATOM 2597 C CA . LYS A 1 320 ? -11.960 -20.780 17.268 1.00 90.06 320 LYS A CA 1
ATOM 2598 C C . LYS A 1 320 ? -12.705 -21.326 18.481 1.00 90.06 320 LYS A C 1
ATOM 2600 O O . LYS A 1 320 ? -12.859 -20.600 19.458 1.00 90.06 320 LYS A O 1
ATOM 2605 N N . ASP A 1 321 ? -13.182 -22.562 18.404 1.00 86.88 321 ASP A N 1
ATOM 2606 C CA . ASP A 1 321 ? -13.782 -23.235 19.557 1.00 86.88 321 ASP A CA 1
ATOM 2607 C C . ASP A 1 321 ? -12.720 -23.876 20.471 1.00 86.88 321 ASP A C 1
ATOM 2609 O O . ASP A 1 321 ? -11.532 -23.942 20.130 1.00 86.88 321 ASP A O 1
ATOM 2613 N N . ASP A 1 322 ? -13.157 -24.389 21.625 1.00 89.19 322 ASP A N 1
ATOM 2614 C CA . ASP A 1 322 ? -12.295 -25.060 22.611 1.00 89.19 322 ASP A CA 1
ATOM 2615 C C . ASP A 1 322 ? -11.580 -26.303 22.044 1.00 89.19 322 ASP A C 1
ATOM 2617 O O . ASP A 1 322 ? -10.563 -26.747 22.578 1.00 89.19 322 ASP A O 1
ATOM 2621 N N . SER A 1 323 ? -12.082 -26.867 20.939 1.00 89.88 323 SER A N 1
ATOM 2622 C CA . SER A 1 323 ? -11.480 -28.005 20.234 1.00 89.88 323 SER A CA 1
ATOM 2623 C C . SER A 1 323 ? -10.460 -27.591 19.165 1.00 89.88 323 SER A C 1
ATOM 2625 O O . SER A 1 323 ? -9.968 -28.435 18.416 1.00 89.88 323 SER A O 1
ATOM 2627 N N . ASN A 1 324 ? -10.105 -26.303 19.107 1.00 87.81 324 ASN A N 1
ATOM 2628 C CA . ASN A 1 324 ? -9.271 -25.674 18.082 1.00 87.81 324 ASN A CA 1
ATOM 2629 C C . ASN A 1 324 ? -9.864 -25.681 16.666 1.00 87.81 324 ASN A C 1
ATOM 2631 O O . ASN A 1 324 ? -9.153 -25.359 15.709 1.00 87.81 324 ASN A O 1
ATOM 2635 N N . LYS A 1 325 ? -11.147 -26.001 16.505 1.00 91.81 325 LYS A N 1
ATOM 2636 C CA . LYS A 1 325 ? -11.809 -25.946 15.206 1.00 91.81 325 LYS A CA 1
ATOM 2637 C C . LYS A 1 325 ? -12.205 -24.503 14.909 1.00 91.81 325 LYS A C 1
ATOM 2639 O O . LYS A 1 325 ? -12.814 -23.818 15.729 1.00 91.81 325 LYS A O 1
ATOM 2644 N N . VAL A 1 326 ? -11.848 -24.042 13.714 1.00 92.38 326 VAL A N 1
ATOM 2645 C CA . VAL A 1 326 ? -12.234 -22.718 13.223 1.00 92.38 326 VAL A CA 1
ATOM 2646 C C . VAL A 1 326 ? -13.603 -22.813 12.557 1.00 92.38 326 VAL A C 1
ATOM 2648 O O . VAL A 1 326 ? -13.838 -23.660 11.694 1.00 92.38 326 VAL A O 1
ATOM 2651 N N . THR A 1 327 ? -14.506 -21.937 12.971 1.00 92.81 327 THR A N 1
ATOM 2652 C CA . THR A 1 327 ? -15.828 -21.726 12.379 1.00 92.81 327 THR A CA 1
ATOM 2653 C C . THR A 1 327 ? -15.877 -20.339 11.748 1.00 92.81 327 THR A C 1
ATOM 2655 O O . THR A 1 327 ? -15.154 -19.435 12.168 1.00 92.81 327 THR A O 1
ATOM 2658 N N . CYS A 1 328 ? -16.693 -20.188 10.707 1.00 94.69 328 CYS A N 1
ATOM 2659 C CA . CYS A 1 328 ? -16.891 -18.928 10.003 1.00 94.69 328 CYS A CA 1
ATOM 2660 C C . CYS A 1 328 ? -18.390 -18.651 9.916 1.00 94.69 328 CYS A C 1
ATOM 2662 O O . CYS A 1 328 ? -19.150 -19.486 9.420 1.00 94.69 328 CYS A O 1
ATOM 2664 N N . GLU A 1 329 ? -18.808 -17.496 10.420 1.00 94.06 329 GLU A N 1
ATOM 2665 C CA . GLU A 1 329 ? -20.208 -17.081 10.454 1.00 94.06 329 GLU A CA 1
ATOM 2666 C C . GLU A 1 329 ? -20.357 -15.591 10.141 1.00 94.06 329 GLU A C 1
ATOM 2668 O O . GLU A 1 329 ? -19.410 -14.812 10.247 1.00 94.06 329 GLU A O 1
ATOM 2673 N N . ARG A 1 330 ? -21.562 -15.183 9.737 1.00 95.94 330 ARG A N 1
ATOM 2674 C CA . ARG A 1 330 ? -21.890 -13.765 9.554 1.00 95.94 330 ARG A CA 1
ATOM 2675 C C . ARG A 1 330 ? -22.419 -13.175 10.863 1.00 95.94 330 ARG A C 1
ATOM 2677 O O . ARG A 1 330 ? -23.104 -13.890 11.595 1.00 95.94 330 ARG A O 1
ATOM 2684 N N . PRO A 1 331 ? -22.191 -11.879 11.139 1.00 95.19 331 PRO A N 1
ATOM 2685 C CA . PRO A 1 331 ? -22.788 -11.216 12.292 1.00 95.19 331 PRO A CA 1
ATOM 2686 C C . PRO A 1 331 ? -24.324 -11.288 12.281 1.00 95.19 331 PRO A C 1
ATOM 2688 O O . PRO A 1 331 ? -24.969 -11.080 11.251 1.00 95.19 331 PRO A O 1
ATOM 2691 N N . GLU A 1 332 ? -24.929 -11.508 13.450 1.00 93.88 332 GLU A N 1
ATOM 2692 C CA . GLU A 1 332 ? -26.394 -11.568 13.612 1.00 93.88 332 GLU A CA 1
ATOM 2693 C C . GLU A 1 332 ? -27.079 -10.186 13.560 1.00 93.88 332 GLU A C 1
ATOM 2695 O O . GLU A 1 332 ? -28.305 -10.080 13.502 1.00 93.88 332 GLU A O 1
ATOM 2700 N N . PHE A 1 333 ? -26.298 -9.105 13.568 1.00 95.38 333 PHE A N 1
ATOM 2701 C CA . PHE A 1 333 ? -26.764 -7.719 13.581 1.00 95.38 333 PHE A CA 1
ATOM 2702 C C . PHE A 1 333 ? -26.199 -6.945 12.384 1.00 95.38 333 PHE A C 1
ATOM 2704 O O . PHE A 1 333 ? -25.231 -7.379 11.769 1.00 95.38 333 PHE A O 1
ATOM 2711 N N . GLU A 1 334 ? -26.818 -5.814 12.031 1.00 97.50 334 GLU A N 1
ATOM 2712 C CA . GLU A 1 334 ? -26.263 -4.926 11.001 1.00 97.50 334 GLU A CA 1
ATOM 2713 C C . GLU A 1 334 ? -24.985 -4.263 11.516 1.00 97.50 334 GLU A C 1
ATOM 2715 O O . GLU A 1 334 ? -25.016 -3.593 12.549 1.00 97.50 334 GLU A O 1
ATOM 2720 N N . THR A 1 335 ? -23.878 -4.468 10.803 1.00 97.25 335 THR A N 1
ATOM 2721 C CA . THR A 1 335 ? -22.571 -3.895 11.140 1.00 97.25 335 THR A CA 1
ATOM 2722 C C . THR A 1 335 ? -22.394 -2.502 10.557 1.00 97.25 335 THR A C 1
ATOM 2724 O O . THR A 1 335 ? -21.712 -1.685 11.170 1.00 97.25 335 THR A O 1
ATOM 2727 N N . PHE A 1 336 ? -23.043 -2.194 9.430 1.00 97.19 336 PHE A N 1
ATOM 2728 C CA . PHE A 1 336 ? -22.896 -0.897 8.782 1.00 97.19 336 PHE A CA 1
ATOM 2729 C C . PHE A 1 336 ? -23.459 0.228 9.660 1.00 97.19 336 PHE A C 1
ATOM 2731 O O . PHE A 1 336 ? -24.652 0.261 9.970 1.00 97.19 336 PHE A O 1
ATOM 2738 N N . GLY A 1 337 ? -22.591 1.155 10.064 1.00 96.50 337 GLY A N 1
ATOM 2739 C CA . GLY A 1 337 ? -22.908 2.248 10.984 1.00 96.50 337 GLY A CA 1
ATOM 2740 C C . GLY A 1 337 ? -23.093 1.824 12.447 1.00 96.50 337 GLY A C 1
ATOM 2741 O O . GLY A 1 337 ? -23.541 2.637 13.260 1.00 96.50 337 GLY A O 1
ATOM 2742 N N . ALA A 1 338 ? -22.780 0.575 12.809 1.00 96.31 338 ALA A N 1
ATOM 2743 C CA . ALA A 1 338 ? -22.823 0.135 14.198 1.00 96.31 338 ALA A CA 1
ATOM 2744 C C . ALA A 1 338 ? -21.719 0.812 15.024 1.00 96.31 338 ALA A C 1
ATOM 2746 O O . ALA A 1 338 ? -20.620 1.075 14.543 1.00 96.31 338 ALA A O 1
ATOM 2747 N N . SER A 1 339 ? -21.994 1.084 16.302 1.00 94.44 339 SER A N 1
ATOM 2748 C CA . SER A 1 339 ? -20.986 1.697 17.165 1.00 94.44 339 SER A CA 1
ATOM 2749 C C . SER A 1 339 ? -19.797 0.761 17.378 1.00 94.44 339 SER A C 1
ATOM 2751 O O . SER A 1 339 ? -19.958 -0.458 17.474 1.00 94.44 339 SER A O 1
ATOM 2753 N N . VAL A 1 340 ? -18.610 1.350 17.542 1.00 91.31 340 VAL A N 1
ATOM 2754 C CA . VAL A 1 340 ? -17.379 0.616 17.869 1.00 91.31 340 VAL A CA 1
ATOM 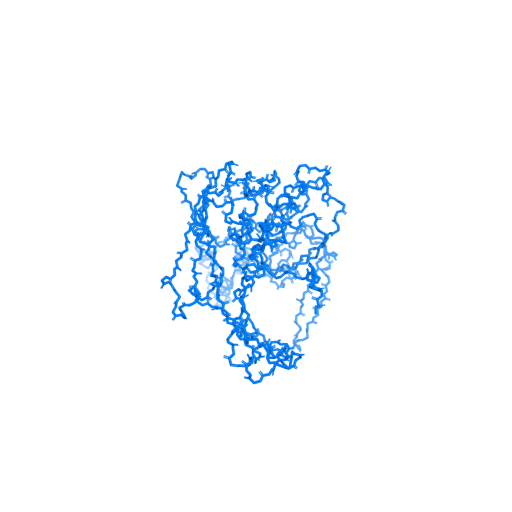2755 C C . VAL A 1 340 ? -17.602 -0.316 19.061 1.00 91.31 340 VAL A C 1
ATOM 2757 O O . VAL A 1 340 ? -17.288 -1.493 18.965 1.00 91.31 340 VAL A O 1
ATOM 2760 N N . ASN A 1 341 ? -18.252 0.159 20.128 1.00 88.38 341 ASN A N 1
ATOM 2761 C CA . ASN A 1 341 ? -18.552 -0.668 21.301 1.00 88.38 341 ASN A CA 1
ATOM 2762 C C . ASN A 1 341 ? -19.447 -1.869 20.962 1.00 88.38 341 ASN A C 1
ATOM 2764 O O . ASN A 1 341 ? -19.198 -2.972 21.439 1.00 88.38 341 ASN A O 1
ATOM 2768 N N . ALA A 1 342 ? -20.478 -1.685 20.129 1.00 91.12 342 ALA A N 1
ATOM 2769 C CA . ALA A 1 342 ? -21.356 -2.785 19.737 1.00 91.12 342 ALA A CA 1
ATOM 2770 C C . ALA A 1 342 ? -20.607 -3.844 18.917 1.00 91.12 342 ALA A C 1
ATOM 2772 O O . ALA A 1 342 ? -20.811 -5.036 19.145 1.00 91.12 342 ALA A O 1
ATOM 2773 N N . ILE A 1 343 ? -19.733 -3.420 18.001 1.00 94.25 343 ILE A N 1
ATOM 2774 C CA . ILE A 1 343 ? -18.884 -4.321 17.212 1.00 94.25 343 ILE A CA 1
ATOM 2775 C C . ILE A 1 343 ? -17.890 -5.039 18.125 1.00 94.25 343 ILE A C 1
ATOM 2777 O O . ILE A 1 343 ? -17.807 -6.263 18.084 1.00 94.25 343 ILE A O 1
ATOM 2781 N N . THR A 1 344 ? -17.203 -4.312 19.004 1.00 90.81 344 THR A N 1
ATOM 2782 C CA . THR A 1 344 ? -16.235 -4.881 19.946 1.00 90.81 344 THR A CA 1
ATOM 2783 C C . THR A 1 344 ? -16.854 -5.959 20.831 1.00 90.81 344 THR A C 1
ATOM 2785 O O . THR A 1 344 ? -16.315 -7.060 20.932 1.00 90.81 344 THR A O 1
ATOM 2788 N N . MET A 1 345 ? -18.045 -5.709 21.374 1.00 88.88 345 MET A N 1
ATOM 2789 C CA . MET A 1 345 ? -18.747 -6.696 22.192 1.00 88.88 345 MET A CA 1
ATOM 2790 C C . MET A 1 345 ? -19.257 -7.888 21.378 1.00 88.88 345 MET A C 1
ATOM 2792 O O . MET A 1 345 ? -19.071 -9.034 21.776 1.00 88.88 345 MET A O 1
ATOM 2796 N N . LYS A 1 346 ? -19.936 -7.643 20.251 1.00 90.75 346 LYS A N 1
ATOM 2797 C CA . LYS A 1 346 ? -20.672 -8.698 19.532 1.00 90.75 346 LYS A CA 1
ATOM 2798 C C . LYS A 1 346 ? -19.820 -9.489 18.541 1.00 90.75 346 LYS A C 1
ATOM 2800 O O . LYS A 1 346 ? -20.157 -10.632 18.249 1.00 90.75 346 LYS A O 1
ATOM 2805 N N . VAL A 1 347 ? -18.761 -8.885 18.004 1.00 91.56 347 VAL A N 1
ATOM 2806 C CA . VAL A 1 347 ? -17.860 -9.512 17.025 1.00 91.56 347 VAL A CA 1
ATOM 2807 C C . VAL A 1 347 ? -16.590 -10.007 17.703 1.00 91.56 347 VAL A C 1
ATOM 2809 O O . VAL A 1 347 ? -16.239 -11.171 17.528 1.00 91.56 347 VAL A O 1
ATOM 2812 N N . PHE A 1 348 ? -15.935 -9.163 18.506 1.00 88.94 348 PHE A N 1
ATOM 2813 C CA . PHE A 1 348 ? -14.676 -9.524 19.172 1.00 88.94 348 PHE A CA 1
ATOM 2814 C C . PHE A 1 348 ? -14.867 -10.164 20.553 1.00 88.94 348 PHE A C 1
ATOM 2816 O O . PHE A 1 348 ? -13.898 -10.644 21.133 1.00 88.94 348 PHE A O 1
ATOM 2823 N N . GLY A 1 349 ? -16.095 -10.203 21.083 1.00 85.56 349 GLY A N 1
ATOM 2824 C CA . GLY A 1 349 ? -16.392 -10.842 22.369 1.00 85.56 349 GLY A CA 1
ATOM 2825 C C . GLY A 1 349 ? -15.825 -10.104 23.583 1.00 85.56 349 GLY A C 1
ATOM 2826 O O . GLY A 1 349 ? -15.796 -10.674 24.669 1.00 85.56 349 GLY A O 1
ATOM 2827 N N . GLN A 1 350 ? -15.378 -8.856 23.418 1.00 82.50 350 GLN A N 1
ATOM 2828 C CA . GLN A 1 350 ? -14.839 -8.043 24.507 1.00 82.50 350 GLN A CA 1
ATOM 2829 C C . GLN A 1 350 ? -15.967 -7.261 25.174 1.00 82.50 350 GLN A C 1
ATOM 2831 O O . GLN A 1 350 ? -16.528 -6.332 24.590 1.00 82.50 350 GLN A O 1
ATOM 2836 N N . THR A 1 351 ? -16.330 -7.666 26.389 1.00 77.94 351 THR A N 1
ATOM 2837 C CA . THR A 1 351 ? -17.404 -7.030 27.164 1.00 77.94 351 THR A CA 1
ATOM 2838 C C . THR A 1 351 ? -16.947 -5.786 27.912 1.00 77.94 351 THR A C 1
ATOM 2840 O O . THR A 1 351 ? -17.767 -4.931 28.249 1.00 77.94 351 THR A O 1
ATOM 2843 N N . GLU A 1 352 ? -15.650 -5.683 28.167 1.00 79.75 352 GLU A N 1
ATOM 2844 C CA . GLU A 1 352 ? -15.002 -4.581 28.854 1.00 79.75 352 GLU A CA 1
ATOM 2845 C C . GLU A 1 352 ? -14.760 -3.412 27.892 1.00 79.75 352 GLU A C 1
ATOM 2847 O O . GLU A 1 352 ? -14.327 -3.586 26.754 1.00 79.75 352 GLU A O 1
ATOM 2852 N N . THR A 1 353 ? -15.007 -2.189 28.365 1.00 82.19 353 THR A N 1
ATOM 2853 C CA . THR A 1 353 ? -14.745 -0.952 27.604 1.00 82.19 353 THR A CA 1
ATOM 2854 C C . THR A 1 353 ? -13.427 -0.280 27.992 1.00 82.19 353 THR A C 1
ATOM 2856 O O . THR A 1 353 ? -13.082 0.786 27.482 1.00 82.19 353 THR A O 1
ATOM 2859 N N . ILE A 1 354 ? -12.674 -0.915 28.890 1.00 88.12 354 ILE A N 1
ATOM 2860 C CA . ILE A 1 354 ? -11.388 -0.463 29.418 1.00 88.12 354 ILE A CA 1
ATOM 2861 C C . ILE A 1 354 ? -10.372 -1.603 29.359 1.00 88.12 354 ILE A C 1
ATOM 2863 O O . ILE A 1 354 ? -10.740 -2.771 29.365 1.00 88.12 354 ILE A O 1
ATOM 2867 N N . GLY A 1 355 ? -9.083 -1.264 29.334 1.00 89.12 355 GLY A N 1
ATOM 2868 C CA . GLY A 1 355 ? -8.023 -2.272 29.327 1.00 89.12 355 GLY A CA 1
ATOM 2869 C C . GLY A 1 355 ? -7.893 -3.028 30.654 1.00 89.12 355 GLY A C 1
ATOM 2870 O O . GLY A 1 355 ? -8.177 -2.486 31.727 1.00 89.12 355 GLY A O 1
ATOM 2871 N N . ASP A 1 356 ? -7.357 -4.246 30.579 1.00 90.88 356 ASP A N 1
ATOM 2872 C CA . ASP A 1 356 ? -7.244 -5.192 31.699 1.00 90.88 356 ASP A CA 1
ATOM 2873 C C . ASP A 1 356 ? -6.556 -4.611 32.938 1.00 90.88 356 ASP A C 1
ATOM 2875 O O . ASP A 1 356 ? -6.954 -4.882 34.068 1.00 90.88 356 ASP A O 1
ATOM 2879 N N . TYR A 1 357 ? -5.545 -3.757 32.762 1.00 92.06 357 TYR A N 1
ATOM 2880 C CA . TYR A 1 357 ? -4.854 -3.123 33.888 1.00 92.06 357 TYR A CA 1
ATOM 2881 C C . TYR A 1 357 ? -5.766 -2.172 34.684 1.00 92.06 357 TYR A C 1
ATOM 2883 O O . TYR A 1 357 ? -5.776 -2.182 35.920 1.00 92.06 357 TYR A O 1
ATOM 2891 N N . ALA A 1 358 ? -6.571 -1.368 33.983 1.00 93.62 358 ALA A N 1
ATOM 2892 C CA . ALA A 1 358 ? -7.566 -0.511 34.621 1.00 93.62 358 ALA A CA 1
ATOM 2893 C C . ALA A 1 358 ? -8.690 -1.358 35.238 1.00 93.62 358 ALA A C 1
ATOM 2895 O O . ALA A 1 358 ? -9.133 -1.073 36.352 1.00 93.62 358 ALA A O 1
ATOM 2896 N N . MET A 1 359 ? -9.087 -2.442 34.564 1.00 93.00 359 MET A N 1
ATOM 2897 C CA . MET A 1 359 ? -10.081 -3.383 35.075 1.00 93.00 359 MET A CA 1
ATOM 2898 C C . MET A 1 359 ? -9.619 -4.065 36.369 1.00 93.00 359 MET A C 1
ATOM 2900 O O . MET A 1 359 ? -10.382 -4.135 37.328 1.00 93.00 359 MET A O 1
ATOM 2904 N N . ASN A 1 360 ? -8.349 -4.463 36.468 1.00 94.38 360 ASN A N 1
ATOM 2905 C CA . ASN A 1 360 ? -7.766 -5.015 37.695 1.00 94.38 360 ASN A CA 1
ATOM 2906 C C . ASN A 1 360 ? -7.826 -4.026 38.863 1.00 94.38 360 ASN A C 1
ATOM 2908 O O . ASN A 1 360 ? -8.092 -4.426 39.993 1.00 94.38 360 ASN A O 1
ATOM 2912 N N . THR A 1 361 ? -7.652 -2.729 38.591 1.00 94.44 361 THR A N 1
ATOM 2913 C CA . THR A 1 361 ? -7.814 -1.684 39.614 1.00 94.44 361 THR A CA 1
ATOM 2914 C C . THR A 1 361 ? -9.263 -1.611 40.106 1.00 94.44 361 THR A C 1
ATOM 2916 O O . THR A 1 361 ? -9.501 -1.482 41.302 1.00 94.44 361 THR A O 1
ATOM 2919 N N . ILE A 1 362 ? -10.248 -1.730 39.210 1.00 94.25 362 ILE A N 1
ATOM 2920 C CA . ILE A 1 362 ? -11.668 -1.780 39.598 1.00 94.25 362 ILE A CA 1
ATOM 2921 C C . ILE A 1 362 ? -11.975 -3.050 40.396 1.00 94.25 362 ILE A C 1
ATOM 2923 O O . ILE A 1 362 ? -12.706 -2.990 41.383 1.00 94.25 362 ILE A O 1
ATOM 2927 N N . THR A 1 363 ? -11.414 -4.188 39.997 1.00 94.50 363 THR A N 1
ATOM 2928 C CA . THR A 1 363 ? -11.583 -5.463 40.701 1.00 94.50 363 THR A CA 1
ATOM 2929 C C . THR A 1 363 ? -11.007 -5.408 42.117 1.00 94.50 363 THR A C 1
ATOM 2931 O O . THR A 1 363 ? -11.687 -5.836 43.046 1.00 94.50 363 THR A O 1
A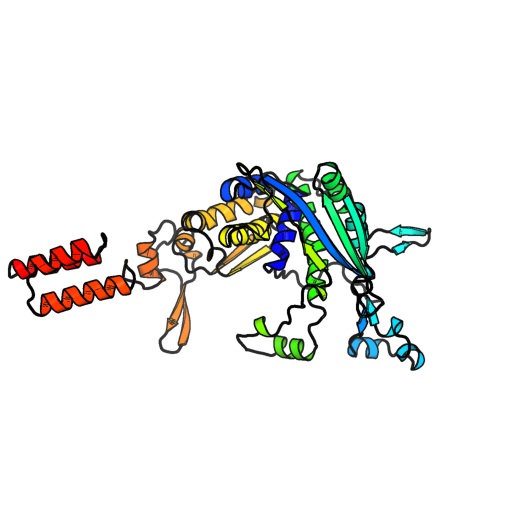TOM 2934 N N . ASP A 1 364 ? -9.825 -4.813 42.315 1.00 96.25 364 ASP A N 1
ATOM 2935 C CA . ASP A 1 364 ? -9.249 -4.565 43.649 1.00 96.25 364 ASP A CA 1
ATOM 2936 C C . ASP A 1 364 ? -10.169 -3.687 44.510 1.00 96.25 364 ASP A C 1
ATOM 2938 O O . ASP A 1 364 ? -10.514 -4.046 45.637 1.00 96.25 364 ASP A O 1
ATOM 2942 N N . LEU A 1 365 ? -10.655 -2.572 43.953 1.00 95.62 365 LEU A N 1
ATOM 2943 C CA . LEU A 1 365 ? -11.589 -1.686 44.651 1.00 95.62 365 LEU A CA 1
ATOM 2944 C C . LEU A 1 365 ? -12.894 -2.404 45.029 1.00 95.62 365 LEU A C 1
ATOM 2946 O O . LEU A 1 365 ? -13.424 -2.171 46.116 1.00 95.62 365 LEU A O 1
ATOM 2950 N N . ARG A 1 366 ? -13.407 -3.297 44.172 1.00 95.31 366 ARG A N 1
ATOM 2951 C CA . ARG A 1 366 ? -14.580 -4.136 44.477 1.00 95.31 366 ARG A CA 1
ATOM 2952 C C . ARG A 1 366 ? -14.299 -5.125 45.602 1.00 95.31 366 ARG A C 1
ATOM 2954 O O . ARG A 1 366 ? -15.105 -5.214 46.521 1.00 95.31 366 ARG A O 1
ATOM 2961 N N . GLN A 1 367 ? -13.160 -5.815 45.578 1.00 96.19 367 GLN A N 1
ATOM 2962 C CA . GLN A 1 367 ? -12.780 -6.753 46.640 1.00 96.19 367 GLN A CA 1
ATOM 2963 C C . GLN A 1 367 ? -12.620 -6.046 47.992 1.00 96.19 367 GLN A C 1
ATOM 2965 O O . GLN A 1 367 ? -13.090 -6.538 49.016 1.00 96.19 367 GLN A O 1
ATOM 2970 N N . ARG A 1 368 ? -12.018 -4.853 48.002 1.00 96.00 368 ARG A N 1
ATOM 2971 C CA . ARG A 1 368 ? -11.883 -4.011 49.201 1.00 96.00 368 ARG A CA 1
ATOM 2972 C C . ARG A 1 368 ? -13.228 -3.497 49.709 1.00 96.00 368 ARG A C 1
ATOM 2974 O O . ARG A 1 368 ? -13.495 -3.542 50.911 1.00 96.00 368 ARG A O 1
ATOM 2981 N N . LEU A 1 369 ? -14.110 -3.087 48.795 1.00 94.81 369 LEU A N 1
ATOM 2982 C CA . LEU A 1 369 ? -15.488 -2.739 49.129 1.00 94.81 369 LEU A CA 1
ATOM 2983 C C . LEU A 1 369 ? -16.191 -3.935 49.777 1.00 94.81 369 LEU A C 1
ATOM 2985 O O . LEU A 1 369 ? -16.835 -3.776 50.811 1.00 94.81 369 LEU A O 1
ATOM 2989 N N . GLU A 1 370 ? -16.064 -5.136 49.207 1.00 93.38 370 GLU A N 1
ATOM 2990 C CA . GLU A 1 370 ? -16.612 -6.390 49.740 1.00 93.38 370 GLU A CA 1
ATOM 2991 C C . GLU A 1 370 ? -16.074 -6.723 51.134 1.00 93.38 370 GLU A C 1
ATOM 2993 O O . GLU A 1 370 ? -16.879 -7.022 52.018 1.00 93.38 370 GLU A O 1
ATOM 2998 N N . ALA A 1 371 ? -14.769 -6.542 51.356 1.00 93.94 371 ALA A N 1
ATOM 2999 C CA . ALA A 1 371 ? -14.091 -6.720 52.641 1.00 93.94 371 ALA A CA 1
ATOM 3000 C C . ALA A 1 371 ? -14.508 -5.709 53.732 1.00 93.94 371 ALA A C 1
ATOM 3002 O O . ALA A 1 371 ? -14.135 -5.877 54.893 1.00 93.94 371 ALA A O 1
ATOM 3003 N N . GLY A 1 372 ? -15.308 -4.694 53.388 1.00 91.56 372 GLY A N 1
ATOM 3004 C CA . GLY A 1 372 ? -15.914 -3.762 54.344 1.00 91.56 372 GLY A CA 1
ATOM 3005 C C . GLY A 1 372 ? -15.166 -2.442 54.514 1.00 91.56 372 GLY A C 1
ATOM 3006 O O . GLY A 1 372 ? -15.405 -1.739 55.494 1.00 91.56 372 GLY A O 1
ATOM 3007 N N . GLU A 1 373 ? -14.273 -2.093 53.588 1.00 93.44 373 GLU A N 1
ATOM 3008 C CA . GLU A 1 373 ? -13.645 -0.772 53.574 1.00 93.44 373 GLU A CA 1
ATOM 3009 C C . GLU A 1 373 ? -14.669 0.339 53.260 1.00 93.44 373 GLU A C 1
ATOM 3011 O O . GLU A 1 373 ? -15.677 0.102 52.589 1.00 93.44 373 GLU A O 1
ATOM 3016 N N . ASP A 1 374 ? -14.422 1.552 53.772 1.00 93.56 374 ASP A N 1
ATOM 3017 C CA . ASP A 1 374 ? -15.339 2.695 53.673 1.00 93.56 374 ASP A CA 1
ATOM 3018 C C . ASP A 1 374 ? -15.656 3.053 52.203 1.00 93.56 374 ASP A C 1
ATOM 3020 O O . ASP A 1 374 ? -14.752 3.469 51.461 1.00 93.56 374 ASP A O 1
ATOM 3024 N N . PRO A 1 375 ? -16.934 2.955 51.779 1.00 93.56 375 PRO A N 1
ATOM 3025 C CA . PRO A 1 375 ? -17.355 3.301 50.427 1.00 93.56 375 PRO A CA 1
ATOM 3026 C C . PRO A 1 375 ? -16.941 4.709 49.984 1.00 93.56 375 PRO A C 1
ATOM 3028 O O . PRO A 1 375 ? -16.563 4.888 48.827 1.00 93.56 375 PRO A O 1
ATOM 3031 N N . ASP A 1 376 ? -16.958 5.708 50.874 1.00 94.12 376 ASP A N 1
ATOM 3032 C CA . ASP A 1 376 ? -16.625 7.091 50.504 1.00 94.12 376 ASP A CA 1
ATOM 3033 C C . ASP A 1 376 ? -15.128 7.246 50.179 1.00 94.12 376 ASP A C 1
ATOM 3035 O O . ASP A 1 376 ? -14.752 7.982 49.256 1.00 94.12 376 ASP A O 1
ATOM 3039 N N . LEU A 1 377 ? -14.262 6.519 50.896 1.00 94.25 377 LEU A N 1
ATOM 3040 C CA . LEU A 1 377 ? -12.825 6.485 50.618 1.00 94.25 377 LEU A CA 1
ATOM 3041 C C . LEU A 1 377 ? -12.541 5.808 49.278 1.00 94.25 377 LEU A C 1
ATOM 3043 O O . LEU A 1 377 ? -11.773 6.349 48.477 1.00 94.25 377 LEU A O 1
ATOM 3047 N N . LEU A 1 378 ? -13.205 4.685 49.003 1.00 95.31 378 LEU A N 1
ATOM 3048 C CA . LEU A 1 378 ? -13.029 3.946 47.756 1.00 95.31 378 LEU A CA 1
ATOM 3049 C C . LEU A 1 378 ? -13.565 4.712 46.538 1.00 95.31 378 LEU A C 1
ATOM 3051 O O . LEU A 1 378 ? -12.909 4.737 45.497 1.00 95.31 378 LEU A O 1
ATOM 3055 N N . ILE A 1 379 ? -14.703 5.407 46.659 1.00 94.44 379 ILE A N 1
ATOM 3056 C CA . ILE A 1 379 ? -15.225 6.288 45.599 1.00 94.44 379 ILE A CA 1
ATOM 3057 C C . ILE A 1 379 ? -14.231 7.421 45.313 1.00 94.44 379 ILE A C 1
ATOM 3059 O O . ILE A 1 379 ? -13.943 7.727 44.152 1.00 94.44 379 ILE A O 1
ATOM 3063 N N . LYS A 1 380 ? -13.659 8.032 46.357 1.00 95.25 380 LYS A N 1
ATOM 3064 C CA . LYS A 1 380 ? -12.648 9.088 46.208 1.00 95.25 380 LYS A CA 1
ATOM 3065 C C . LYS A 1 380 ? -11.359 8.565 45.574 1.00 95.25 380 LYS A C 1
ATOM 3067 O O . LYS A 1 380 ? -10.744 9.274 44.777 1.00 95.25 380 LYS A O 1
ATOM 3072 N N . GLU A 1 381 ? -10.940 7.350 45.919 1.00 95.38 381 GLU A N 1
ATOM 3073 C CA . GLU A 1 381 ? -9.787 6.685 45.310 1.00 95.38 381 GLU A CA 1
ATOM 3074 C C . GLU A 1 381 ? -10.036 6.394 43.823 1.00 95.38 381 GLU A C 1
ATOM 3076 O O . GLU A 1 381 ? -9.219 6.780 42.984 1.00 95.38 381 GLU A O 1
ATOM 3081 N N . ALA A 1 382 ? -11.193 5.817 43.484 1.00 94.00 382 ALA A N 1
ATOM 3082 C CA . ALA A 1 382 ? -11.616 5.579 42.106 1.00 94.00 382 ALA A CA 1
ATOM 3083 C C . ALA A 1 382 ? -11.650 6.881 41.294 1.00 94.00 382 ALA A C 1
ATOM 3085 O O . ALA A 1 382 ? -11.152 6.927 40.172 1.00 94.00 382 ALA A O 1
ATOM 3086 N N . GLY A 1 383 ? -12.172 7.967 41.874 1.00 93.81 383 GLY A N 1
ATOM 3087 C CA . GLY A 1 383 ? -12.198 9.290 41.248 1.00 93.81 383 GLY A CA 1
ATOM 3088 C C . GLY A 1 383 ? -10.813 9.871 40.944 1.00 93.81 383 GLY A C 1
ATOM 3089 O O . GLY A 1 383 ? -10.681 10.641 39.999 1.00 93.81 383 GLY A O 1
ATOM 3090 N N . LYS A 1 384 ? -9.781 9.493 41.710 1.00 94.81 384 LYS A N 1
ATOM 3091 C CA . LYS A 1 384 ? -8.392 9.926 41.482 1.00 94.81 384 LYS A CA 1
ATOM 3092 C C . LYS A 1 384 ? -7.635 9.042 40.495 1.00 94.81 384 LYS A C 1
ATOM 3094 O O . LYS A 1 384 ? -6.780 9.551 39.780 1.00 94.81 384 LYS A O 1
ATOM 3099 N N . LYS A 1 385 ? -7.881 7.728 40.519 1.00 93.88 385 LYS A N 1
ATOM 3100 C CA . LYS A 1 385 ? -7.106 6.740 39.750 1.00 93.88 385 LYS A CA 1
ATOM 3101 C C . LYS A 1 385 ? -7.700 6.418 38.380 1.00 93.88 385 LYS A C 1
ATOM 3103 O O . LYS A 1 385 ? -6.950 6.040 37.487 1.00 93.88 385 LYS A O 1
ATOM 3108 N N . LEU A 1 386 ? -9.018 6.525 38.216 1.00 94.19 386 LEU A N 1
ATOM 3109 C CA . LEU A 1 386 ? -9.730 6.046 37.032 1.00 94.19 386 LEU A CA 1
ATOM 3110 C C . LEU A 1 386 ? -10.382 7.201 36.263 1.00 94.19 386 LEU A C 1
ATOM 3112 O O . LEU A 1 386 ? -11.012 8.083 36.855 1.00 94.19 386 LEU A O 1
ATOM 3116 N N . GLY A 1 387 ? -10.273 7.151 34.933 1.00 92.56 387 GLY A N 1
ATOM 3117 C CA . GLY A 1 387 ? -11.022 8.018 34.019 1.00 92.56 387 GLY A CA 1
ATOM 3118 C C . GLY A 1 387 ? -12.515 7.680 33.982 1.00 92.56 387 GLY A C 1
ATOM 3119 O O . GLY A 1 387 ? -12.982 6.798 34.701 1.00 92.56 387 GLY A O 1
ATOM 3120 N N . ASP A 1 388 ? -13.277 8.387 33.156 1.00 90.31 388 ASP A N 1
ATOM 3121 C CA . ASP A 1 388 ? -14.723 8.186 33.064 1.00 90.31 388 ASP A CA 1
ATOM 3122 C C . ASP A 1 388 ? -15.041 6.978 32.179 1.00 90.31 388 ASP A C 1
ATOM 3124 O O . ASP A 1 388 ? -14.988 7.049 30.954 1.00 90.31 388 ASP A O 1
ATOM 3128 N N . SER A 1 389 ? -15.345 5.852 32.825 1.00 90.38 389 SER A N 1
ATOM 3129 C CA . SER A 1 389 ? -15.746 4.606 32.172 1.00 90.38 389 SER A CA 1
ATOM 3130 C C . SER A 1 389 ? -17.060 4.074 32.738 1.00 90.38 389 SER A C 1
ATOM 3132 O O . SER A 1 389 ? -17.462 4.413 33.858 1.00 90.38 389 SER A O 1
ATOM 3134 N N . VAL A 1 390 ? -17.725 3.206 31.973 1.00 88.06 390 VAL A N 1
ATOM 3135 C CA . VAL A 1 390 ? -18.974 2.553 32.395 1.00 88.06 390 VAL A CA 1
ATOM 3136 C C . VAL A 1 390 ? -18.741 1.723 33.662 1.00 88.06 390 VAL A C 1
ATOM 3138 O O . VAL A 1 390 ? -19.534 1.766 34.600 1.00 88.06 390 VAL A O 1
ATOM 3141 N N . GLU A 1 391 ? -17.612 1.025 33.739 1.00 92.19 391 GLU A N 1
ATOM 3142 C CA . GLU A 1 391 ? -17.227 0.163 34.854 1.00 92.19 391 GLU A CA 1
ATOM 3143 C C . GLU A 1 391 ? -16.990 0.963 36.138 1.00 92.19 391 GLU A C 1
ATOM 3145 O O . GLU A 1 391 ? -17.421 0.526 37.209 1.00 92.19 391 GLU A O 1
ATOM 3150 N N . LYS A 1 392 ? -16.368 2.150 36.043 1.00 93.81 392 LYS A N 1
ATOM 3151 C CA . LYS A 1 392 ? -16.214 3.067 37.184 1.00 93.81 392 LYS A CA 1
ATOM 3152 C C . LYS A 1 392 ? -17.574 3.531 37.693 1.00 93.81 392 LYS A C 1
ATOM 3154 O O . LYS A 1 392 ? -17.799 3.521 38.900 1.00 93.81 392 LYS A O 1
ATOM 3159 N N . VAL A 1 393 ? -18.490 3.908 36.800 1.00 93.69 393 VAL A N 1
ATOM 3160 C CA . VAL A 1 393 ? -19.847 4.334 37.186 1.00 93.69 393 VAL A CA 1
ATOM 3161 C C . VAL A 1 393 ? -20.597 3.196 37.884 1.00 93.69 393 VAL A C 1
ATOM 3163 O O . VAL A 1 393 ? -21.193 3.412 38.939 1.00 93.69 393 VAL A O 1
ATOM 3166 N N . ILE A 1 394 ? -20.519 1.972 37.351 1.00 93.06 394 ILE A N 1
ATOM 3167 C CA . ILE A 1 394 ? -21.108 0.782 37.982 1.00 93.06 394 ILE A CA 1
ATOM 3168 C C . ILE A 1 394 ? -20.515 0.560 39.378 1.00 93.06 394 ILE A C 1
ATOM 3170 O O . ILE A 1 394 ? -21.269 0.353 40.327 1.00 93.06 394 ILE A O 1
ATOM 3174 N N . PHE A 1 395 ? -19.190 0.642 39.523 1.00 94.69 395 PHE A N 1
ATOM 3175 C CA . PHE A 1 395 ? -18.524 0.505 40.819 1.00 94.69 395 PHE A CA 1
ATOM 3176 C C . PHE A 1 395 ? -18.986 1.566 41.830 1.00 94.69 395 PHE A C 1
ATOM 3178 O O . PHE A 1 395 ? -19.326 1.230 42.962 1.00 94.69 395 PHE A O 1
ATOM 3185 N N . VAL A 1 396 ? -19.053 2.839 41.430 1.00 94.31 396 VAL A N 1
ATOM 3186 C CA . VAL A 1 396 ? -19.509 3.927 42.311 1.00 94.31 396 VAL A CA 1
ATOM 3187 C C . VAL A 1 396 ? -20.949 3.689 42.766 1.00 94.31 396 VAL A C 1
ATOM 3189 O O . VAL A 1 396 ? -21.239 3.821 43.952 1.00 94.31 396 VAL A O 1
ATOM 3192 N N . ASN A 1 397 ? -21.837 3.266 41.863 1.00 93.75 397 ASN A N 1
ATOM 3193 C CA . ASN A 1 397 ? -23.214 2.922 42.223 1.00 93.75 397 ASN A CA 1
ATOM 3194 C C . ASN A 1 397 ? -23.280 1.737 43.204 1.00 93.75 397 ASN A C 1
ATOM 3196 O O . ASN A 1 397 ? -24.062 1.772 44.151 1.00 93.75 397 ASN A O 1
ATOM 3200 N N . GLN A 1 398 ? -22.439 0.711 43.027 1.00 92.88 398 GLN A N 1
ATOM 3201 C CA . GLN A 1 398 ? -22.331 -0.411 43.971 1.00 92.88 398 GLN A CA 1
ATOM 3202 C C . GLN A 1 398 ? -21.875 0.055 45.362 1.00 92.88 398 GLN A C 1
ATOM 3204 O O . GLN A 1 398 ? -22.462 -0.341 46.369 1.00 92.88 398 GLN A O 1
ATOM 3209 N N . ALA A 1 399 ? -20.861 0.921 45.423 1.00 92.62 399 ALA A N 1
ATOM 3210 C CA . ALA A 1 399 ? -20.357 1.485 46.671 1.00 92.62 399 ALA A CA 1
ATOM 3211 C C . ALA A 1 399 ? -21.418 2.340 47.390 1.00 92.62 399 ALA A C 1
ATOM 3213 O O . ALA A 1 399 ? -21.604 2.201 48.600 1.00 92.62 399 ALA A O 1
ATOM 3214 N N . LEU A 1 400 ? -22.165 3.164 46.648 1.00 92.94 400 LEU A N 1
ATOM 3215 C CA . LEU A 1 400 ? -23.270 3.964 47.187 1.00 92.94 400 LEU A CA 1
ATOM 3216 C C . LEU A 1 400 ? -24.405 3.090 47.737 1.00 92.94 400 LEU A C 1
ATOM 3218 O O . LEU A 1 400 ? -24.860 3.328 48.853 1.00 92.94 400 LEU A O 1
ATOM 3222 N N . ASN A 1 401 ? -24.814 2.041 47.020 1.00 91.50 401 ASN A N 1
ATOM 3223 C CA . ASN A 1 401 ? -25.847 1.119 47.508 1.00 91.50 401 ASN A CA 1
ATOM 3224 C C . ASN A 1 401 ? -25.424 0.427 48.812 1.00 91.50 401 ASN A C 1
ATOM 3226 O O . ASN A 1 401 ? -26.197 0.376 49.770 1.00 91.50 401 ASN A O 1
ATOM 3230 N N . LYS A 1 402 ? -24.163 -0.020 48.889 1.00 87.12 402 LYS A N 1
ATOM 3231 C CA . LYS A 1 402 ? -23.618 -0.649 50.099 1.00 87.12 402 LYS A CA 1
ATOM 3232 C C . LYS A 1 402 ? -23.589 0.316 51.290 1.00 87.12 402 LYS A C 1
ATOM 3234 O O . LYS A 1 402 ? -23.846 -0.101 52.417 1.00 87.12 402 LYS A O 1
ATOM 3239 N N . LYS A 1 403 ? -23.328 1.604 51.044 1.00 83.81 403 LYS A N 1
ATOM 3240 C CA . LYS A 1 403 ? -23.420 2.671 52.052 1.00 83.81 403 LYS A CA 1
ATOM 3241 C C . LYS A 1 403 ? -24.853 2.887 52.545 1.00 83.81 403 LYS A C 1
ATOM 3243 O O . LYS A 1 403 ? -25.060 3.080 53.739 1.00 83.81 403 LYS A O 1
ATOM 3248 N N . GLU A 1 404 ? -25.833 2.853 51.646 1.00 84.25 404 GLU A N 1
ATOM 3249 C CA . GLU A 1 404 ? -27.256 3.012 51.979 1.00 84.25 404 GLU A CA 1
ATOM 3250 C C . GLU A 1 404 ? -27.874 1.768 52.649 1.00 84.25 404 GLU A C 1
ATOM 3252 O O . GLU A 1 404 ? -29.035 1.808 53.058 1.00 84.25 404 GLU A O 1
ATOM 3257 N N . GLY A 1 405 ? -27.112 0.676 52.796 1.00 68.62 405 GLY A N 1
ATOM 3258 C CA . GLY A 1 405 ? -27.585 -0.580 53.383 1.00 68.62 405 GLY A CA 1
ATOM 3259 C C . GLY A 1 405 ? -28.604 -1.315 52.508 1.00 68.62 405 GLY A C 1
ATOM 3260 O O . GLY A 1 405 ? -29.452 -2.030 53.046 1.00 68.62 405 GLY A O 1
ATOM 3261 N N . ARG A 1 406 ? -28.554 -1.098 51.187 1.00 49.09 406 ARG A N 1
ATOM 3262 C CA . ARG A 1 406 ? -29.444 -1.698 50.186 1.00 49.09 406 ARG A CA 1
ATOM 3263 C C . ARG A 1 406 ? -28.803 -2.846 49.427 1.00 49.09 406 ARG A C 1
ATOM 3265 O O . ARG A 1 406 ? -27.597 -2.746 49.106 1.00 49.09 406 ARG A O 1
#